Protein AF-A0A9E6ATN9-F1 (afdb_monomer)

Secondary structure (DSSP, 8-state):
---------------------------HHHHHT--GGGGS-S---SEEEEESHHHHHHHHHHHHHHT-EEEEEESSPPPTTTSHHHHHH-SEEEESSHHHHHHHHHHHTS--EE---PPPPP--S--B-HHHHTT--TT-EEEEEE--PPPPTTS-HHHHHHHHHHHHHHHHHTS-TTEEEEEEE-HHHHHHHHHTTHHHHHTT-GGGEEEEE--HHHHHSPBP-TT--EEEE--S-TT---HHHHHHHHTT--EEE---TTHIIIIIITTSEEE-SS--HHHHHHHHHHHHT--HHHHHHHHHHHHHHHHHS-HHHHHHHHHHHHHHHHHTS---SS-EEEEEE--SSS--HHHHHHHHHHHHTT-EEEEEESS--S--SS--TTEEEEE--

Nearest PDB structures (foldseek):
  6n1x-assembly1_A  TM=7.269E-01  e=7.774E-11  Staphylococcus aureus subsp. aureus CN1
  3mbo-assembly1_B  TM=7.140E-01  e=5.596E-09  Bacillus anthracis
  4xsu-assembly1_A  TM=6.687E-01  e=5.767E-08  Nostoc sp. PCC 7120 = FACHB-418
  7mi0-assembly1_A  TM=6.993E-01  e=1.327E-07  Rickettsia africae ESF-5
  4xsr-assembly1_B  TM=6.927E-01  e=7.421E-07  Nostoc sp. PCC 7120 = FACHB-418

Structure (mmCIF, N/CA/C/O backbone):
data_AF-A0A9E6ATN9-F1
#
_entry.id   AF-A0A9E6ATN9-F1
#
loop_
_atom_site.group_PDB
_atom_site.id
_atom_site.type_symbol
_atom_site.label_atom_id
_atom_site.label_alt_id
_atom_site.label_comp_id
_atom_site.label_asym_id
_atom_site.label_entity_id
_atom_site.label_seq_id
_atom_site.pdbx_PDB_ins_code
_atom_site.Cartn_x
_atom_site.Cartn_y
_atom_site.Cartn_z
_atom_site.occupancy
_atom_site.B_iso_or_equiv
_atom_site.auth_seq_id
_atom_site.auth_comp_id
_atom_site.auth_asym_id
_atom_site.auth_atom_id
_atom_site.pdbx_PDB_model_num
ATOM 1 N N . MET A 1 1 ? -41.699 -50.215 12.895 1.00 34.72 1 MET A N 1
ATOM 2 C CA . MET A 1 1 ? -40.937 -51.153 12.036 1.00 34.72 1 MET A CA 1
ATOM 3 C C . MET A 1 1 ? -40.778 -50.541 10.645 1.00 34.72 1 MET A C 1
ATOM 5 O O . MET A 1 1 ? -41.781 -50.091 10.117 1.00 34.72 1 MET A O 1
ATOM 9 N N . LYS A 1 2 ? -39.549 -50.578 10.089 1.00 31.45 2 LYS A N 1
ATOM 10 C CA . LYS A 1 2 ? -39.100 -50.182 8.722 1.00 31.45 2 LYS A CA 1
ATOM 11 C C . LYS A 1 2 ? -39.167 -48.668 8.421 1.00 31.45 2 LYS A C 1
ATOM 13 O O . LYS A 1 2 ? -40.243 -48.135 8.231 1.00 31.45 2 LYS A O 1
ATOM 18 N N . LYS A 1 3 ? -38.098 -47.875 8.577 1.00 27.52 3 LYS A N 1
ATOM 19 C CA . LYS A 1 3 ? -36.743 -47.785 7.961 1.00 27.52 3 LYS A CA 1
ATOM 20 C C . LYS A 1 3 ? -36.679 -46.574 7.012 1.00 27.52 3 LYS A C 1
ATOM 22 O O . LYS A 1 3 ? -37.284 -46.569 5.950 1.00 27.52 3 LYS A O 1
ATOM 27 N N . PHE A 1 4 ? -35.910 -45.579 7.454 1.00 29.09 4 PHE A N 1
ATOM 28 C CA . PHE A 1 4 ? -35.402 -44.435 6.699 1.00 29.09 4 PHE A CA 1
ATOM 29 C C . PHE A 1 4 ? -34.603 -44.873 5.462 1.00 29.09 4 PHE A C 1
ATOM 31 O O . PHE A 1 4 ? -33.823 -45.822 5.537 1.00 29.09 4 PHE A O 1
ATOM 38 N N . GLY A 1 5 ? -34.715 -44.100 4.380 1.00 26.12 5 GLY A N 1
ATOM 39 C CA . GLY A 1 5 ? -33.825 -44.145 3.220 1.00 26.12 5 GLY A CA 1
ATOM 40 C C . GLY A 1 5 ? -33.611 -42.738 2.666 1.00 26.12 5 GLY A C 1
ATOM 41 O O . GLY A 1 5 ? -34.310 -42.316 1.754 1.00 26.12 5 GLY A O 1
ATOM 42 N N . ARG A 1 6 ? -32.670 -41.990 3.257 1.00 30.77 6 ARG A N 1
ATOM 43 C CA . ARG A 1 6 ? -32.112 -40.763 2.670 1.00 30.77 6 ARG A CA 1
ATOM 44 C C . ARG A 1 6 ? -31.057 -41.175 1.645 1.00 30.77 6 ARG A C 1
ATOM 46 O O . ARG A 1 6 ? -30.048 -41.763 2.025 1.00 30.77 6 ARG A O 1
ATOM 53 N N . HIS A 1 7 ? -31.260 -40.832 0.378 1.00 27.08 7 HIS A N 1
ATOM 54 C CA . HIS A 1 7 ? -30.186 -40.842 -0.609 1.00 27.08 7 HIS A CA 1
ATOM 55 C C . HIS A 1 7 ? -29.321 -39.591 -0.427 1.00 27.08 7 HIS A C 1
ATOM 57 O O . HIS A 1 7 ? -29.637 -38.515 -0.921 1.00 27.08 7 HIS A O 1
ATOM 63 N N . PHE A 1 8 ? -28.226 -39.756 0.315 1.00 28.86 8 PHE A N 1
ATOM 64 C CA . PHE A 1 8 ? -27.027 -38.939 0.167 1.00 28.86 8 PHE A CA 1
ATOM 65 C C . PHE A 1 8 ? -26.206 -39.543 -0.973 1.00 28.86 8 PHE A C 1
ATOM 67 O O . PHE A 1 8 ? -25.735 -40.674 -0.852 1.00 28.86 8 PHE A O 1
ATOM 74 N N . LEU A 1 9 ? -26.028 -38.805 -2.071 1.00 25.77 9 LEU A N 1
ATOM 75 C CA . LEU A 1 9 ? -24.973 -39.108 -3.032 1.00 25.77 9 LEU A CA 1
ATOM 76 C C . LEU A 1 9 ? -23.717 -38.344 -2.602 1.00 25.77 9 LEU A C 1
ATOM 78 O O . LEU A 1 9 ? -23.609 -37.131 -2.765 1.00 25.77 9 LEU A O 1
ATOM 82 N N . ASN A 1 10 ? -22.790 -39.089 -2.005 1.00 26.03 10 ASN A N 1
ATOM 83 C CA . ASN A 1 10 ? -21.409 -38.693 -1.779 1.00 26.03 10 ASN A CA 1
ATOM 84 C C . ASN A 1 10 ? -20.695 -38.567 -3.127 1.00 26.03 10 ASN A C 1
ATOM 86 O O . ASN A 1 10 ? -20.364 -39.581 -3.735 1.00 26.03 10 ASN A O 1
ATOM 90 N N . ILE A 1 11 ? -20.399 -37.345 -3.563 1.00 29.88 11 ILE A N 1
ATOM 91 C CA . ILE A 1 11 ? -19.337 -37.090 -4.542 1.00 29.88 11 ILE A CA 1
ATOM 92 C C . ILE A 1 11 ? -18.596 -35.837 -4.091 1.00 29.88 11 ILE A C 1
ATOM 94 O O . ILE A 1 11 ? -18.907 -34.753 -4.544 1.00 29.88 11 ILE A O 1
ATOM 98 N N . PHE A 1 12 ? -17.649 -35.992 -3.170 1.00 28.84 12 PHE A N 1
ATOM 99 C CA . PHE A 1 12 ? -16.400 -35.227 -3.142 1.00 28.84 12 PHE A CA 1
ATOM 100 C C . PHE A 1 12 ? -15.408 -36.049 -2.324 1.00 28.84 12 PHE A C 1
ATOM 102 O O . PHE A 1 12 ? -15.419 -36.045 -1.093 1.00 28.84 12 PHE A O 1
ATOM 109 N N . GLY A 1 13 ? -14.578 -36.815 -3.031 1.00 24.94 13 GLY A N 1
ATOM 110 C CA . GLY A 1 13 ? -13.384 -37.402 -2.448 1.00 24.94 13 GLY A CA 1
ATOM 111 C C . GLY A 1 13 ? -12.464 -36.269 -2.012 1.00 24.94 13 GLY A C 1
ATOM 112 O O . GLY A 1 13 ? -11.822 -35.632 -2.844 1.00 24.94 13 GLY A O 1
ATOM 113 N N . PHE A 1 14 ? -12.417 -36.008 -0.708 1.00 27.42 14 PHE A N 1
ATOM 114 C CA . PHE A 1 14 ? -11.357 -35.220 -0.099 1.00 27.42 14 PHE A CA 1
ATOM 115 C C . PHE A 1 14 ? -10.065 -36.031 -0.189 1.00 27.42 14 PHE A C 1
ATOM 117 O O . PHE A 1 14 ? -9.708 -36.782 0.715 1.00 27.42 14 PHE A O 1
ATOM 124 N N . GLY A 1 15 ? -9.370 -35.886 -1.316 1.00 25.28 15 GLY A N 1
ATOM 125 C CA . GLY A 1 15 ? -7.945 -36.153 -1.372 1.00 25.28 15 GLY A CA 1
ATOM 126 C C . GLY A 1 15 ? -7.270 -35.203 -0.394 1.00 25.28 15 GLY A C 1
ATOM 127 O O . GLY A 1 15 ? -7.263 -33.988 -0.594 1.00 25.28 15 GLY A O 1
ATOM 128 N N . THR A 1 16 ? -6.745 -35.757 0.691 1.00 25.42 16 THR A N 1
ATOM 129 C CA . THR A 1 16 ? -5.831 -35.093 1.611 1.00 25.42 16 THR A CA 1
ATOM 130 C C . THR A 1 16 ? -4.600 -34.632 0.832 1.00 25.42 16 THR A C 1
ATOM 132 O O . THR A 1 16 ? -3.598 -35.331 0.722 1.00 25.42 16 THR A O 1
ATOM 135 N N . PHE A 1 17 ? -4.653 -33.421 0.276 1.00 27.75 17 PHE A N 1
ATOM 136 C CA . PHE A 1 17 ? -3.465 -32.718 -0.194 1.00 27.75 17 PHE A CA 1
ATOM 137 C C . PHE A 1 17 ? -2.683 -32.212 1.020 1.00 27.75 17 PHE A C 1
ATOM 139 O O . PHE A 1 17 ? -2.584 -31.019 1.280 1.00 27.75 17 PHE A O 1
ATOM 146 N N . THR A 1 18 ? -2.056 -33.128 1.755 1.00 29.55 18 THR A N 1
ATOM 147 C CA . THR A 1 18 ? -0.852 -32.800 2.518 1.00 29.55 18 THR A CA 1
ATOM 148 C C . THR A 1 18 ? 0.309 -32.708 1.533 1.00 29.55 18 THR A C 1
ATOM 150 O O . THR A 1 18 ? 1.199 -33.556 1.509 1.00 29.55 18 THR A O 1
ATOM 153 N N . LYS A 1 19 ? 0.307 -31.677 0.681 1.00 28.83 19 LYS A N 1
ATOM 154 C CA . LYS A 1 19 ? 1.557 -31.209 0.090 1.00 28.83 19 LYS A CA 1
ATOM 155 C C . LYS A 1 19 ? 2.150 -30.230 1.086 1.00 28.83 19 LYS A C 1
ATOM 157 O O . LYS A 1 19 ? 1.683 -29.106 1.226 1.00 28.83 19 LYS A O 1
ATOM 162 N N . LYS A 1 20 ? 3.189 -30.694 1.787 1.00 26.08 20 LYS A N 1
ATOM 163 C CA . LYS A 1 20 ? 4.252 -29.818 2.282 1.00 26.08 20 LYS A CA 1
ATOM 164 C C . LYS A 1 20 ? 4.519 -28.807 1.164 1.00 26.08 20 LYS A C 1
ATOM 166 O O . LYS A 1 20 ? 4.896 -29.230 0.075 1.00 26.08 20 LYS A O 1
ATOM 171 N N . ASN A 1 21 ? 4.279 -27.524 1.401 1.00 27.19 21 ASN A N 1
ATOM 172 C CA . ASN A 1 21 ? 4.921 -26.481 0.618 1.00 27.19 21 ASN A CA 1
ATOM 173 C C . ASN A 1 21 ? 6.335 -26.371 1.185 1.00 27.19 21 ASN A C 1
ATOM 175 O O . ASN A 1 21 ? 6.497 -25.749 2.233 1.00 27.19 21 ASN A O 1
ATOM 179 N N . PRO A 1 22 ? 7.380 -26.954 0.570 1.00 30.97 22 PRO A N 1
ATOM 180 C CA . PRO A 1 22 ? 8.651 -26.292 0.677 1.00 30.97 22 PRO A CA 1
ATOM 181 C C . PRO A 1 22 ? 8.493 -25.040 -0.186 1.00 30.97 22 PRO A C 1
ATOM 183 O O . PRO A 1 22 ? 8.416 -25.128 -1.412 1.00 30.97 22 PRO A O 1
ATOM 186 N N . THR A 1 23 ? 8.442 -23.867 0.432 1.00 32.91 23 THR A N 1
ATOM 187 C CA . THR A 1 23 ? 8.995 -22.674 -0.209 1.00 32.91 23 THR A CA 1
ATOM 188 C C . THR A 1 23 ? 10.469 -22.985 -0.461 1.00 32.91 23 THR A C 1
ATOM 190 O O . THR A 1 23 ? 11.339 -22.669 0.345 1.00 32.91 23 THR A O 1
ATOM 193 N N . LYS A 1 24 ? 10.759 -23.736 -1.530 1.00 35.56 24 LYS A N 1
ATOM 194 C CA . LYS A 1 24 ? 12.106 -23.813 -2.072 1.00 35.56 24 LYS A CA 1
ATOM 195 C C . LYS A 1 24 ? 12.369 -22.409 -2.579 1.00 35.56 24 LYS A C 1
ATOM 197 O O . LYS A 1 24 ? 11.765 -22.010 -3.570 1.00 35.56 24 LYS A O 1
ATOM 202 N N . ASN A 1 25 ? 13.223 -21.680 -1.866 1.00 40.97 25 ASN A N 1
ATOM 203 C CA . ASN A 1 25 ? 13.883 -20.499 -2.397 1.00 40.97 25 ASN A CA 1
ATOM 204 C C . ASN A 1 25 ? 14.348 -20.854 -3.811 1.00 40.97 25 ASN A C 1
ATOM 206 O O . ASN A 1 25 ? 15.142 -21.785 -3.987 1.00 40.97 25 ASN A O 1
ATOM 210 N N . VAL A 1 26 ? 13.791 -20.195 -4.826 1.00 46.69 26 VAL A N 1
ATOM 211 C CA . VAL A 1 26 ? 14.478 -20.193 -6.107 1.00 46.69 26 VAL A CA 1
ATOM 212 C C . VAL A 1 26 ? 15.697 -19.328 -5.871 1.00 46.69 26 VAL A C 1
ATOM 214 O O . VAL A 1 26 ? 15.576 -18.162 -5.504 1.00 46.69 26 VAL A O 1
ATOM 217 N N . ASP A 1 27 ? 16.855 -19.967 -5.965 1.00 53.34 27 ASP A N 1
ATOM 218 C CA . ASP A 1 27 ? 18.140 -19.294 -5.922 1.00 53.34 27 ASP A CA 1
ATOM 219 C C . ASP A 1 27 ? 18.113 -18.172 -6.957 1.00 53.34 27 ASP A C 1
ATOM 221 O O . ASP A 1 27 ? 17.893 -18.452 -8.137 1.00 53.34 27 ASP A O 1
ATOM 225 N N . ILE A 1 28 ? 18.303 -16.921 -6.537 1.00 50.66 28 ILE A N 1
ATOM 226 C CA . ILE A 1 28 ? 18.394 -15.769 -7.450 1.00 50.66 28 ILE A CA 1
ATOM 227 C C . ILE A 1 28 ? 19.457 -16.055 -8.529 1.00 50.66 28 ILE A C 1
ATOM 229 O O . ILE A 1 28 ? 19.269 -15.746 -9.705 1.00 50.66 28 ILE A O 1
ATOM 233 N N . GLU A 1 29 ? 20.505 -16.794 -8.149 1.00 54.34 29 GLU A N 1
ATOM 234 C CA . GLU A 1 29 ? 21.569 -17.286 -9.027 1.00 54.34 29 GLU A CA 1
ATOM 235 C C . GLU A 1 29 ? 21.083 -18.172 -10.189 1.00 54.34 29 GLU A C 1
ATOM 237 O O . GLU A 1 29 ? 21.745 -18.252 -11.226 1.00 54.34 29 GLU A O 1
ATOM 242 N N . LYS A 1 30 ? 19.926 -18.842 -10.064 1.00 62.22 30 LYS A N 1
ATOM 243 C CA . LYS A 1 30 ? 19.378 -19.683 -11.142 1.00 62.22 30 LYS A CA 1
ATOM 244 C C . LYS A 1 30 ? 18.890 -18.864 -12.327 1.00 62.22 30 LYS A C 1
ATOM 246 O O . LYS A 1 30 ? 18.962 -19.355 -13.450 1.00 62.22 30 LYS A O 1
ATOM 251 N N . PHE A 1 31 ? 18.404 -17.647 -12.092 1.00 61.31 31 PHE A N 1
ATOM 252 C CA . PHE A 1 31 ? 17.873 -16.800 -13.157 1.00 61.31 31 PHE A CA 1
ATOM 253 C C . PHE A 1 31 ? 18.919 -15.866 -13.762 1.00 61.31 31 PHE A C 1
ATOM 255 O O . PHE A 1 31 ? 18.801 -15.527 -14.935 1.00 61.31 31 PHE A O 1
ATOM 262 N N . GLU A 1 32 ? 19.978 -15.513 -13.027 1.00 62.06 32 GLU A N 1
ATOM 263 C CA . GLU A 1 32 ? 21.064 -14.651 -13.526 1.00 62.06 32 GLU A CA 1
ATOM 264 C C . GLU A 1 32 ? 21.752 -15.198 -14.787 1.00 62.06 32 GLU A C 1
ATOM 266 O O . GLU A 1 32 ? 22.257 -14.429 -15.603 1.00 62.06 32 GLU A O 1
ATOM 271 N N . LYS A 1 33 ? 21.750 -16.525 -14.965 1.00 66.38 33 LYS A N 1
ATOM 272 C CA . LYS A 1 33 ? 22.344 -17.217 -16.122 1.00 66.38 33 LYS A CA 1
ATOM 273 C C . LYS A 1 33 ? 21.337 -17.543 -17.227 1.00 66.38 33 LYS A C 1
ATOM 275 O O . LYS A 1 33 ? 21.716 -18.158 -18.223 1.00 66.38 33 LYS A O 1
ATOM 280 N N . PHE A 1 34 ? 20.063 -17.203 -17.045 1.00 71.62 34 PHE A N 1
ATOM 281 C CA . PHE A 1 34 ? 19.025 -17.554 -18.001 1.00 71.62 34 PHE A CA 1
ATOM 282 C C . PHE A 1 34 ? 19.006 -16.550 -19.157 1.00 71.62 34 PHE A C 1
ATOM 284 O O . PHE A 1 34 ? 18.768 -15.359 -18.967 1.00 71.62 34 PHE A O 1
ATOM 291 N N . ASP A 1 35 ? 19.242 -17.042 -20.370 1.00 78.81 35 ASP A N 1
ATOM 292 C CA . ASP A 1 35 ? 19.178 -16.232 -21.583 1.00 78.81 35 ASP A CA 1
ATOM 293 C C . ASP A 1 35 ? 17.717 -16.041 -22.015 1.00 78.81 35 ASP A C 1
ATOM 295 O O . ASP A 1 35 ? 17.145 -16.855 -22.746 1.00 78.81 35 ASP A O 1
ATOM 299 N N . LEU A 1 36 ? 17.107 -14.955 -21.532 1.00 83.31 36 LEU A N 1
ATOM 300 C CA . LEU A 1 36 ? 15.720 -14.595 -21.832 1.00 83.31 36 LEU A CA 1
ATOM 301 C C . LEU A 1 36 ? 15.491 -14.290 -23.320 1.00 83.31 36 LEU A C 1
ATOM 303 O O . LEU A 1 36 ? 14.354 -14.379 -23.782 1.00 83.31 36 LEU A O 1
ATOM 307 N N . SER A 1 37 ? 16.541 -13.976 -24.091 1.00 79.44 37 SER A N 1
ATOM 308 C CA . SER A 1 37 ? 16.397 -13.619 -25.508 1.00 79.44 37 SER A CA 1
ATOM 309 C C . SER A 1 37 ? 15.850 -14.773 -26.352 1.00 79.44 37 SER A C 1
ATOM 311 O O . SER A 1 37 ? 15.134 -14.535 -27.319 1.00 79.44 37 SER A O 1
ATOM 313 N N . LYS A 1 38 ? 16.101 -16.022 -25.937 1.00 83.12 38 LYS A N 1
ATOM 314 C CA . LYS A 1 38 ? 15.609 -17.239 -26.604 1.00 83.12 38 LYS A CA 1
ATOM 315 C C . LYS A 1 38 ? 14.102 -17.451 -26.476 1.00 83.12 38 LYS A C 1
ATOM 317 O O . LYS A 1 38 ? 13.540 -18.224 -27.245 1.00 83.12 38 LYS A O 1
ATOM 322 N N . LEU A 1 39 ? 13.466 -16.820 -25.488 1.00 80.88 39 LEU A N 1
ATOM 323 C CA . LEU A 1 39 ? 12.023 -16.924 -25.249 1.00 80.88 39 LEU A CA 1
ATOM 324 C C . LEU A 1 39 ? 11.215 -15.925 -26.076 1.00 80.88 39 LEU A C 1
ATOM 326 O O . LEU A 1 39 ? 9.994 -16.027 -26.144 1.00 80.88 39 LEU A O 1
ATOM 330 N N . LEU A 1 40 ? 11.889 -14.946 -26.669 1.00 81.38 40 LEU A N 1
ATOM 331 C CA . LEU A 1 40 ? 11.269 -13.875 -27.420 1.00 81.38 40 LEU A CA 1
ATOM 332 C C . LEU A 1 40 ? 11.500 -14.153 -28.900 1.00 81.38 40 LEU A C 1
ATOM 334 O O . LEU A 1 40 ? 12.633 -14.385 -29.325 1.00 81.38 40 LEU A O 1
ATOM 338 N N . ASN A 1 41 ? 10.427 -14.106 -29.693 1.00 67.44 41 ASN A N 1
ATOM 339 C CA . ASN A 1 41 ? 10.534 -14.120 -31.150 1.00 67.44 41 ASN A CA 1
ATOM 340 C C . ASN A 1 41 ? 11.522 -13.012 -31.587 1.00 67.44 41 ASN A C 1
ATOM 342 O O . ASN A 1 41 ? 11.762 -12.065 -30.834 1.00 67.44 41 ASN A O 1
ATOM 346 N N . ASN A 1 42 ? 12.108 -13.091 -32.790 1.00 68.94 42 ASN A N 1
ATOM 347 C CA . ASN A 1 42 ? 13.075 -12.101 -33.324 1.00 68.94 42 ASN A CA 1
ATOM 348 C C . ASN A 1 42 ? 12.519 -10.662 -33.466 1.00 68.94 42 ASN A C 1
ATOM 350 O O . ASN A 1 42 ? 13.076 -9.833 -34.178 1.00 68.94 42 ASN A O 1
ATOM 354 N N . GLU A 1 43 ? 11.409 -10.362 -32.809 1.00 72.06 43 GLU A N 1
ATOM 355 C CA . GLU A 1 43 ? 10.811 -9.056 -32.705 1.00 72.06 43 GLU A CA 1
ATOM 356 C C . GLU A 1 43 ? 11.728 -8.072 -31.957 1.00 72.06 43 GLU A C 1
ATOM 358 O O . GLU A 1 43 ? 12.435 -8.462 -31.009 1.00 72.06 43 GLU A O 1
ATOM 363 N N . PRO A 1 44 ? 11.714 -6.796 -32.384 1.00 84.12 44 PRO A N 1
ATOM 364 C CA . PRO A 1 44 ? 12.384 -5.724 -31.667 1.00 84.12 44 PRO A CA 1
ATOM 365 C C . PRO A 1 44 ? 11.710 -5.503 -30.311 1.00 84.12 44 PRO A C 1
ATOM 367 O O . PRO A 1 44 ? 10.492 -5.640 -30.179 1.00 84.12 44 PRO A O 1
ATOM 370 N N . ILE A 1 45 ? 12.512 -5.173 -29.305 1.00 89.56 45 ILE A N 1
ATOM 371 C CA . ILE A 1 45 ? 12.052 -4.770 -27.977 1.00 89.56 45 ILE A CA 1
ATOM 372 C C . ILE A 1 45 ? 12.674 -3.410 -27.724 1.00 89.56 45 ILE A C 1
ATOM 374 O O . ILE A 1 45 ? 13.892 -3.298 -27.736 1.00 89.56 45 ILE A O 1
ATOM 378 N N . ASP A 1 46 ? 11.849 -2.394 -27.502 1.00 89.62 46 ASP A N 1
ATOM 379 C CA . ASP A 1 46 ? 12.323 -1.028 -27.279 1.00 89.62 46 ASP A CA 1
ATOM 380 C C . ASP A 1 46 ? 12.665 -0.794 -25.804 1.00 89.62 46 ASP A C 1
ATOM 382 O O . ASP A 1 46 ? 13.500 0.047 -25.479 1.00 89.62 46 ASP A O 1
ATOM 386 N N . MET A 1 47 ? 12.034 -1.534 -24.886 1.00 92.75 47 MET A N 1
ATOM 387 C CA . MET A 1 47 ? 12.310 -1.418 -23.455 1.00 92.75 47 MET A CA 1
ATOM 388 C C . MET A 1 47 ? 12.134 -2.729 -22.690 1.00 92.75 47 MET A C 1
ATOM 390 O O . MET A 1 47 ? 11.241 -3.527 -22.977 1.00 92.75 47 MET A O 1
ATOM 394 N N . VAL A 1 48 ? 12.948 -2.911 -21.656 1.00 94.88 48 VAL A N 1
ATOM 395 C CA . VAL A 1 48 ? 12.881 -4.013 -20.700 1.00 94.88 48 VAL A CA 1
ATOM 396 C C . VAL A 1 48 ? 12.668 -3.444 -19.300 1.00 94.88 48 VAL A C 1
ATOM 398 O O . VAL A 1 48 ? 13.414 -2.571 -18.857 1.00 94.88 48 VAL A O 1
ATOM 401 N N . ILE A 1 49 ? 11.642 -3.929 -18.601 1.00 95.44 49 ILE A N 1
ATOM 402 C CA . ILE A 1 49 ? 11.251 -3.465 -17.267 1.00 95.44 49 ILE A CA 1
ATOM 403 C C . ILE A 1 49 ? 11.461 -4.591 -16.257 1.00 95.44 49 ILE A C 1
ATOM 405 O O . ILE A 1 49 ? 10.750 -5.593 -16.302 1.00 95.44 49 ILE A O 1
ATOM 409 N N . ALA A 1 50 ? 12.389 -4.415 -15.320 1.00 93.50 50 ALA A N 1
ATOM 410 C CA . ALA A 1 50 ? 12.572 -5.333 -14.202 1.00 93.50 50 ALA A CA 1
ATOM 411 C C . ALA A 1 50 ? 11.609 -4.980 -13.064 1.00 93.50 50 ALA A C 1
ATOM 413 O O . ALA A 1 50 ? 11.666 -3.877 -12.515 1.00 93.50 50 ALA A O 1
ATOM 414 N N . ILE A 1 51 ? 10.759 -5.932 -12.685 1.00 86.19 51 ILE A N 1
ATOM 415 C CA . ILE A 1 51 ? 9.933 -5.862 -11.481 1.00 86.19 51 ILE A CA 1
ATOM 416 C C . ILE A 1 51 ? 10.585 -6.810 -10.490 1.00 86.19 51 ILE A C 1
ATOM 418 O O . ILE A 1 51 ? 10.561 -8.001 -10.764 1.00 86.19 51 ILE A O 1
ATOM 422 N N . ASN A 1 52 ? 11.124 -6.301 -9.374 1.00 78.69 52 ASN A N 1
ATOM 423 C CA . ASN A 1 52 ? 11.877 -7.011 -8.319 1.00 78.69 52 ASN A CA 1
ATOM 424 C C . ASN A 1 52 ? 13.380 -7.276 -8.561 1.00 78.69 52 ASN A C 1
ATOM 426 O O . ASN A 1 52 ? 13.889 -7.247 -9.678 1.00 78.69 52 ASN A O 1
ATOM 430 N N . GLU A 1 53 ? 14.091 -7.540 -7.458 1.00 83.12 53 GLU A N 1
ATOM 431 C CA . GLU A 1 53 ? 15.538 -7.784 -7.421 1.00 83.12 53 GLU A CA 1
ATOM 432 C C . GLU A 1 53 ? 15.989 -8.981 -8.290 1.00 83.12 53 GLU A C 1
ATOM 434 O O . GLU A 1 53 ? 16.891 -8.794 -9.112 1.00 83.12 53 GLU A O 1
ATOM 439 N N . PRO A 1 54 ? 15.356 -10.175 -8.218 1.00 84.44 54 PRO A N 1
ATOM 440 C CA . PRO A 1 54 ? 15.669 -11.290 -9.117 1.00 84.44 54 PRO A CA 1
ATOM 441 C C . PRO A 1 54 ? 15.614 -10.961 -10.616 1.00 84.44 54 PRO A C 1
ATOM 443 O O . PRO A 1 54 ? 16.305 -11.603 -11.407 1.00 84.44 54 PRO A O 1
ATOM 446 N N . ALA A 1 55 ? 14.802 -9.983 -11.024 1.00 88.50 55 ALA A N 1
ATOM 447 C CA . ALA A 1 55 ? 14.650 -9.592 -12.420 1.00 88.50 55 ALA A CA 1
ATOM 448 C C . ALA A 1 55 ? 15.730 -8.617 -12.923 1.00 88.50 55 ALA A C 1
ATOM 450 O O . ALA A 1 55 ? 15.854 -8.462 -14.139 1.00 88.50 55 ALA A O 1
ATOM 451 N N . ILE A 1 56 ? 16.519 -7.976 -12.049 1.00 90.00 56 ILE A N 1
ATOM 452 C CA . ILE A 1 56 ? 17.440 -6.887 -12.435 1.00 90.00 56 ILE A CA 1
ATOM 453 C C . ILE A 1 56 ? 18.494 -7.366 -13.442 1.00 90.00 56 ILE A C 1
ATOM 455 O O . ILE A 1 56 ? 18.542 -6.873 -14.569 1.00 90.00 56 ILE A O 1
ATOM 459 N N . THR A 1 57 ? 19.327 -8.339 -13.060 1.00 88.56 57 THR A N 1
ATOM 460 C CA . THR A 1 57 ? 20.426 -8.827 -13.913 1.00 88.56 57 THR A CA 1
ATOM 461 C C . THR A 1 57 ? 19.922 -9.427 -15.233 1.00 88.56 57 THR A C 1
ATOM 463 O O . THR A 1 57 ? 20.428 -9.031 -16.286 1.00 88.56 57 THR A O 1
ATOM 466 N N . PRO A 1 58 ? 18.903 -10.316 -15.244 1.00 89.06 58 PRO A N 1
ATOM 467 C CA . PRO A 1 58 ? 18.361 -10.847 -16.496 1.00 89.06 58 PRO A CA 1
ATOM 468 C C . PRO A 1 58 ? 17.791 -9.764 -17.420 1.00 89.06 58 PRO A C 1
ATOM 470 O O . PRO A 1 58 ? 17.949 -9.860 -18.635 1.00 89.06 58 PRO A O 1
ATOM 473 N N . SER A 1 59 ? 17.168 -8.722 -16.859 1.00 92.44 59 SER A N 1
ATOM 474 C CA . SER A 1 59 ? 16.602 -7.620 -17.646 1.00 92.44 59 SER A CA 1
ATOM 475 C C . SER A 1 59 ? 17.676 -6.783 -18.328 1.00 92.44 59 SER A C 1
ATOM 477 O O . SER A 1 59 ? 17.530 -6.467 -19.503 1.00 92.44 59 SER A O 1
ATOM 479 N N . ILE A 1 60 ? 18.768 -6.472 -17.624 1.00 92.25 60 ILE A N 1
ATOM 480 C CA . ILE A 1 60 ? 19.909 -5.738 -18.1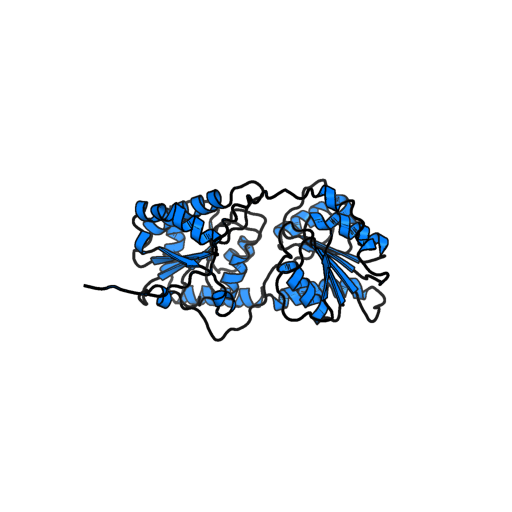95 1.00 92.25 60 ILE A CA 1
ATOM 481 C C . ILE A 1 60 ? 20.549 -6.542 -19.326 1.00 92.25 60 ILE A C 1
ATOM 483 O O . ILE A 1 60 ? 20.796 -6.012 -20.406 1.00 92.25 60 ILE A O 1
ATOM 487 N N . ASN A 1 61 ? 20.771 -7.842 -19.113 1.00 89.81 61 ASN A N 1
ATOM 488 C CA . ASN A 1 61 ? 21.333 -8.710 -20.146 1.00 89.81 61 ASN A CA 1
ATOM 489 C C . ASN A 1 61 ? 20.435 -8.760 -21.389 1.00 89.81 61 ASN A C 1
ATOM 491 O O . ASN A 1 61 ? 20.926 -8.630 -22.509 1.00 89.81 61 ASN A O 1
ATOM 495 N N . LEU A 1 62 ? 19.121 -8.911 -21.197 1.00 91.00 62 LEU A N 1
ATOM 496 C CA . LEU A 1 62 ? 18.158 -8.898 -22.294 1.00 91.00 62 LEU A CA 1
ATOM 497 C C . LEU A 1 62 ? 18.159 -7.553 -23.032 1.00 91.00 62 LEU A C 1
ATOM 499 O O . LEU A 1 62 ? 18.157 -7.542 -24.262 1.00 91.00 62 LEU A O 1
ATOM 503 N N . ALA A 1 63 ? 18.188 -6.443 -22.296 1.00 92.31 63 ALA A N 1
ATOM 504 C CA . ALA A 1 63 ? 18.216 -5.107 -22.872 1.00 92.31 63 ALA A CA 1
ATOM 505 C C . ALA A 1 63 ? 19.473 -4.879 -23.719 1.00 92.31 63 ALA A C 1
ATOM 507 O O . ALA A 1 63 ? 19.360 -4.420 -24.848 1.00 92.31 63 ALA A O 1
ATOM 508 N N . ASN A 1 64 ? 20.644 -5.311 -23.242 1.00 90.75 64 ASN A N 1
ATOM 509 C CA . ASN A 1 64 ? 21.897 -5.234 -23.998 1.00 90.75 64 ASN A CA 1
ATOM 510 C C . ASN A 1 64 ? 21.862 -6.071 -25.288 1.00 90.75 64 ASN A C 1
ATOM 512 O O . ASN A 1 64 ? 22.369 -5.639 -26.317 1.00 90.75 64 ASN A O 1
ATOM 516 N N . ILE A 1 65 ? 21.257 -7.266 -25.256 1.00 89.94 65 ILE A N 1
ATOM 517 C CA . ILE A 1 65 ? 21.117 -8.129 -26.445 1.00 89.94 65 ILE A CA 1
ATOM 518 C C . ILE A 1 65 ? 20.170 -7.506 -27.478 1.00 89.94 65 ILE A C 1
ATOM 520 O O . ILE A 1 65 ? 20.364 -7.679 -28.681 1.00 89.94 65 ILE A O 1
ATOM 524 N N . LYS A 1 66 ? 19.117 -6.829 -27.011 1.00 89.12 66 LYS A N 1
ATOM 525 C CA . LYS A 1 66 ? 18.058 -6.259 -27.851 1.00 89.12 66 LYS A CA 1
ATOM 526 C C . LYS A 1 66 ? 18.277 -4.787 -28.211 1.00 89.12 66 LYS A C 1
ATOM 528 O O . LYS A 1 66 ? 17.456 -4.261 -28.952 1.00 89.12 66 LYS A O 1
ATOM 533 N N . ASP A 1 67 ? 19.352 -4.169 -27.719 1.00 89.25 67 ASP A N 1
ATOM 534 C CA . ASP A 1 67 ? 19.604 -2.723 -27.805 1.00 89.25 67 ASP A CA 1
ATOM 535 C C . ASP A 1 67 ? 18.402 -1.896 -27.302 1.00 89.25 67 ASP A C 1
ATOM 537 O O . ASP A 1 67 ? 17.894 -0.995 -27.964 1.00 89.25 67 ASP A O 1
ATOM 541 N N . ALA A 1 68 ? 17.887 -2.280 -26.130 1.00 90.38 68 ALA A N 1
ATOM 542 C CA . ALA A 1 68 ? 16.657 -1.753 -25.547 1.00 90.38 68 ALA A CA 1
ATOM 543 C C . ALA A 1 68 ? 16.926 -0.871 -24.319 1.00 90.38 68 ALA A C 1
ATOM 545 O O . ALA A 1 68 ? 17.903 -1.056 -23.590 1.00 90.38 68 ALA A O 1
ATOM 546 N N . PHE A 1 69 ? 15.992 0.028 -24.003 1.00 92.88 69 PHE A N 1
ATOM 547 C CA . PHE A 1 69 ? 16.026 0.781 -22.750 1.00 92.88 69 PHE A CA 1
ATOM 548 C C . PHE A 1 69 ? 15.792 -0.130 -21.544 1.00 92.88 69 PHE A C 1
ATOM 550 O O . PHE A 1 69 ? 14.858 -0.925 -21.528 1.00 92.88 69 PHE A O 1
ATOM 557 N N . THR A 1 70 ? 16.577 0.037 -20.485 1.00 94.56 70 THR A N 1
ATOM 558 C CA . THR A 1 70 ? 16.381 -0.670 -19.217 1.00 94.56 70 THR A CA 1
ATOM 559 C C . THR A 1 70 ? 15.696 0.218 -18.186 1.00 94.56 70 THR A C 1
ATOM 561 O O . THR A 1 70 ? 16.180 1.304 -17.852 1.00 94.56 70 THR A O 1
ATOM 564 N N . ILE A 1 71 ? 14.597 -0.285 -17.628 1.00 95.50 71 ILE A N 1
ATOM 565 C CA . ILE A 1 71 ? 13.838 0.333 -16.541 1.00 95.50 71 ILE A CA 1
ATOM 566 C C . ILE A 1 71 ? 13.815 -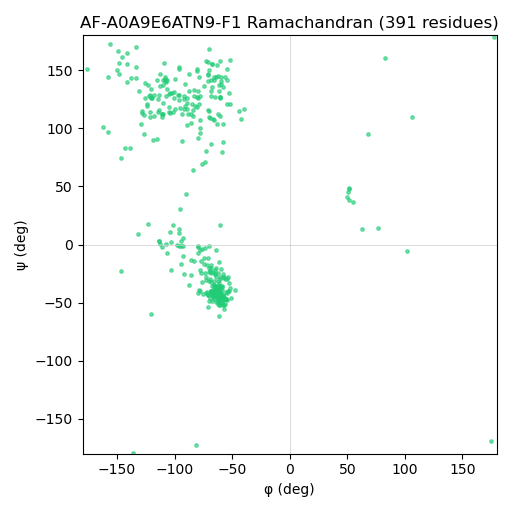0.631 -15.356 1.00 95.50 71 ILE A C 1
ATOM 568 O O . ILE A 1 71 ? 13.524 -1.812 -15.525 1.00 95.50 71 ILE A O 1
ATOM 572 N N . ILE A 1 72 ? 14.077 -0.135 -14.150 1.00 94.38 72 ILE A N 1
ATOM 573 C CA . ILE A 1 72 ? 13.980 -0.927 -12.917 1.00 94.38 72 ILE A CA 1
ATOM 574 C C . ILE A 1 72 ? 12.913 -0.313 -12.008 1.00 94.38 72 ILE A C 1
ATOM 576 O O . ILE A 1 72 ? 12.969 0.883 -11.735 1.00 94.38 72 ILE A O 1
ATOM 580 N N . ASP A 1 73 ? 11.960 -1.113 -11.527 1.00 91.75 73 ASP A N 1
ATOM 581 C CA . ASP A 1 73 ? 10.928 -0.702 -10.564 1.00 91.75 73 ASP A CA 1
ATOM 582 C C . ASP A 1 73 ? 11.175 -1.390 -9.213 1.00 91.75 73 ASP A C 1
ATOM 584 O O . ASP A 1 73 ? 11.040 -2.612 -9.087 1.00 91.75 73 ASP A O 1
ATOM 588 N N . LEU A 1 74 ? 11.591 -0.605 -8.213 1.00 87.56 74 LEU A N 1
ATOM 589 C CA . LEU A 1 74 ? 11.974 -1.086 -6.883 1.00 87.56 74 LEU A CA 1
ATOM 590 C C . LEU A 1 74 ? 10.925 -0.723 -5.830 1.00 87.56 74 LEU A C 1
ATOM 592 O O . LEU A 1 74 ? 10.583 0.446 -5.638 1.00 87.56 74 LEU A O 1
ATOM 596 N N . ASP A 1 75 ? 10.485 -1.724 -5.074 1.00 81.12 75 ASP A N 1
ATOM 597 C CA . ASP A 1 75 ? 9.557 -1.572 -3.950 1.00 81.12 75 ASP A CA 1
ATOM 598 C C . ASP A 1 75 ? 10.187 -1.835 -2.573 1.00 81.12 75 ASP A C 1
ATOM 600 O O . ASP A 1 75 ? 9.527 -1.647 -1.549 1.00 81.12 75 ASP A O 1
ATOM 604 N N . HIS A 1 76 ? 11.470 -2.201 -2.537 1.00 80.12 76 HIS A N 1
ATOM 605 C CA . HIS A 1 76 ? 12.250 -2.436 -1.323 1.00 80.12 76 HIS A CA 1
ATOM 606 C C . HIS A 1 76 ? 13.721 -2.019 -1.501 1.00 80.12 76 HIS A C 1
ATOM 608 O O . HIS A 1 76 ? 14.196 -1.880 -2.633 1.00 80.12 76 HIS A O 1
ATOM 614 N N . PRO A 1 77 ? 14.460 -1.807 -0.393 1.00 79.19 77 PRO A N 1
ATOM 615 C CA . PRO A 1 77 ? 15.911 -1.670 -0.434 1.00 79.19 77 PRO A CA 1
ATOM 616 C C . PRO A 1 77 ? 16.567 -2.926 -1.010 1.00 79.19 77 PRO A C 1
ATOM 618 O O . PRO A 1 77 ? 16.191 -4.039 -0.661 1.00 79.19 77 PRO A O 1
ATOM 621 N N . ILE A 1 78 ? 17.570 -2.721 -1.852 1.00 78.12 78 ILE A N 1
ATOM 622 C CA . ILE A 1 78 ? 18.387 -3.770 -2.473 1.00 78.12 78 ILE A CA 1
ATOM 623 C C . ILE A 1 78 ? 19.673 -3.995 -1.672 1.00 78.12 78 ILE A C 1
ATOM 625 O O . ILE A 1 78 ? 20.197 -3.050 -1.079 1.00 78.12 78 ILE A O 1
ATOM 629 N N . ASP A 1 79 ? 20.215 -5.215 -1.703 1.00 72.19 79 ASP A N 1
ATOM 630 C CA . ASP A 1 79 ? 21.509 -5.514 -1.076 1.00 72.19 79 ASP A CA 1
ATOM 631 C C . ASP A 1 79 ? 22.641 -4.680 -1.704 1.00 72.19 79 ASP A C 1
ATOM 633 O O . ASP A 1 79 ? 22.786 -4.558 -2.929 1.00 72.19 79 ASP A O 1
ATOM 637 N N . ASP A 1 80 ? 23.448 -4.069 -0.838 1.00 62.12 80 ASP A N 1
ATOM 638 C CA . ASP A 1 80 ? 24.208 -2.877 -1.152 1.00 62.12 80 ASP A CA 1
ATOM 639 C C . ASP A 1 80 ? 25.359 -3.106 -2.141 1.00 62.12 80 ASP A C 1
ATOM 641 O O . ASP A 1 80 ? 25.749 -2.179 -2.857 1.00 62.12 80 ASP A O 1
ATOM 645 N N . ASN A 1 81 ? 25.863 -4.331 -2.254 1.00 69.25 81 ASN A N 1
ATOM 646 C CA . ASN A 1 81 ? 27.038 -4.623 -3.076 1.00 69.25 81 ASN A CA 1
ATOM 647 C C . ASN A 1 81 ? 26.707 -5.295 -4.409 1.00 69.25 81 ASN A C 1
ATOM 649 O O . ASN A 1 81 ? 27.500 -5.209 -5.346 1.00 69.25 81 ASN A O 1
ATOM 653 N N . LYS A 1 82 ? 25.541 -5.935 -4.525 1.00 77.88 82 LYS A N 1
ATOM 654 C CA . LYS A 1 82 ? 25.273 -6.854 -5.635 1.00 77.88 82 LYS A CA 1
ATOM 655 C C . LYS A 1 82 ? 24.887 -6.147 -6.939 1.00 77.88 82 LYS A C 1
ATOM 657 O O . LYS A 1 82 ? 25.388 -6.512 -7.997 1.00 77.88 82 LYS A O 1
ATOM 662 N N . PHE A 1 83 ? 24.056 -5.104 -6.872 1.00 83.88 83 PHE A N 1
ATOM 663 C CA . PHE A 1 83 ? 23.467 -4.474 -8.071 1.00 83.88 83 PHE A CA 1
ATOM 664 C C . PHE A 1 83 ? 23.928 -3.038 -8.332 1.00 83.88 83 PHE A C 1
ATOM 666 O O . PHE A 1 83 ? 23.463 -2.404 -9.274 1.00 83.88 83 PHE A O 1
ATOM 673 N N . THR A 1 84 ? 24.842 -2.494 -7.527 1.00 84.25 84 THR A N 1
ATOM 674 C CA . THR A 1 84 ? 25.209 -1.070 -7.607 1.00 84.25 84 THR A CA 1
ATOM 675 C C . THR A 1 84 ? 25.741 -0.665 -8.981 1.00 84.25 84 THR A C 1
ATOM 677 O O . THR A 1 84 ? 25.346 0.379 -9.493 1.00 84.25 84 THR A O 1
ATOM 680 N N . ASN A 1 85 ? 26.602 -1.478 -9.598 1.00 84.38 85 ASN A N 1
ATOM 681 C CA . ASN A 1 85 ? 27.127 -1.180 -10.935 1.00 84.38 85 ASN A CA 1
ATOM 682 C C . ASN A 1 85 ? 26.036 -1.313 -12.001 1.00 84.38 85 ASN A C 1
ATOM 684 O O . ASN A 1 85 ? 25.838 -0.388 -12.779 1.00 84.38 85 ASN A O 1
ATOM 688 N N . ALA A 1 86 ? 25.263 -2.399 -11.947 1.00 85.75 86 ALA A N 1
ATOM 689 C CA . ALA A 1 86 ? 24.111 -2.629 -12.815 1.00 85.75 86 ALA A CA 1
ATOM 690 C C . ALA A 1 86 ? 23.140 -1.431 -12.820 1.00 85.75 86 ALA A C 1
ATOM 692 O O . ALA A 1 86 ? 22.758 -0.932 -13.872 1.00 85.75 86 ALA A O 1
ATOM 693 N N . LEU A 1 87 ? 22.806 -0.890 -11.647 1.00 89.44 87 LEU A N 1
ATOM 694 C CA . LEU A 1 87 ? 21.876 0.236 -11.507 1.00 89.44 87 LEU A CA 1
ATOM 695 C C . LEU A 1 87 ? 22.454 1.596 -11.919 1.00 89.44 87 LEU A C 1
ATOM 697 O O . LEU A 1 87 ? 21.701 2.546 -12.142 1.00 89.44 87 LEU A O 1
ATOM 701 N N . LYS A 1 88 ? 23.776 1.733 -12.032 1.00 87.44 88 LYS A N 1
ATOM 702 C CA . LYS A 1 88 ? 24.367 2.955 -12.596 1.00 87.44 88 LYS A CA 1
ATOM 703 C C . LYS A 1 88 ? 24.151 3.042 -14.105 1.00 87.44 88 LYS A C 1
ATOM 705 O O . LYS A 1 88 ? 24.046 4.152 -14.613 1.00 87.44 88 LYS A O 1
ATOM 710 N N . GLU A 1 89 ? 24.024 1.907 -14.785 1.00 86.56 89 GLU A N 1
ATOM 711 C CA . GLU A 1 89 ? 23.959 1.845 -16.250 1.00 86.56 89 GLU A CA 1
ATOM 712 C C . GLU A 1 89 ? 22.531 1.839 -16.811 1.00 86.56 89 GLU A C 1
ATOM 714 O O . GLU A 1 89 ? 22.332 2.160 -17.979 1.00 86.56 89 GLU A O 1
ATOM 719 N N . VAL A 1 90 ? 21.513 1.546 -15.993 1.00 93.25 90 VAL A N 1
ATOM 720 C CA . VAL A 1 90 ? 20.116 1.537 -16.466 1.00 93.25 90 VAL A CA 1
ATOM 721 C C . VAL A 1 90 ? 19.609 2.933 -16.835 1.00 93.25 90 VAL A C 1
ATOM 723 O O . VAL A 1 90 ? 20.053 3.947 -16.291 1.00 93.25 90 VAL A O 1
ATOM 726 N N . ASN A 1 91 ? 18.616 3.012 -17.715 1.00 93.62 91 ASN A N 1
ATOM 727 C CA . ASN A 1 91 ? 18.110 4.291 -18.209 1.00 93.62 91 ASN A CA 1
ATOM 728 C C . ASN A 1 91 ? 17.191 4.976 -17.194 1.00 93.62 91 ASN A C 1
ATOM 730 O O . ASN A 1 91 ? 17.306 6.183 -16.975 1.00 93.62 91 ASN A O 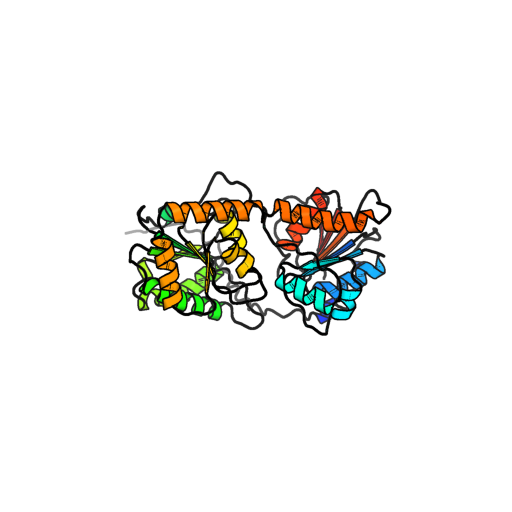1
ATOM 734 N N . LEU A 1 92 ? 16.332 4.210 -16.518 1.00 94.25 92 LEU A N 1
ATOM 735 C CA . LEU A 1 92 ? 15.360 4.741 -15.566 1.00 94.25 92 LEU A CA 1
ATOM 736 C C . LEU A 1 92 ? 15.211 3.831 -14.346 1.00 94.25 92 LEU A C 1
ATOM 738 O O . LEU A 1 92 ? 15.178 2.608 -14.464 1.00 94.25 92 LEU A O 1
ATOM 742 N N . ILE A 1 93 ? 15.093 4.442 -13.168 1.00 94.56 93 ILE A N 1
ATOM 743 C CA . ILE A 1 93 ? 14.808 3.736 -11.918 1.00 94.56 93 ILE A CA 1
ATOM 744 C C . ILE A 1 93 ? 13.589 4.380 -11.275 1.00 94.56 93 ILE A C 1
ATOM 746 O O . ILE A 1 93 ? 13.574 5.594 -11.040 1.00 94.56 93 ILE A O 1
ATOM 750 N N . PHE A 1 94 ? 12.599 3.547 -10.975 1.00 94.31 94 PHE A N 1
ATOM 751 C CA . PHE A 1 94 ? 11.468 3.879 -10.135 1.00 94.31 94 PHE A CA 1
ATOM 752 C C . PHE A 1 94 ? 11.675 3.344 -8.718 1.00 94.31 94 PHE A C 1
ATOM 754 O O . PHE A 1 94 ? 12.197 2.250 -8.511 1.00 94.31 94 PHE A O 1
ATOM 761 N N . SER A 1 95 ? 11.239 4.132 -7.743 1.00 92.12 95 SER A N 1
ATOM 762 C CA . SER A 1 95 ? 11.168 3.765 -6.334 1.00 92.12 95 SER A CA 1
ATOM 763 C C . SER A 1 95 ? 9.736 3.921 -5.833 1.00 92.12 95 SER A C 1
ATOM 765 O O . SER A 1 95 ? 9.092 4.941 -6.094 1.00 92.12 95 SER A O 1
ATOM 767 N N . ALA A 1 96 ? 9.255 2.956 -5.049 1.00 88.38 96 ALA A N 1
ATOM 768 C CA . ALA A 1 96 ? 7.908 2.987 -4.482 1.00 88.38 96 ALA A CA 1
ATOM 769 C C . ALA A 1 96 ? 7.676 4.129 -3.475 1.00 88.38 96 ALA A C 1
ATOM 771 O O . ALA A 1 96 ? 6.528 4.508 -3.229 1.00 88.38 96 ALA A O 1
ATOM 772 N N . ASN A 1 97 ? 8.740 4.672 -2.874 1.00 91.00 97 ASN A N 1
ATOM 773 C CA . ASN A 1 97 ? 8.658 5.727 -1.862 1.00 91.00 97 ASN A CA 1
ATOM 774 C C . ASN A 1 97 ? 9.881 6.665 -1.881 1.00 91.00 97 ASN A C 1
ATOM 776 O O . ASN A 1 97 ? 10.895 6.393 -2.535 1.00 91.00 97 ASN A O 1
ATOM 780 N N . ARG A 1 98 ? 9.769 7.807 -1.193 1.00 91.56 98 ARG A N 1
ATOM 781 C CA . ARG A 1 98 ? 10.805 8.848 -1.153 1.00 91.56 98 ARG A CA 1
ATOM 782 C C . ARG A 1 98 ? 12.009 8.418 -0.330 1.00 91.56 98 ARG A C 1
ATOM 784 O O . ARG A 1 98 ? 13.127 8.672 -0.763 1.00 91.56 98 ARG A O 1
ATOM 791 N N . GLN A 1 99 ? 11.807 7.766 0.812 1.00 90.25 99 GLN A N 1
ATOM 792 C CA . GLN A 1 99 ? 12.910 7.269 1.636 1.00 90.25 99 GLN A CA 1
ATOM 793 C C . GLN A 1 99 ? 13.867 6.359 0.846 1.00 90.25 99 GLN A C 1
ATOM 795 O O . GLN A 1 99 ? 15.082 6.567 0.884 1.00 90.25 99 GLN A O 1
ATOM 800 N N . LEU A 1 100 ? 13.329 5.397 0.089 1.00 89.69 100 LEU A N 1
ATOM 801 C CA . LEU A 1 100 ? 14.097 4.516 -0.790 1.00 89.69 100 LEU A CA 1
ATOM 802 C C . LEU A 1 100 ? 14.750 5.299 -1.937 1.00 89.69 100 LEU A C 1
ATOM 804 O O . LEU A 1 100 ? 15.941 5.116 -2.191 1.00 89.69 100 LEU A O 1
ATOM 808 N N . ALA A 1 101 ? 14.017 6.222 -2.570 1.00 92.44 101 ALA A N 1
ATOM 809 C CA . ALA A 1 101 ? 14.555 7.056 -3.644 1.00 92.44 101 ALA A CA 1
ATOM 810 C C . ALA A 1 101 ? 15.771 7.858 -3.166 1.00 92.44 101 ALA A C 1
ATOM 812 O O . ALA A 1 101 ? 16.840 7.735 -3.747 1.00 92.44 101 ALA A O 1
ATOM 813 N N . THR A 1 102 ? 15.664 8.585 -2.052 1.00 91.38 102 THR A N 1
ATOM 814 C CA . THR A 1 102 ? 16.769 9.384 -1.499 1.00 91.38 102 THR A CA 1
ATOM 815 C C . THR A 1 102 ? 17.980 8.528 -1.118 1.00 91.38 102 THR A C 1
ATOM 817 O O . THR A 1 102 ? 19.121 8.969 -1.280 1.00 91.38 102 THR A O 1
ATOM 820 N N . GLY A 1 103 ? 17.763 7.310 -0.612 1.00 89.88 103 GLY A N 1
ATOM 821 C CA . GLY A 1 103 ? 18.848 6.361 -0.352 1.00 89.88 103 GLY A CA 1
ATOM 822 C C . GLY A 1 103 ? 19.586 5.968 -1.635 1.00 89.88 103 GLY A C 1
ATOM 823 O O . GLY A 1 103 ? 20.813 6.062 -1.704 1.00 89.88 103 GLY A O 1
ATOM 824 N N . LEU A 1 104 ? 18.832 5.600 -2.673 1.00 90.81 104 LEU A N 1
ATOM 825 C CA . LEU A 1 104 ? 19.367 5.230 -3.984 1.00 90.81 104 LEU A CA 1
ATOM 826 C C . LEU A 1 104 ? 20.041 6.411 -4.696 1.00 90.81 104 LEU A C 1
ATOM 828 O O . LEU A 1 104 ? 21.110 6.231 -5.269 1.00 90.81 104 LEU A O 1
ATOM 832 N N . GLU A 1 105 ? 19.480 7.618 -4.617 1.00 93.69 105 GLU A N 1
ATOM 833 C CA . GLU A 1 105 ? 20.035 8.827 -5.237 1.00 93.69 105 GLU A CA 1
ATOM 834 C C . GLU A 1 105 ? 21.429 9.144 -4.703 1.00 93.69 105 GLU A C 1
ATOM 836 O O . GLU A 1 105 ? 22.364 9.349 -5.478 1.00 93.69 105 GLU A O 1
ATOM 841 N N . LYS A 1 106 ? 21.595 9.115 -3.374 1.00 91.25 106 LYS A N 1
ATOM 842 C CA . LYS A 1 106 ? 22.897 9.327 -2.724 1.00 91.25 106 LYS A CA 1
ATOM 843 C C . LYS A 1 106 ? 23.919 8.279 -3.151 1.00 91.25 106 LYS A C 1
ATOM 845 O O . LYS A 1 106 ? 25.082 8.601 -3.365 1.00 91.25 106 LYS A O 1
ATOM 850 N N . LYS A 1 107 ? 23.484 7.025 -3.263 1.00 89.50 107 LYS A N 1
ATOM 851 C CA . LYS A 1 107 ? 24.356 5.887 -3.556 1.00 89.50 107 LYS A CA 1
ATOM 852 C C . LYS A 1 107 ? 24.783 5.823 -5.022 1.00 89.50 107 LYS A C 1
ATOM 854 O O . LYS A 1 107 ? 25.933 5.515 -5.330 1.00 89.50 107 LYS A O 1
ATOM 859 N N . LEU A 1 108 ? 23.847 6.078 -5.928 1.00 90.62 108 LEU A N 1
ATOM 860 C CA . LEU A 1 108 ? 24.048 5.966 -7.369 1.00 90.62 108 LEU A CA 1
ATOM 861 C C . LEU A 1 108 ? 24.480 7.296 -8.002 1.00 90.62 108 LEU A C 1
ATOM 863 O O . LEU A 1 108 ? 24.879 7.298 -9.163 1.00 90.62 108 LEU A O 1
ATOM 867 N N . ASN A 1 109 ? 24.429 8.400 -7.246 1.00 91.94 109 ASN A N 1
ATOM 868 C CA . ASN A 1 109 ? 24.683 9.765 -7.710 1.00 91.94 109 ASN A CA 1
ATOM 869 C C . ASN A 1 109 ? 23.875 10.114 -8.974 1.00 91.94 109 ASN A C 1
ATOM 871 O O . ASN A 1 109 ? 24.398 10.643 -9.954 1.00 91.94 109 ASN A O 1
ATOM 875 N N . ARG A 1 110 ? 22.589 9.760 -8.963 1.00 92.69 110 ARG A N 1
ATOM 876 C CA . ARG A 1 110 ? 21.636 10.004 -10.054 1.00 92.69 110 ARG A CA 1
ATOM 877 C C . ARG A 1 110 ? 20.243 10.209 -9.485 1.00 92.69 110 ARG A C 1
ATOM 879 O O . ARG A 1 110 ? 19.950 9.705 -8.410 1.00 92.69 110 ARG A O 1
ATOM 886 N N . HIS A 1 111 ? 19.386 10.892 -10.232 1.00 93.00 111 HIS A N 1
ATOM 887 C CA . HIS A 1 111 ? 17.981 11.065 -9.871 1.00 93.00 111 HIS A CA 1
ATOM 888 C C . HIS A 1 111 ? 17.206 9.739 -9.947 1.00 93.00 111 HIS A C 1
ATOM 890 O O . HIS A 1 111 ? 17.414 8.956 -10.881 1.00 93.00 111 HIS A O 1
ATOM 896 N N . ILE A 1 112 ? 16.282 9.524 -9.004 1.00 94.75 112 ILE A N 1
ATOM 897 C CA . ILE A 1 112 ? 15.402 8.349 -8.944 1.00 94.75 112 ILE A CA 1
ATOM 898 C C . ILE A 1 112 ? 13.947 8.819 -8.964 1.00 94.75 112 ILE A C 1
ATOM 900 O O . ILE A 1 112 ? 13.538 9.658 -8.165 1.00 94.75 112 ILE A O 1
ATOM 904 N N . VAL A 1 113 ? 13.136 8.278 -9.876 1.00 94.81 113 VAL A N 1
ATOM 905 C CA . VAL A 1 113 ? 11.728 8.678 -9.988 1.00 94.81 113 VAL A CA 1
ATOM 906 C C . VAL A 1 113 ? 10.905 7.966 -8.920 1.00 94.81 113 VAL A C 1
ATOM 908 O O . VAL A 1 113 ? 11.002 6.756 -8.750 1.00 94.81 113 VAL A O 1
ATOM 911 N N . ILE A 1 114 ? 10.058 8.695 -8.198 1.00 92.69 114 ILE A N 1
ATOM 912 C CA . ILE A 1 114 ? 9.155 8.093 -7.211 1.00 92.69 114 ILE A CA 1
ATOM 913 C C . ILE A 1 114 ? 7.843 7.721 -7.909 1.00 92.69 114 ILE A C 1
ATOM 915 O O . ILE A 1 114 ? 7.123 8.610 -8.352 1.00 92.69 114 ILE A O 1
ATOM 919 N N . SER A 1 115 ? 7.501 6.432 -7.964 1.00 89.44 115 SER A N 1
ATOM 920 C CA . SER A 1 115 ? 6.204 5.945 -8.452 1.00 89.44 115 SER A CA 1
ATOM 921 C C . SER A 1 115 ? 5.563 5.039 -7.413 1.00 89.44 115 SER A C 1
ATOM 923 O O . SER A 1 115 ? 6.027 3.932 -7.157 1.00 89.44 115 SER A O 1
ATOM 925 N N . ARG A 1 116 ? 4.469 5.500 -6.807 1.00 88.00 116 ARG A N 1
ATOM 926 C CA . ARG A 1 116 ? 3.821 4.772 -5.712 1.00 88.00 116 ARG A CA 1
ATOM 927 C C . ARG A 1 116 ? 2.929 3.655 -6.239 1.00 88.00 116 ARG A C 1
ATOM 929 O O . ARG A 1 116 ? 2.278 3.772 -7.278 1.00 88.00 116 ARG A O 1
ATOM 936 N N . HIS A 1 117 ? 2.807 2.583 -5.461 1.00 81.56 117 HIS A N 1
ATOM 937 C CA . HIS A 1 117 ? 1.954 1.438 -5.793 1.00 81.56 117 HIS A CA 1
ATOM 938 C C . HIS A 1 117 ? 0.496 1.688 -5.374 1.00 81.56 117 HIS A C 1
ATOM 940 O O . HIS A 1 117 ? -0.058 1.005 -4.511 1.00 81.56 117 HIS A O 1
ATOM 946 N N . VAL A 1 118 ? -0.142 2.686 -5.990 1.00 84.31 118 VAL A N 1
ATOM 947 C CA . VAL A 1 118 ? -1.532 3.060 -5.693 1.00 84.31 118 VAL A CA 1
ATOM 948 C C . VAL A 1 118 ? -2.477 2.383 -6.679 1.00 84.31 118 VAL A C 1
ATOM 950 O O . VAL A 1 118 ? -2.442 2.645 -7.879 1.00 84.31 118 VAL A O 1
ATOM 953 N N . LYS A 1 119 ? -3.364 1.516 -6.182 1.00 76.69 119 LYS A N 1
ATOM 954 C CA . LYS A 1 119 ? -4.372 0.862 -7.028 1.00 76.69 119 LYS A CA 1
ATOM 955 C C . LYS A 1 119 ? -5.444 1.860 -7.476 1.00 76.69 119 LYS A C 1
ATOM 957 O O . LYS A 1 119 ? -5.903 2.700 -6.701 1.00 76.69 119 LYS A O 1
ATOM 962 N N . LYS A 1 120 ? -5.888 1.737 -8.730 1.00 72.44 120 LYS A N 1
ATOM 963 C CA . LYS A 1 120 ? -7.054 2.467 -9.241 1.00 72.44 120 LYS A CA 1
ATOM 964 C C . LYS A 1 120 ? -8.319 1.885 -8.613 1.00 72.44 120 LYS A C 1
ATOM 966 O O . LYS A 1 120 ? -8.666 0.731 -8.857 1.00 72.44 120 LYS A O 1
ATOM 971 N N . ASN A 1 121 ? -9.026 2.689 -7.828 1.00 67.62 121 ASN A N 1
ATOM 972 C CA . ASN A 1 121 ? -10.312 2.279 -7.278 1.00 67.62 121 ASN A CA 1
ATOM 973 C C . ASN A 1 121 ? -11.416 2.454 -8.316 1.00 67.62 121 ASN A C 1
ATOM 975 O O . ASN A 1 121 ? -11.604 3.543 -8.857 1.00 67.62 121 ASN A O 1
ATOM 979 N N . LYS A 1 122 ? -12.175 1.384 -8.561 1.00 66.44 122 LYS A N 1
ATOM 980 C CA . LYS A 1 122 ? -13.429 1.462 -9.313 1.00 66.44 122 LYS A CA 1
ATOM 981 C C . LYS A 1 122 ? -14.543 1.893 -8.360 1.00 66.44 122 LYS A C 1
ATOM 983 O O . LYS A 1 122 ? -14.643 1.367 -7.250 1.00 66.44 122 LYS A O 1
ATOM 988 N N . SER A 1 123 ? -15.361 2.858 -8.774 1.00 64.31 123 SER A N 1
ATOM 989 C CA . SER A 1 123 ? -16.573 3.222 -8.043 1.00 64.31 123 SER A CA 1
ATOM 990 C C . SER A 1 123 ? -17.576 2.075 -8.162 1.00 64.31 123 SER A C 1
ATOM 992 O O . SER A 1 123 ? -18.131 1.820 -9.228 1.00 64.31 123 SER A O 1
ATOM 994 N N . ASN A 1 124 ? -17.799 1.361 -7.062 1.00 67.00 124 ASN A N 1
ATOM 995 C CA . ASN A 1 124 ? -18.853 0.358 -6.978 1.00 67.00 124 ASN A CA 1
ATOM 996 C C . ASN A 1 124 ? -20.029 0.957 -6.210 1.00 67.00 124 ASN A C 1
ATOM 998 O O . ASN A 1 124 ? -19.853 1.489 -5.120 1.00 67.00 124 ASN A O 1
ATOM 1002 N N . THR A 1 125 ? -21.233 0.843 -6.769 1.00 71.31 125 THR A N 1
ATOM 1003 C CA . THR A 1 125 ? -22.477 1.303 -6.127 1.00 71.31 125 THR A CA 1
ATOM 1004 C C . THR A 1 125 ? -22.974 0.353 -5.038 1.00 71.31 125 THR A C 1
ATOM 1006 O O . THR A 1 125 ? -23.841 0.714 -4.250 1.00 71.31 125 THR A O 1
ATOM 1009 N N . LYS A 1 126 ? -22.438 -0.872 -4.993 1.00 81.69 126 LYS A N 1
ATOM 1010 C CA . LYS A 1 126 ? -22.764 -1.898 -3.999 1.00 81.69 126 LYS A CA 1
ATOM 1011 C C . LYS A 1 126 ? -21.583 -2.112 -3.066 1.00 81.69 126 LYS A C 1
ATOM 1013 O O . LYS A 1 126 ? -20.451 -2.234 -3.534 1.00 81.69 126 LYS A O 1
ATOM 1018 N N . TYR A 1 127 ? -21.875 -2.224 -1.779 1.00 86.31 127 TYR A N 1
ATOM 1019 C CA . TYR A 1 127 ? -20.887 -2.350 -0.717 1.00 86.31 127 TYR A CA 1
ATOM 1020 C C . TYR A 1 127 ? -21.341 -3.333 0.364 1.00 86.31 127 TYR A C 1
ATOM 1022 O O . TYR A 1 127 ? -22.512 -3.713 0.430 1.00 86.31 127 TYR A O 1
ATOM 1030 N N . ILE A 1 128 ? -20.393 -3.756 1.198 1.00 86.12 128 ILE A N 1
ATOM 1031 C CA . ILE A 1 128 ? -20.631 -4.610 2.362 1.00 86.12 128 ILE A CA 1
ATOM 1032 C C . ILE A 1 128 ? -20.564 -3.747 3.616 1.00 86.12 128 ILE A C 1
ATOM 1034 O O . ILE A 1 128 ? -19.501 -3.252 3.977 1.00 86.12 128 ILE A O 1
ATOM 1038 N N . ASP A 1 129 ? -21.704 -3.601 4.278 1.00 89.31 129 ASP A N 1
ATOM 1039 C CA . ASP A 1 129 ? -21.850 -2.850 5.521 1.00 89.31 129 ASP A CA 1
ATOM 1040 C C . ASP A 1 129 ? -21.481 -3.727 6.727 1.00 89.31 129 ASP A C 1
ATOM 1042 O O . ASP A 1 129 ? -22.183 -4.686 7.063 1.00 89.31 129 ASP A O 1
ATOM 1046 N N . LEU A 1 130 ? -20.360 -3.405 7.372 1.00 87.75 130 LEU A N 1
ATOM 1047 C CA . LEU A 1 130 ? -19.822 -4.188 8.480 1.00 87.75 130 LEU A CA 1
ATOM 1048 C C . LEU A 1 130 ? -20.686 -4.122 9.749 1.00 87.75 130 LEU A C 1
ATOM 1050 O O . LEU A 1 130 ? -20.766 -5.128 10.459 1.00 87.75 130 LEU A O 1
ATOM 1054 N N . LYS A 1 131 ? -21.376 -3.000 10.021 1.00 90.69 131 LYS A N 1
ATOM 1055 C CA . LYS A 1 131 ? -22.304 -2.901 11.165 1.00 90.69 131 LYS A CA 1
ATOM 1056 C C . LYS A 1 131 ? -23.455 -3.881 10.993 1.00 90.69 131 LYS A C 1
ATOM 1058 O O . LYS A 1 131 ? -23.787 -4.609 11.926 1.00 90.69 131 LYS A O 1
ATOM 1063 N N . LYS A 1 132 ? -23.995 -3.983 9.774 1.00 91.31 132 LYS A N 1
ATOM 1064 C CA . LYS A 1 132 ? -25.073 -4.933 9.452 1.00 91.31 132 LYS A CA 1
ATOM 1065 C C . LYS A 1 132 ? -24.626 -6.388 9.522 1.00 91.31 132 LYS A C 1
ATOM 1067 O O . LYS A 1 132 ? -25.376 -7.208 10.039 1.00 91.31 132 LYS A O 1
ATOM 1072 N N . VAL A 1 133 ? -23.425 -6.708 9.030 1.00 90.88 133 VAL A N 1
ATOM 1073 C CA . VAL A 1 133 ? -22.883 -8.081 9.070 1.00 90.88 133 VAL A CA 1
ATOM 1074 C C . VAL A 1 133 ? -22.774 -8.602 10.504 1.00 90.88 133 VAL A C 1
ATOM 1076 O O . VAL A 1 133 ? -23.069 -9.770 10.744 1.00 90.88 133 VAL A O 1
ATOM 1079 N N . TYR A 1 134 ? -22.372 -7.747 11.445 1.00 93.06 134 TYR A N 1
ATOM 1080 C CA . TYR A 1 134 ? -22.157 -8.129 12.844 1.00 93.06 134 TYR A CA 1
ATOM 1081 C C . TYR A 1 134 ? -23.265 -7.672 13.798 1.00 93.06 134 TYR A C 1
ATOM 1083 O O . TYR A 1 134 ? -23.099 -7.785 15.009 1.00 93.06 134 TYR A O 1
ATOM 1091 N N . HIS A 1 135 ? -24.391 -7.182 13.267 1.00 94.38 135 HIS A N 1
ATOM 1092 C CA . HIS A 1 135 ? -25.530 -6.685 14.046 1.00 94.38 135 HIS A CA 1
ATOM 1093 C C . HIS A 1 135 ? -25.129 -5.676 15.140 1.00 94.38 135 HIS A C 1
ATOM 1095 O O . HIS A 1 135 ? -25.620 -5.731 16.267 1.00 94.38 135 HIS A O 1
ATOM 1101 N N . LEU A 1 136 ? -24.204 -4.773 14.808 1.00 93.94 136 LEU A N 1
ATOM 1102 C CA . LEU A 1 136 ? -23.739 -3.721 15.711 1.00 93.94 136 LEU A CA 1
ATOM 1103 C C . LEU A 1 136 ? -24.751 -2.576 15.742 1.00 93.94 136 LEU A C 1
ATOM 1105 O O . LEU A 1 136 ? -25.355 -2.253 14.720 1.00 93.94 136 LEU A O 1
ATOM 1109 N N . ILE A 1 137 ? -24.920 -1.966 16.914 1.00 93.38 137 ILE A N 1
ATOM 1110 C CA . ILE A 1 137 ? -25.787 -0.796 17.086 1.00 93.38 137 ILE A CA 1
ATOM 1111 C C . ILE A 1 137 ? -25.144 0.449 16.462 1.00 93.38 137 ILE A C 1
ATOM 1113 O O . ILE A 1 137 ? -23.923 0.517 16.302 1.00 93.38 137 ILE A O 1
ATOM 1117 N N . ASP A 1 138 ? -25.954 1.452 16.131 1.00 86.94 138 ASP A N 1
ATOM 1118 C CA . ASP A 1 138 ? -25.486 2.633 15.396 1.00 86.94 138 ASP A CA 1
ATOM 1119 C C . ASP A 1 138 ? -24.400 3.416 16.150 1.00 86.94 138 ASP A C 1
ATOM 1121 O O . ASP A 1 138 ? -23.419 3.836 15.534 1.00 86.94 138 ASP A O 1
ATOM 1125 N N . ASP A 1 139 ? -24.496 3.498 17.480 1.00 91.12 139 ASP A N 1
ATOM 1126 C CA . ASP A 1 139 ? -23.524 4.189 18.341 1.00 91.12 139 ASP A CA 1
ATOM 1127 C C . ASP A 1 139 ? -22.218 3.402 18.564 1.00 91.12 139 ASP A C 1
ATOM 1129 O O . ASP A 1 139 ? -21.291 3.890 19.215 1.00 91.12 139 ASP A O 1
ATOM 1133 N N . THR A 1 140 ? -22.112 2.172 18.044 1.00 95.62 140 THR A N 1
ATOM 1134 C CA . THR A 1 140 ? -20.861 1.410 18.095 1.00 95.62 140 THR A CA 1
ATOM 1135 C C . THR A 1 140 ? -19.794 2.109 17.263 1.00 95.62 140 THR A C 1
ATOM 1137 O O . THR A 1 140 ? -19.980 2.348 16.065 1.00 95.62 140 THR A O 1
ATOM 1140 N N . GLN A 1 141 ? -18.646 2.357 17.894 1.00 96.25 141 GLN A N 1
ATOM 1141 C CA . GLN A 1 141 ? -17.460 2.842 17.204 1.00 96.25 141 GLN A CA 1
ATOM 1142 C C . GLN A 1 141 ? -16.643 1.671 16.674 1.00 96.25 141 GLN A C 1
ATOM 1144 O O . GLN A 1 141 ? -16.378 0.708 17.400 1.00 96.25 141 GLN A O 1
ATOM 1149 N N . ILE A 1 142 ? -16.239 1.752 15.412 1.00 97.06 142 ILE A N 1
ATOM 1150 C CA . ILE A 1 142 ? -15.531 0.681 14.716 1.00 97.06 142 ILE A CA 1
ATOM 1151 C C . ILE A 1 142 ? -14.084 1.079 14.476 1.00 97.06 142 ILE A C 1
ATOM 1153 O O . ILE A 1 142 ? -13.782 2.036 13.764 1.00 97.06 142 ILE A O 1
ATOM 1157 N N . ILE A 1 143 ? -13.186 0.253 15.002 1.00 97.81 143 ILE A N 1
ATOM 1158 C CA . ILE A 1 143 ? -11.779 0.230 14.634 1.00 97.81 143 ILE A CA 1
ATOM 1159 C C . ILE A 1 143 ? -11.557 -0.925 13.659 1.00 97.81 143 ILE A C 1
ATOM 1161 O O . ILE A 1 143 ? -11.971 -2.053 13.927 1.00 97.81 143 ILE A O 1
ATOM 1165 N N . VAL A 1 144 ? -10.877 -0.674 12.542 1.00 96.12 144 VAL A N 1
ATOM 1166 C CA . VAL A 1 144 ? -10.487 -1.721 11.589 1.00 96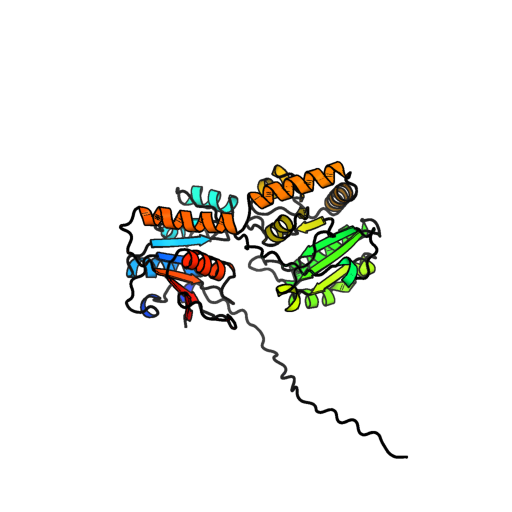.12 144 VAL A CA 1
ATOM 1167 C C . VAL A 1 144 ? -8.993 -2.023 11.671 1.00 96.12 144 VAL A C 1
ATOM 1169 O O . VAL A 1 144 ? -8.162 -1.126 11.808 1.00 96.12 144 VAL A O 1
ATOM 1172 N N . PHE A 1 145 ? -8.642 -3.299 11.547 1.00 94.69 145 PHE A N 1
ATOM 1173 C CA . PHE A 1 145 ? -7.273 -3.762 11.350 1.00 94.69 145 PHE A CA 1
ATOM 1174 C C . PHE A 1 145 ? -7.243 -4.753 10.182 1.00 94.69 145 PHE A C 1
ATOM 1176 O O . PHE A 1 145 ? -8.070 -5.660 10.101 1.00 94.69 145 PHE A O 1
ATOM 1183 N N . ASP A 1 146 ? -6.307 -4.586 9.255 1.00 90.81 146 ASP A N 1
ATOM 1184 C CA . ASP A 1 146 ? -6.138 -5.489 8.114 1.00 90.81 146 ASP A CA 1
ATOM 1185 C C . ASP A 1 146 ? -4.960 -6.426 8.401 1.00 90.81 146 ASP A C 1
ATOM 1187 O O . ASP A 1 146 ? -3.815 -5.998 8.551 1.00 90.81 146 ASP A O 1
ATOM 1191 N N . ALA A 1 147 ? -5.282 -7.710 8.539 1.00 86.62 147 ALA A N 1
ATOM 1192 C CA . ALA A 1 147 ? -4.374 -8.785 8.904 1.00 86.62 147 ALA A CA 1
ATOM 1193 C C . ALA A 1 147 ? -3.519 -9.282 7.734 1.00 86.62 147 ALA A C 1
ATOM 1195 O O . ALA A 1 147 ? -2.685 -10.162 7.945 1.00 86.62 147 ALA A O 1
ATOM 1196 N N . ASN A 1 148 ? -3.697 -8.751 6.519 1.00 76.50 148 ASN A N 1
ATOM 1197 C CA . ASN A 1 148 ? -2.860 -9.089 5.374 1.00 76.50 148 ASN A CA 1
ATOM 1198 C C . ASN A 1 148 ? -1.469 -8.454 5.542 1.00 76.50 148 ASN A C 1
ATOM 1200 O O . ASN A 1 148 ? -1.172 -7.364 5.048 1.00 76.50 148 ASN A O 1
ATOM 1204 N N . ILE A 1 149 ? -0.634 -9.108 6.342 1.00 64.88 149 ILE A N 1
ATOM 1205 C CA . ILE A 1 149 ? 0.683 -8.622 6.735 1.00 64.88 149 ILE A CA 1
ATOM 1206 C C . ILE A 1 149 ? 1.677 -8.969 5.630 1.00 64.88 149 ILE A C 1
ATOM 1208 O O . ILE A 1 149 ? 1.803 -10.124 5.239 1.00 64.88 149 ILE A O 1
ATOM 1212 N N . GLN A 1 150 ? 2.430 -7.977 5.162 1.00 59.31 150 GLN A N 1
ATOM 1213 C CA . GLN A 1 150 ? 3.638 -8.248 4.392 1.00 59.31 150 GLN A CA 1
ATOM 1214 C C . GLN A 1 150 ? 4.764 -8.616 5.358 1.00 59.31 150 GLN A C 1
ATOM 1216 O O . GLN A 1 150 ? 5.007 -7.914 6.340 1.00 59.31 150 GLN A O 1
ATOM 1221 N N . HIS A 1 151 ? 5.392 -9.765 5.128 1.00 54.25 151 HIS A N 1
ATOM 1222 C CA . HIS A 1 151 ? 6.354 -10.346 6.060 1.00 54.25 151 HIS A CA 1
ATOM 1223 C C . HIS A 1 151 ? 7.771 -9.884 5.750 1.00 54.25 151 HIS A C 1
ATOM 1225 O O . HIS A 1 151 ? 8.182 -9.828 4.592 1.00 54.25 151 HIS A O 1
ATOM 1231 N N . SER A 1 152 ? 8.521 -9.572 6.806 1.00 51.12 152 SER A N 1
ATOM 1232 C CA . SER A 1 152 ? 9.979 -9.452 6.776 1.00 51.12 152 SER A CA 1
ATOM 1233 C C . SER A 1 152 ? 10.577 -10.744 6.223 1.00 51.12 152 SER A C 1
ATOM 1235 O O . SER A 1 152 ? 10.115 -11.837 6.564 1.00 51.12 152 SER A O 1
ATOM 1237 N N . TYR A 1 153 ? 11.628 -10.642 5.408 1.00 46.88 153 TYR A N 1
ATOM 1238 C CA . TYR A 1 153 ? 12.456 -11.806 5.098 1.00 46.88 153 TYR A CA 1
ATOM 1239 C C . TYR A 1 153 ? 12.943 -12.433 6.418 1.00 46.88 153 TYR A C 1
ATOM 1241 O O . TYR A 1 153 ? 13.598 -11.765 7.212 1.00 46.88 153 TYR A O 1
ATOM 1249 N N . GLY A 1 154 ? 12.606 -13.705 6.658 1.00 50.22 154 GLY A N 1
ATOM 1250 C CA . GLY A 1 154 ? 13.115 -14.486 7.795 1.00 50.22 154 GLY A CA 1
ATOM 1251 C C . GLY A 1 154 ? 12.182 -14.661 9.000 1.00 50.22 154 GLY A C 1
ATOM 1252 O O . GLY A 1 154 ? 12.516 -15.448 9.882 1.00 50.22 154 GLY A O 1
ATOM 1253 N N . GLU A 1 155 ? 11.009 -14.021 9.042 1.00 61.91 155 GLU A N 1
ATOM 1254 C CA . GLU A 1 155 ? 10.048 -14.180 10.147 1.00 61.91 155 GLU A CA 1
ATOM 1255 C C . GLU A 1 155 ? 8.806 -14.985 9.738 1.00 61.91 155 GLU A C 1
ATOM 1257 O O . GLU A 1 155 ? 8.269 -14.834 8.639 1.00 61.91 155 GLU A O 1
ATOM 1262 N N . SER A 1 156 ? 8.322 -15.845 10.642 1.00 75.81 156 SER A N 1
ATOM 1263 C CA . SER A 1 156 ? 7.105 -16.628 10.414 1.00 75.81 156 SER A CA 1
ATOM 1264 C C . SER A 1 156 ? 5.870 -15.715 10.397 1.00 75.81 156 SER A C 1
ATOM 1266 O O . SER A 1 156 ? 5.629 -14.995 11.373 1.00 75.81 156 SER A O 1
ATOM 1268 N N . PRO A 1 157 ? 5.022 -15.791 9.353 1.00 72.56 157 PRO A N 1
ATOM 1269 C CA . PRO A 1 157 ? 3.752 -15.070 9.279 1.00 72.56 157 PRO A CA 1
ATOM 1270 C C . PRO A 1 157 ? 2.881 -15.179 10.531 1.00 72.56 157 PRO A C 1
ATOM 1272 O O . PRO A 1 157 ? 2.272 -14.200 10.969 1.00 72.56 157 PRO A O 1
ATOM 1275 N N . ASN A 1 158 ? 2.857 -16.373 11.123 1.00 82.88 158 ASN A N 1
ATOM 1276 C CA . ASN A 1 158 ? 2.030 -16.680 12.282 1.00 82.88 158 ASN A CA 1
ATOM 1277 C C . ASN A 1 158 ? 2.503 -15.931 13.529 1.00 82.88 158 ASN A C 1
ATOM 1279 O O . ASN A 1 158 ? 1.670 -15.436 14.286 1.00 82.88 158 ASN A O 1
ATOM 1283 N N . ASP A 1 159 ? 3.817 -15.824 13.732 1.00 84.31 159 ASP A N 1
ATOM 1284 C CA . ASP A 1 159 ? 4.382 -15.200 14.929 1.00 84.31 159 ASP A CA 1
ATOM 1285 C C . ASP A 1 159 ? 4.162 -13.688 14.909 1.00 84.31 159 ASP A C 1
ATOM 1287 O O . ASP A 1 159 ? 3.696 -13.123 15.901 1.00 84.31 159 ASP A O 1
ATOM 1291 N N . ILE A 1 160 ? 4.383 -13.047 13.755 1.00 85.12 160 ILE A N 1
ATOM 1292 C CA . ILE A 1 160 ? 4.103 -11.616 13.580 1.00 85.12 160 ILE A CA 1
ATOM 1293 C C . ILE A 1 160 ? 2.619 -11.338 13.819 1.00 85.12 160 ILE A C 1
ATOM 1295 O O . ILE A 1 160 ? 2.260 -10.398 14.533 1.00 85.12 160 ILE A O 1
ATOM 1299 N N . PHE A 1 161 ? 1.732 -12.143 13.223 1.00 88.00 161 PHE A N 1
ATOM 1300 C CA . PHE A 1 161 ? 0.305 -11.903 13.378 1.00 88.00 161 PHE A CA 1
ATOM 1301 C C . PHE A 1 161 ? -0.139 -12.113 14.829 1.00 88.00 161 PHE A C 1
ATOM 1303 O O . PHE A 1 161 ? -0.829 -11.259 15.382 1.00 88.00 161 PHE A O 1
ATOM 1310 N N . LYS A 1 162 ? 0.333 -13.174 15.493 1.00 91.12 162 LYS A N 1
ATOM 1311 C CA . LYS A 1 162 ? 0.079 -13.417 16.918 1.00 91.12 162 LYS A CA 1
ATOM 1312 C C . LYS A 1 162 ? 0.512 -12.233 17.786 1.00 91.12 162 LYS A C 1
ATOM 1314 O O . LYS A 1 162 ? -0.267 -11.805 18.633 1.00 91.12 162 LYS A O 1
ATOM 1319 N N . GLN A 1 163 ? 1.713 -11.686 17.580 1.00 90.62 163 GLN A N 1
ATOM 1320 C CA . GLN A 1 163 ? 2.194 -10.518 18.332 1.00 90.62 163 GLN A CA 1
ATOM 1321 C C . GLN A 1 163 ? 1.270 -9.307 18.149 1.00 90.62 163 GLN A C 1
ATOM 1323 O O . GLN A 1 163 ? 0.887 -8.672 19.131 1.00 90.62 163 GLN A O 1
ATOM 1328 N N . LYS A 1 164 ? 0.832 -9.037 16.911 1.00 91.69 164 LYS A N 1
ATOM 1329 C CA . LYS A 1 164 ? -0.134 -7.963 16.628 1.00 91.69 164 LYS A CA 1
ATOM 1330 C C . LYS A 1 164 ? -1.480 -8.210 17.308 1.00 91.69 164 LYS A C 1
ATOM 1332 O O . LYS A 1 164 ? -2.051 -7.271 17.847 1.00 91.69 164 LYS A O 1
ATOM 1337 N N . LEU A 1 165 ? -1.972 -9.452 17.336 1.00 94.06 165 LEU A N 1
ATOM 1338 C CA . LEU A 1 165 ? -3.213 -9.795 18.042 1.00 94.06 165 LEU A CA 1
ATOM 1339 C C . LEU A 1 165 ? -3.102 -9.552 19.553 1.00 94.06 165 LEU A C 1
ATOM 1341 O O . LEU A 1 165 ? -4.016 -8.964 20.124 1.00 94.06 165 LEU A O 1
ATOM 1345 N N . VAL A 1 166 ? -1.987 -9.942 20.188 1.00 95.19 166 VAL A N 1
ATOM 1346 C CA . VAL A 1 166 ? -1.732 -9.648 21.614 1.00 95.19 166 VAL A CA 1
ATOM 1347 C C . VAL A 1 166 ? -1.751 -8.143 21.859 1.00 95.19 166 VAL A C 1
ATOM 1349 O O . VAL A 1 166 ? -2.479 -7.669 22.728 1.00 95.19 166 VAL A O 1
ATOM 1352 N N . PHE A 1 167 ? -1.001 -7.389 21.057 1.00 95.31 167 PHE A N 1
ATOM 1353 C CA . PHE A 1 167 ? -0.907 -5.941 21.198 1.00 95.31 167 PHE A CA 1
ATOM 1354 C C . PHE A 1 167 ? -2.270 -5.249 21.032 1.00 95.31 167 PHE A C 1
ATOM 1356 O O . PHE A 1 167 ? -2.667 -4.419 21.849 1.00 95.31 167 PHE A O 1
ATOM 1363 N N . ILE A 1 168 ? -3.045 -5.639 20.016 1.00 96.44 168 ILE A N 1
ATOM 1364 C CA . ILE A 1 168 ? -4.386 -5.092 19.793 1.00 96.44 168 ILE A CA 1
ATOM 1365 C C . ILE A 1 168 ? -5.345 -5.474 20.933 1.00 96.44 168 ILE A C 1
ATOM 1367 O O . ILE A 1 168 ? -6.171 -4.652 21.329 1.00 96.44 168 ILE A O 1
ATOM 1371 N N . ALA A 1 169 ? -5.249 -6.687 21.487 1.00 97.50 169 ALA A N 1
ATOM 1372 C CA . ALA A 1 169 ? -6.081 -7.100 22.616 1.00 97.50 169 ALA A CA 1
ATOM 1373 C C . ALA A 1 169 ? -5.818 -6.244 23.866 1.00 97.50 169 ALA A C 1
ATOM 1375 O O . ALA A 1 169 ? -6.774 -5.797 24.501 1.00 97.50 169 ALA A O 1
ATOM 1376 N N . GLN A 1 170 ? -4.546 -5.941 24.153 1.00 97.44 170 GLN A N 1
ATOM 1377 C CA . GLN A 1 170 ? -4.138 -5.035 25.233 1.00 97.44 170 GLN A CA 1
ATOM 1378 C C . GLN A 1 170 ? -4.666 -3.609 25.023 1.00 97.44 170 GLN A C 1
ATOM 1380 O O . GLN A 1 170 ? -5.141 -2.974 25.965 1.00 97.44 170 GLN A O 1
ATOM 1385 N N . ILE A 1 171 ? -4.638 -3.104 23.784 1.00 97.75 171 ILE A N 1
ATOM 1386 C CA . ILE A 1 171 ? -5.259 -1.816 23.447 1.00 97.75 171 ILE A CA 1
ATOM 1387 C C . ILE A 1 171 ? -6.763 -1.870 23.737 1.00 97.75 171 ILE A C 1
ATOM 1389 O O . ILE A 1 171 ? -7.292 -1.014 24.445 1.00 97.75 171 ILE A O 1
ATOM 1393 N N . LEU A 1 172 ? -7.459 -2.878 23.207 1.00 98.00 172 LEU A N 1
ATOM 1394 C CA . LEU A 1 172 ? -8.915 -2.969 23.273 1.00 98.00 172 LEU A CA 1
ATOM 1395 C C . LEU A 1 172 ? -9.431 -3.128 24.709 1.00 98.00 172 LEU A C 1
ATOM 1397 O O . LEU A 1 172 ? -10.470 -2.555 25.045 1.00 98.00 172 LEU A O 1
ATOM 1401 N N . GLU A 1 173 ? -8.711 -3.853 25.567 1.00 97.81 173 GLU A N 1
ATOM 1402 C CA . GLU A 1 173 ? -8.988 -3.967 27.008 1.00 97.81 173 GLU A CA 1
ATOM 1403 C C . GLU A 1 173 ? -9.134 -2.593 27.682 1.00 97.81 173 GLU A C 1
ATOM 1405 O O . GLU A 1 173 ? -10.018 -2.397 28.514 1.00 97.81 173 GLU A O 1
ATOM 1410 N N . ASN A 1 174 ? -8.334 -1.615 27.252 1.00 97.81 174 ASN A N 1
ATOM 1411 C CA . ASN A 1 174 ? -8.278 -0.270 27.822 1.00 97.81 174 ASN A CA 1
ATOM 1412 C C . ASN A 1 174 ? -9.204 0.749 27.123 1.00 97.81 174 ASN A C 1
ATOM 1414 O O . ASN A 1 174 ? -9.258 1.926 27.517 1.00 97.81 174 ASN A O 1
ATOM 1418 N N . LEU A 1 175 ? -9.933 0.327 26.084 1.00 98.19 175 LEU A N 1
ATOM 1419 C CA . LEU A 1 175 ? -10.903 1.145 25.353 1.00 98.19 175 LEU A CA 1
ATOM 1420 C C . LEU A 1 175 ? -12.337 0.932 25.865 1.00 98.19 175 LEU A C 1
ATOM 1422 O O . LEU A 1 175 ? -12.666 -0.154 26.350 1.00 98.19 175 LEU A O 1
ATOM 1426 N N . PRO A 1 176 ? -13.224 1.938 25.723 1.00 96.56 176 PRO A N 1
ATOM 1427 C CA . PRO A 1 176 ? -14.623 1.814 26.119 1.00 96.56 176 PRO A CA 1
ATOM 1428 C C . PRO A 1 176 ? -15.334 0.612 25.481 1.00 96.56 176 PRO A C 1
ATOM 1430 O O . PRO A 1 176 ? -15.025 0.201 24.363 1.00 96.56 176 PRO A O 1
ATOM 1433 N N . ARG A 1 177 ? -16.339 0.062 26.176 1.00 95.88 177 ARG A N 1
ATOM 1434 C CA . ARG A 1 177 ? -17.049 -1.154 25.733 1.00 95.88 177 ARG A CA 1
ATOM 1435 C C . ARG A 1 177 ? -17.794 -1.004 24.404 1.00 95.88 177 ARG A C 1
ATOM 1437 O O . ARG A 1 177 ? -17.993 -2.007 23.735 1.00 95.88 177 ARG A O 1
ATOM 1444 N N . TYR A 1 178 ? -18.178 0.215 24.028 1.00 95.75 178 TYR A N 1
ATOM 1445 C CA . TYR A 1 178 ? -18.841 0.505 22.752 1.00 95.75 178 TYR A CA 1
ATOM 1446 C C . TYR A 1 178 ? -17.874 0.541 21.556 1.00 95.75 178 TYR A C 1
ATOM 1448 O O . TYR A 1 178 ? -18.320 0.699 20.422 1.00 95.75 178 TYR A O 1
ATOM 1456 N N . VAL A 1 179 ? -16.562 0.405 21.789 1.00 98.12 179 VAL A N 1
ATOM 1457 C CA . VAL A 1 179 ? -15.553 0.309 20.731 1.00 98.12 179 VAL A CA 1
ATOM 1458 C C . VAL A 1 179 ? -15.362 -1.153 20.348 1.00 98.12 179 VAL A C 1
ATOM 1460 O O . VAL A 1 179 ? -15.003 -1.981 21.190 1.00 98.12 179 VAL A O 1
ATOM 1463 N N . HIS A 1 180 ? -15.581 -1.454 19.073 1.00 98.12 180 HIS A N 1
ATOM 1464 C CA . HIS A 1 180 ? -15.416 -2.776 18.487 1.00 98.12 180 HIS A CA 1
ATOM 1465 C C . HIS A 1 180 ? -14.259 -2.790 17.491 1.00 98.12 180 HIS A C 1
ATOM 1467 O O . HIS A 1 180 ? -14.010 -1.816 16.783 1.00 98.12 180 HIS A O 1
ATOM 1473 N N . LEU A 1 181 ? -13.572 -3.926 17.420 1.00 97.75 181 LEU A N 1
ATOM 1474 C CA . LEU A 1 181 ? -12.518 -4.195 16.456 1.00 97.75 181 LEU A CA 1
ATOM 1475 C C . LEU A 1 181 ? -13.042 -5.124 15.362 1.00 97.75 181 LEU A C 1
ATOM 1477 O O . LEU A 1 181 ? -13.562 -6.203 15.648 1.00 97.75 181 LEU A O 1
ATOM 1481 N N . ILE A 1 182 ? -12.815 -4.746 14.109 1.00 96.31 182 ILE A N 1
ATOM 1482 C CA . ILE A 1 182 ? -13.016 -5.619 12.957 1.00 96.31 182 ILE A CA 1
ATOM 1483 C C . ILE A 1 182 ? -11.665 -5.916 12.321 1.00 96.31 182 ILE A C 1
ATOM 1485 O O . ILE A 1 182 ? -10.991 -5.033 11.793 1.00 96.31 182 ILE A O 1
ATOM 1489 N N . ILE A 1 183 ? -11.283 -7.186 12.354 1.00 94.88 183 ILE A N 1
ATOM 1490 C CA . ILE A 1 183 ? -10.098 -7.704 11.686 1.00 94.88 183 ILE A CA 1
ATOM 1491 C C . ILE A 1 183 ? -10.512 -8.178 10.295 1.00 94.88 183 ILE A C 1
ATOM 1493 O O . ILE A 1 183 ? -11.427 -8.986 10.163 1.00 94.88 183 ILE A O 1
ATOM 1497 N N . THR A 1 184 ? -9.853 -7.683 9.254 1.00 92.06 184 THR A N 1
ATOM 1498 C CA . THR A 1 184 ? -10.076 -8.099 7.860 1.00 92.06 184 THR A CA 1
ATOM 1499 C C . THR A 1 184 ? -8.889 -8.922 7.371 1.00 92.06 184 THR A C 1
ATOM 1501 O O . THR A 1 184 ? -7.760 -8.643 7.753 1.00 92.06 184 THR A O 1
ATOM 1504 N N . GLY A 1 185 ? -9.114 -9.960 6.568 1.00 89.88 185 GLY A N 1
ATOM 1505 C CA . GLY A 1 185 ? -8.027 -10.780 6.023 1.00 89.88 185 GLY A CA 1
ATOM 1506 C C . GLY A 1 185 ? -8.531 -11.949 5.184 1.00 89.88 185 GLY A C 1
ATOM 1507 O O . GLY A 1 185 ? -9.738 -12.153 5.051 1.00 89.88 185 GLY A O 1
ATOM 1508 N N . GLY A 1 186 ? -7.620 -12.731 4.614 1.00 86.12 186 GLY A N 1
ATOM 1509 C CA . GLY A 1 186 ? -7.950 -13.900 3.807 1.00 86.12 186 GLY A CA 1
ATOM 1510 C C . GLY A 1 186 ? -8.257 -15.149 4.637 1.00 86.12 186 GLY A C 1
ATOM 1511 O O . GLY A 1 186 ? -8.370 -15.135 5.866 1.00 86.12 186 GLY A O 1
ATOM 1512 N N . VAL A 1 187 ? -8.404 -16.278 3.938 1.00 84.81 187 VAL A N 1
ATOM 1513 C CA . VAL A 1 187 ? -8.643 -17.593 4.563 1.00 84.81 187 VAL A CA 1
ATOM 1514 C C . VAL A 1 187 ? -7.462 -18.013 5.441 1.00 84.81 187 VAL A C 1
ATOM 1516 O O . VAL A 1 187 ? -7.671 -18.578 6.514 1.00 84.81 187 VAL A O 1
ATOM 1519 N N . THR A 1 188 ? -6.235 -17.713 5.011 1.00 84.00 188 THR A N 1
ATOM 1520 C CA . THR A 1 188 ? -5.014 -17.994 5.775 1.00 84.00 188 THR A CA 1
ATOM 1521 C C . THR A 1 188 ? -5.030 -17.251 7.106 1.00 84.00 188 THR A C 1
ATOM 1523 O O . THR A 1 188 ? -4.932 -17.881 8.158 1.00 84.00 188 THR A O 1
ATOM 1526 N N . GLU A 1 189 ? -5.263 -15.938 7.080 1.00 88.69 189 GLU A N 1
ATOM 1527 C CA . GLU A 1 189 ? -5.313 -15.097 8.278 1.00 88.69 189 GLU A CA 1
ATOM 1528 C C . GLU A 1 189 ? -6.468 -15.517 9.190 1.00 88.69 189 GLU A C 1
ATOM 1530 O O . GLU A 1 189 ? -6.296 -15.587 10.403 1.00 88.69 189 GLU A O 1
ATOM 1535 N N . LYS A 1 190 ? -7.624 -15.896 8.630 1.00 89.38 190 LYS A N 1
ATOM 1536 C CA . LYS A 1 190 ? -8.746 -16.426 9.420 1.00 89.38 190 LYS A CA 1
ATOM 1537 C C . LYS A 1 190 ? -8.344 -17.664 10.219 1.00 89.38 190 LYS A C 1
ATOM 1539 O O . LYS A 1 190 ? -8.737 -17.809 11.375 1.00 89.38 190 LYS A O 1
ATOM 1544 N N . ASN A 1 191 ? -7.599 -18.578 9.601 1.00 88.50 191 ASN A N 1
ATOM 1545 C CA . ASN A 1 191 ? -7.160 -19.801 10.265 1.00 88.50 191 ASN A CA 1
ATOM 1546 C C . ASN A 1 191 ? -6.184 -19.490 11.403 1.00 88.50 191 ASN A C 1
ATOM 1548 O O . ASN A 1 191 ? -6.307 -20.082 12.472 1.00 88.50 191 ASN A O 1
ATOM 1552 N N . ILE A 1 192 ? -5.274 -18.533 11.201 1.00 88.38 192 ILE A N 1
ATOM 1553 C CA . ILE A 1 192 ? -4.352 -18.070 12.246 1.00 88.38 192 ILE A CA 1
ATOM 1554 C C . ILE A 1 192 ? -5.127 -17.383 13.377 1.00 88.38 192 ILE A C 1
ATOM 1556 O O . ILE A 1 192 ? -4.908 -17.688 14.544 1.00 88.38 192 ILE A O 1
ATOM 1560 N N . PHE A 1 193 ? -6.083 -16.509 13.052 1.00 90.69 193 PHE A N 1
ATOM 1561 C CA . PHE A 1 193 ? -6.928 -15.846 14.045 1.00 90.69 193 PHE A CA 1
ATOM 1562 C C . PHE A 1 193 ? -7.663 -16.859 14.928 1.00 90.69 193 PHE A C 1
ATOM 1564 O O . PHE A 1 193 ? -7.597 -16.751 16.146 1.00 90.69 193 PHE A O 1
ATOM 1571 N N . LYS A 1 194 ? -8.278 -17.895 14.340 1.00 91.00 194 LYS A N 1
ATOM 1572 C CA . LYS A 1 194 ? -8.938 -18.973 15.099 1.00 91.00 194 LYS A CA 1
ATOM 1573 C C . LYS A 1 194 ? -7.994 -19.716 16.046 1.00 91.00 194 LYS A C 1
ATOM 1575 O O . LYS A 1 194 ? -8.407 -20.118 17.124 1.00 91.00 194 LYS A O 1
ATOM 1580 N N . GLN A 1 195 ? -6.728 -19.905 15.669 1.00 91.56 195 GLN A N 1
ATOM 1581 C CA . GLN A 1 195 ? -5.737 -20.544 16.548 1.00 91.56 195 GLN A CA 1
ATOM 1582 C C . GLN A 1 195 ? -5.414 -19.698 17.788 1.00 91.56 195 GLN A C 1
ATOM 1584 O O . GLN A 1 195 ? -4.966 -20.242 18.797 1.00 91.56 195 GLN A O 1
ATOM 1589 N N . TYR A 1 196 ? -5.633 -18.384 17.714 1.00 92.31 196 TYR A N 1
ATOM 1590 C CA . TYR A 1 196 ? -5.262 -17.415 18.742 1.00 92.31 196 TYR A CA 1
ATOM 1591 C C . TYR A 1 196 ? -6.450 -16.589 19.260 1.00 92.31 196 TYR A C 1
ATOM 1593 O O . TYR A 1 196 ? -6.255 -15.551 19.890 1.00 92.31 196 TYR A O 1
ATOM 1601 N N . GLU A 1 197 ? -7.686 -17.037 19.030 1.00 89.81 197 GLU A N 1
ATOM 1602 C CA . GLU A 1 197 ? -8.898 -16.305 19.426 1.00 89.81 197 GLU A CA 1
ATOM 1603 C C . GLU A 1 197 ? -8.995 -16.119 20.949 1.00 89.81 197 GLU A C 1
ATOM 1605 O O . GLU A 1 197 ? -9.434 -15.074 21.434 1.00 89.81 197 GLU A O 1
ATOM 1610 N N . ASN A 1 198 ? -8.453 -17.079 21.706 1.00 93.81 198 ASN A N 1
ATOM 1611 C CA . ASN A 1 198 ? -8.373 -17.048 23.164 1.00 93.81 198 ASN A CA 1
ATOM 1612 C C . ASN A 1 198 ? -7.544 -15.877 23.726 1.00 93.81 198 ASN A C 1
ATOM 1614 O O . ASN A 1 198 ? -7.632 -15.590 24.920 1.00 93.81 198 ASN A O 1
ATOM 1618 N N . ILE A 1 199 ? -6.742 -15.184 22.906 1.00 96.62 199 ILE A N 1
ATOM 1619 C CA . ILE A 1 199 ? -6.056 -13.951 23.317 1.00 96.62 199 ILE A CA 1
ATOM 1620 C C . ILE A 1 199 ? -7.093 -12.922 23.778 1.00 96.62 199 ILE A C 1
ATOM 1622 O O . ILE A 1 199 ? -6.955 -12.353 24.856 1.00 96.62 199 ILE A O 1
ATOM 1626 N N . PHE A 1 200 ? -8.167 -12.722 23.014 1.00 96.75 200 PHE A N 1
ATOM 1627 C CA . PHE A 1 200 ? -9.175 -11.711 23.337 1.00 96.75 200 PHE A CA 1
ATOM 1628 C C . PHE A 1 200 ? -10.062 -12.116 24.520 1.00 96.75 200 PHE A C 1
ATOM 1630 O O . PHE A 1 200 ? -10.581 -11.254 25.226 1.00 96.75 200 PHE A O 1
ATOM 1637 N N . GLU A 1 201 ? -10.204 -13.413 24.793 1.00 95.25 201 GLU A N 1
ATOM 1638 C CA . GLU A 1 201 ? -10.862 -13.894 26.014 1.00 95.25 201 GLU A CA 1
ATOM 1639 C C . GLU A 1 201 ? -10.053 -13.529 27.263 1.00 95.25 201 GLU A C 1
ATOM 1641 O O . GLU A 1 201 ? -10.615 -13.004 28.221 1.00 95.25 201 GLU A O 1
ATOM 1646 N N . LYS A 1 202 ? -8.724 -13.710 27.230 1.00 96.69 202 LYS A N 1
ATOM 1647 C CA . LYS A 1 202 ? -7.829 -13.340 28.345 1.00 96.69 202 LYS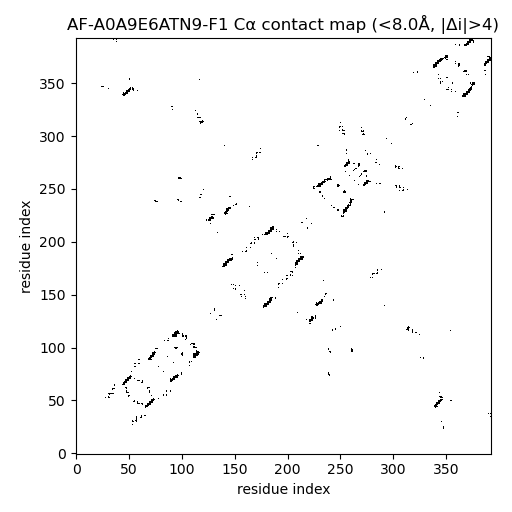 A CA 1
ATOM 1648 C C . LYS A 1 202 ? -7.872 -11.848 28.680 1.00 96.69 202 LYS A C 1
ATOM 1650 O O . LYS A 1 202 ? -7.687 -11.487 29.835 1.00 96.69 202 LYS A O 1
ATOM 1655 N N . HIS A 1 203 ? -8.140 -11.013 27.679 1.00 96.62 203 HIS A N 1
ATOM 1656 C CA . HIS A 1 203 ? -8.270 -9.559 27.800 1.00 96.62 203 HIS A CA 1
ATOM 1657 C C . HIS A 1 203 ? -9.734 -9.088 27.940 1.00 96.62 203 HIS A C 1
ATOM 1659 O O . HIS A 1 203 ? -10.024 -7.900 27.793 1.00 96.62 203 HIS A O 1
ATOM 1665 N N . ASN A 1 204 ? -10.680 -10.003 28.204 1.00 95.06 204 ASN A N 1
ATOM 1666 C CA . ASN A 1 204 ? -12.110 -9.713 28.390 1.00 95.06 204 ASN A CA 1
ATOM 1667 C C . ASN A 1 204 ? -12.735 -8.877 27.253 1.00 95.06 204 ASN A C 1
ATOM 1669 O O . ASN A 1 204 ? -13.557 -7.984 27.478 1.00 95.06 204 ASN A O 1
ATOM 1673 N N . CYS A 1 205 ? -12.332 -9.140 26.010 1.00 96.50 205 CYS A N 1
ATOM 1674 C CA . CYS A 1 205 ? -12.753 -8.371 24.841 1.00 96.50 205 CYS A CA 1
ATOM 1675 C C . CYS A 1 205 ? -13.222 -9.229 23.656 1.00 96.50 205 CYS A C 1
ATOM 1677 O O . CYS A 1 205 ? -13.514 -8.674 22.600 1.00 96.50 205 CYS A O 1
ATOM 1679 N N . SER A 1 206 ? -13.388 -10.544 23.834 1.00 95.56 206 SER A N 1
ATOM 1680 C CA . SER A 1 206 ? -13.840 -11.480 22.788 1.00 95.56 206 SER A CA 1
ATOM 1681 C C . SER A 1 206 ? -15.142 -11.058 22.094 1.00 95.56 206 SER A C 1
ATOM 1683 O O . SER A 1 206 ? -15.233 -11.119 20.874 1.00 95.56 206 SER A O 1
ATOM 1685 N N . THR A 1 207 ? -16.125 -10.537 22.834 1.00 95.88 207 THR A N 1
ATOM 1686 C CA . THR A 1 207 ? -17.413 -10.072 22.275 1.00 95.88 207 THR A CA 1
ATOM 1687 C C . THR A 1 207 ? -17.312 -8.784 21.454 1.00 95.88 207 THR A C 1
ATOM 1689 O O . THR A 1 207 ? -18.266 -8.403 20.773 1.00 95.88 207 THR A O 1
ATOM 1692 N N . ARG A 1 208 ? -16.168 -8.095 21.513 1.00 97.12 208 ARG A N 1
ATOM 1693 C CA . ARG A 1 208 ? -15.907 -6.836 20.805 1.00 97.12 208 ARG A CA 1
ATOM 1694 C C . ARG A 1 208 ? -15.033 -7.021 19.569 1.00 97.12 208 ARG A C 1
ATOM 1696 O O . ARG A 1 208 ? -14.715 -6.031 18.917 1.00 97.12 208 ARG A O 1
ATOM 1703 N N . VAL A 1 209 ? -14.642 -8.253 19.246 1.00 97.25 209 VAL A N 1
ATOM 1704 C CA . VAL A 1 209 ? -13.698 -8.557 18.168 1.00 97.25 209 VAL A CA 1
ATOM 1705 C C . VAL A 1 209 ? -14.361 -9.440 17.130 1.00 97.25 209 VAL A C 1
ATOM 1707 O O . VAL A 1 209 ? -14.866 -10.515 17.435 1.00 97.25 209 VAL A O 1
ATOM 1710 N N . HIS A 1 210 ? -14.305 -8.994 15.881 1.00 95.44 210 HIS A N 1
ATOM 1711 C CA . HIS A 1 210 ? -14.936 -9.667 14.755 1.00 95.44 210 HIS A CA 1
ATOM 1712 C C . HIS A 1 210 ? -13.912 -9.929 13.658 1.00 95.44 210 HIS A C 1
ATOM 1714 O O . HIS A 1 210 ? -13.106 -9.054 13.352 1.00 95.44 210 HIS A O 1
ATOM 1720 N N . PHE A 1 211 ? -13.955 -11.105 13.027 1.00 93.81 211 PHE A N 1
ATOM 1721 C CA . PHE A 1 211 ? -13.081 -11.421 11.895 1.00 93.81 211 PHE A CA 1
ATOM 1722 C C . PHE A 1 211 ? -13.873 -11.515 10.591 1.00 93.81 211 PHE A C 1
ATOM 1724 O O . PHE A 1 211 ? -14.627 -12.467 10.368 1.00 93.81 211 PHE A O 1
ATOM 1731 N N . TYR A 1 212 ? -13.633 -10.569 9.687 1.00 91.94 212 TYR A N 1
ATOM 1732 C CA . TYR A 1 212 ? -14.170 -10.570 8.335 1.00 91.94 212 TYR A CA 1
ATOM 1733 C C . TYR A 1 212 ? -13.198 -11.246 7.365 1.00 91.94 212 TYR A C 1
ATOM 1735 O O . TYR A 1 212 ? -12.088 -10.772 7.128 1.00 91.94 212 TYR A O 1
ATOM 1743 N N . THR A 1 213 ? -13.633 -12.360 6.775 1.00 88.19 213 THR A N 1
ATOM 1744 C CA . THR A 1 213 ? -12.857 -13.064 5.748 1.00 88.19 213 THR A CA 1
ATOM 1745 C C . THR A 1 213 ? -13.174 -12.506 4.368 1.00 88.19 213 THR A C 1
ATOM 1747 O O . THR A 1 213 ? -14.277 -12.714 3.861 1.00 88.19 213 THR A O 1
ATOM 1750 N N . GLU A 1 214 ? -12.197 -11.853 3.747 1.00 79.31 214 GLU A N 1
ATOM 1751 C CA . GLU A 1 214 ? -12.259 -11.445 2.347 1.00 79.31 214 GLU A CA 1
ATOM 1752 C C . GLU A 1 214 ? -12.416 -12.703 1.467 1.00 79.31 214 GLU A C 1
ATOM 1754 O O . GLU A 1 214 ? -11.692 -13.692 1.607 1.00 79.31 214 GLU A O 1
ATOM 1759 N N . ASN A 1 215 ? -13.427 -12.709 0.601 1.00 70.25 215 ASN A N 1
ATOM 1760 C CA . ASN A 1 215 ? -13.802 -13.843 -0.244 1.00 70.25 215 ASN A CA 1
ATOM 1761 C C . ASN A 1 215 ? -14.101 -13.364 -1.676 1.00 70.25 215 ASN A C 1
ATOM 1763 O O . ASN A 1 215 ? -14.037 -12.177 -1.973 1.00 70.25 215 ASN A O 1
ATOM 1767 N N . LEU A 1 216 ? -14.474 -14.262 -2.593 1.00 59.88 216 LEU A N 1
ATOM 1768 C CA . LEU A 1 216 ? -14.800 -13.873 -3.978 1.00 59.88 216 LEU A CA 1
ATOM 1769 C C . LEU A 1 216 ? -15.883 -12.778 -4.074 1.00 59.88 216 LEU A C 1
ATOM 1771 O O . LEU A 1 216 ? -15.852 -11.959 -4.990 1.00 59.88 216 LEU A O 1
ATOM 1775 N N . ALA A 1 217 ? -16.811 -12.711 -3.115 1.00 57.97 217 ALA A N 1
ATOM 1776 C CA . ALA A 1 217 ? -17.807 -11.648 -3.065 1.00 57.97 217 ALA A CA 1
ATOM 1777 C C . ALA A 1 217 ? -17.215 -10.297 -2.626 1.00 57.97 217 ALA A C 1
ATOM 1779 O O . ALA A 1 217 ? -17.684 -9.277 -3.123 1.00 57.97 217 ALA A O 1
ATOM 1780 N N . SER A 1 218 ? -16.168 -10.258 -1.791 1.00 56.75 218 SER A N 1
ATOM 1781 C CA . SER A 1 218 ? -15.485 -9.002 -1.432 1.00 56.75 218 SER A CA 1
ATOM 1782 C C . SER A 1 218 ? -14.696 -8.396 -2.599 1.00 56.75 218 SER A C 1
ATOM 1784 O O . SER A 1 218 ? -14.504 -7.183 -2.643 1.00 56.75 218 SER A O 1
ATOM 1786 N N . PHE A 1 219 ? -14.314 -9.199 -3.601 1.00 61.56 219 PHE A N 1
ATOM 1787 C CA . PHE A 1 219 ? -13.802 -8.676 -4.877 1.00 61.56 219 PHE A CA 1
ATOM 1788 C C . PHE A 1 219 ? -14.890 -7.979 -5.705 1.00 61.56 219 PHE A C 1
ATOM 1790 O O . PHE A 1 219 ? -14.597 -7.059 -6.467 1.00 61.56 219 PHE A O 1
ATOM 1797 N N . LYS A 1 220 ? -16.153 -8.404 -5.563 1.00 63.25 220 LYS A N 1
ATOM 1798 C CA . LYS A 1 220 ? -17.300 -7.819 -6.272 1.00 63.25 220 LYS A CA 1
ATOM 1799 C C . LYS A 1 220 ? -17.908 -6.632 -5.519 1.00 63.25 220 LYS A C 1
ATOM 1801 O O . LYS A 1 220 ? -18.367 -5.681 -6.150 1.00 63.25 220 LYS A O 1
ATOM 1806 N N . TYR A 1 221 ? -17.904 -6.681 -4.190 1.00 74.94 221 TYR A N 1
ATOM 1807 C CA . TYR A 1 221 ? -18.506 -5.685 -3.310 1.00 74.94 221 TYR A CA 1
ATOM 1808 C C . TYR A 1 221 ? -17.483 -5.248 -2.256 1.00 74.94 221 TYR A C 1
ATOM 1810 O O . TYR A 1 221 ? -17.221 -6.005 -1.321 1.00 74.94 221 TYR A O 1
ATOM 1818 N N . PRO A 1 222 ? -16.878 -4.054 -2.390 1.00 80.31 222 PRO A N 1
ATOM 1819 C CA . PRO A 1 222 ? -15.933 -3.568 -1.398 1.00 80.31 222 PRO A CA 1
ATOM 1820 C C . PRO A 1 222 ? -16.623 -3.361 -0.049 1.00 80.31 222 PRO A C 1
ATOM 1822 O O . PRO A 1 222 ? -17.821 -3.081 0.015 1.00 80.31 222 PRO A O 1
ATOM 1825 N N . LEU A 1 223 ? -15.841 -3.443 1.026 1.00 83.88 223 LEU A N 1
ATOM 1826 C CA . LEU A 1 223 ? -16.297 -3.015 2.343 1.00 83.88 223 LEU A CA 1
ATOM 1827 C C . LEU A 1 223 ? -16.681 -1.530 2.312 1.00 83.88 223 LEU A C 1
ATOM 1829 O O . LEU A 1 223 ? -16.021 -0.705 1.656 1.00 83.88 223 LEU A O 1
ATOM 1833 N N . ASP A 1 224 ? -17.764 -1.234 3.014 1.00 84.69 224 ASP A N 1
ATOM 1834 C CA . ASP A 1 224 ? -18.162 0.112 3.374 1.00 84.69 224 ASP A CA 1
ATOM 1835 C C . ASP A 1 224 ? -17.331 0.573 4.561 1.00 84.69 224 ASP A C 1
ATOM 1837 O O . ASP A 1 224 ? -17.309 -0.062 5.617 1.00 84.69 224 ASP A O 1
ATOM 1841 N N . PHE A 1 225 ? -16.612 1.660 4.340 1.00 86.56 225 PHE A N 1
ATOM 1842 C CA . PHE A 1 225 ? -15.750 2.268 5.335 1.00 86.56 225 PHE A CA 1
ATOM 1843 C C . PHE A 1 225 ? -16.343 3.574 5.869 1.00 86.56 225 PHE A C 1
ATOM 1845 O O . PHE A 1 225 ? -15.746 4.161 6.763 1.00 86.56 225 PHE A O 1
ATOM 1852 N N . ASP A 1 226 ? -17.526 3.991 5.401 1.00 85.25 226 ASP A N 1
ATOM 1853 C CA . ASP A 1 226 ? -18.195 5.203 5.888 1.00 85.25 226 ASP A CA 1
ATOM 1854 C C . ASP A 1 226 ? -18.587 5.066 7.372 1.00 85.25 226 ASP A C 1
ATOM 1856 O O . ASP A 1 226 ? -18.668 6.055 8.095 1.00 85.25 226 ASP A O 1
ATOM 1860 N N . ASN A 1 227 ? -18.768 3.825 7.842 1.00 85.94 227 ASN A N 1
ATOM 1861 C CA . ASN A 1 227 ? -19.061 3.472 9.235 1.00 85.94 227 ASN A CA 1
ATOM 1862 C C . ASN A 1 227 ? -17.820 3.065 10.052 1.00 85.94 227 ASN A C 1
ATOM 1864 O O . ASN A 1 227 ? -17.971 2.517 11.145 1.00 85.94 227 ASN A O 1
ATOM 1868 N N . VAL A 1 228 ? -16.610 3.251 9.515 1.00 93.19 228 VAL A N 1
ATOM 1869 C CA . VAL A 1 228 ? -15.354 2.945 10.212 1.00 93.19 228 VAL A CA 1
ATOM 1870 C C . VAL A 1 228 ? -14.774 4.234 10.778 1.00 93.19 228 VAL A C 1
ATOM 1872 O O . VAL A 1 228 ? -14.382 5.126 10.031 1.00 93.19 228 VAL A O 1
ATOM 1875 N N . ASP A 1 229 ? -14.675 4.311 12.102 1.00 95.38 229 ASP A N 1
ATOM 1876 C CA . ASP A 1 229 ? -14.174 5.499 12.792 1.00 95.38 229 ASP A CA 1
ATOM 1877 C C . ASP A 1 229 ? -12.655 5.630 12.708 1.00 95.38 229 ASP A C 1
ATOM 1879 O O . ASP A 1 229 ? -12.136 6.741 12.727 1.00 95.38 229 ASP A O 1
ATOM 1883 N N . LEU A 1 230 ? -11.929 4.508 12.671 1.00 97.00 230 LEU A N 1
ATOM 1884 C CA . LEU A 1 230 ? -10.472 4.519 12.724 1.00 97.00 230 LEU A CA 1
ATOM 1885 C C . LEU A 1 230 ? -9.859 3.239 12.149 1.00 97.00 230 LEU A C 1
ATOM 1887 O O . LEU A 1 230 ? -10.360 2.140 12.371 1.00 97.00 230 LEU A O 1
ATOM 1891 N N . ALA A 1 231 ? -8.715 3.362 11.482 1.00 96.31 231 ALA A N 1
ATOM 1892 C CA . ALA A 1 231 ? -7.888 2.232 11.081 1.00 96.31 231 ALA A CA 1
ATOM 1893 C C . ALA A 1 231 ? -6.600 2.125 11.910 1.00 96.31 231 ALA A C 1
ATOM 1895 O O . ALA A 1 231 ? -5.932 3.125 12.180 1.00 96.31 231 ALA A O 1
ATOM 1896 N N . LEU A 1 232 ? -6.216 0.897 12.265 1.00 95.31 232 LEU A N 1
ATOM 1897 C CA . LEU A 1 232 ? -4.899 0.589 12.822 1.00 95.31 232 LEU A CA 1
ATOM 1898 C C . LEU A 1 232 ? -3.985 0.079 11.712 1.00 95.31 232 LEU A C 1
ATOM 1900 O O . LEU A 1 232 ? -4.321 -0.873 11.000 1.00 95.31 232 LEU A O 1
ATOM 1904 N N . LEU A 1 233 ? -2.805 0.682 11.598 1.00 91.81 233 LEU A N 1
ATOM 1905 C CA . LEU A 1 233 ? -1.778 0.269 10.652 1.00 91.81 233 LEU A CA 1
ATOM 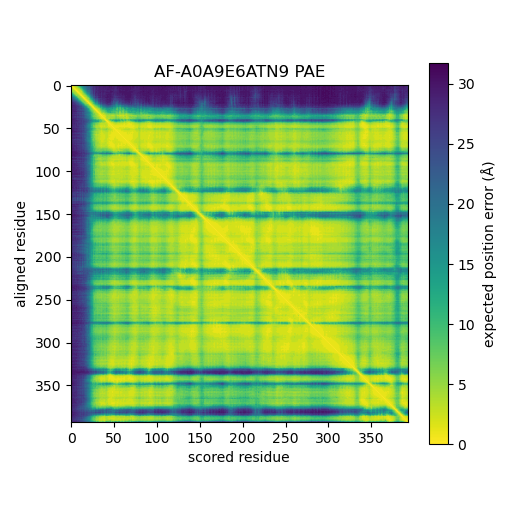1906 C C . LEU A 1 233 ? -0.512 -0.151 11.405 1.00 91.81 233 LEU A C 1
ATOM 1908 O O . LEU A 1 233 ? 0.368 0.644 11.711 1.00 91.81 233 LEU A O 1
ATOM 1912 N N . LEU A 1 234 ? -0.439 -1.437 11.742 1.00 88.62 234 LEU A N 1
ATOM 1913 C CA . LEU A 1 234 ? 0.698 -2.009 12.462 1.00 88.62 234 LEU A CA 1
ATOM 1914 C C . LEU A 1 234 ? 1.693 -2.583 11.459 1.00 88.62 234 LEU A C 1
ATOM 1916 O O . LEU A 1 234 ? 1.601 -3.754 11.075 1.00 88.62 234 LEU A O 1
ATOM 1920 N N . ASN A 1 235 ? 2.620 -1.751 11.007 1.00 77.00 235 ASN A N 1
ATOM 1921 C CA . ASN A 1 235 ? 3.702 -2.156 10.127 1.00 77.00 235 ASN A CA 1
ATOM 1922 C C . ASN A 1 235 ? 4.916 -2.662 10.921 1.00 77.00 235 ASN A C 1
ATOM 1924 O O . ASN A 1 235 ? 5.194 -2.183 12.020 1.00 77.00 235 ASN A O 1
ATOM 1928 N N . THR A 1 236 ? 5.625 -3.633 10.350 1.00 70.06 236 THR A N 1
ATOM 1929 C CA . THR A 1 236 ? 6.892 -4.166 10.877 1.00 70.06 236 THR A CA 1
ATOM 1930 C C . THR A 1 236 ? 8.101 -3.715 10.057 1.00 70.06 236 THR A C 1
ATOM 1932 O O . THR A 1 236 ? 9.230 -3.964 10.463 1.00 70.06 236 THR A O 1
ATOM 1935 N N . GLN A 1 237 ? 7.892 -3.051 8.912 1.00 73.12 237 GLN A N 1
ATOM 1936 C CA . GLN A 1 237 ? 8.961 -2.690 7.979 1.00 73.12 237 GLN A CA 1
ATOM 1937 C C . GLN A 1 237 ? 9.056 -1.180 7.742 1.00 73.12 237 GLN A C 1
ATOM 1939 O O . GLN A 1 237 ? 8.245 -0.599 7.023 1.00 73.12 237 GLN A O 1
ATOM 1944 N N . ASN A 1 238 ? 10.111 -0.550 8.254 1.00 72.94 238 ASN A N 1
ATOM 1945 C CA . ASN A 1 238 ? 10.275 0.905 8.163 1.00 72.94 238 ASN A CA 1
ATOM 1946 C C . ASN A 1 238 ? 10.534 1.425 6.734 1.00 72.94 238 ASN A C 1
ATOM 1948 O O . ASN A 1 238 ? 10.343 2.607 6.482 1.00 72.94 238 ASN A O 1
ATOM 1952 N N . TYR A 1 239 ? 10.939 0.565 5.792 1.00 74.69 239 TYR A N 1
ATOM 1953 C CA . TYR A 1 239 ? 11.296 0.956 4.417 1.00 74.69 239 TYR A CA 1
ATOM 1954 C C . TYR A 1 239 ? 10.181 0.752 3.384 1.00 74.69 239 TYR A C 1
ATOM 1956 O O . TYR A 1 239 ? 10.364 1.072 2.209 1.00 74.69 239 TYR A O 1
ATOM 1964 N N . TYR A 1 240 ? 9.027 0.241 3.812 1.00 79.81 240 TYR A N 1
ATOM 1965 C CA . TYR A 1 240 ? 7.896 -0.044 2.939 1.00 79.81 240 TYR A CA 1
ATOM 1966 C C . TYR A 1 240 ? 6.701 0.842 3.287 1.00 79.81 240 TYR A C 1
ATOM 1968 O O . TYR A 1 240 ? 6.432 1.071 4.465 1.00 79.81 240 TYR A O 1
ATOM 1976 N N . THR A 1 241 ? 5.963 1.319 2.280 1.00 86.56 241 THR A N 1
ATOM 1977 C CA . THR A 1 241 ? 4.665 1.979 2.484 1.00 86.56 241 THR A CA 1
ATOM 1978 C C . THR A 1 241 ? 3.554 0.932 2.349 1.00 86.56 241 THR A C 1
ATOM 1980 O O . THR A 1 241 ? 3.327 0.445 1.240 1.00 86.56 241 THR A O 1
ATOM 1983 N N . PRO A 1 242 ? 2.829 0.585 3.431 1.00 84.94 242 PRO A N 1
ATOM 1984 C CA . PRO A 1 242 ? 1.815 -0.463 3.399 1.00 84.94 242 PRO A CA 1
ATOM 1985 C C . PRO A 1 242 ? 0.719 -0.199 2.368 1.00 84.94 242 PRO A C 1
ATOM 1987 O O . PRO A 1 242 ? 0.149 0.891 2.332 1.00 84.94 242 PRO A O 1
ATOM 1990 N N . VAL A 1 243 ? 0.316 -1.210 1.594 1.00 82.50 243 VAL A N 1
ATOM 1991 C CA . VAL A 1 243 ? -0.828 -1.079 0.665 1.00 82.50 243 VAL A CA 1
ATOM 1992 C C . VAL A 1 243 ? -2.123 -0.678 1.382 1.00 82.50 243 VAL A C 1
ATOM 1994 O O . VAL A 1 243 ? -2.984 -0.008 0.808 1.00 82.50 243 VAL A O 1
ATOM 1997 N N . GLN A 1 244 ? -2.241 -1.046 2.659 1.00 87.81 244 GLN A N 1
ATOM 1998 C CA . GLN A 1 244 ? -3.336 -0.672 3.546 1.00 87.81 244 GLN A CA 1
ATOM 1999 C C . GLN A 1 244 ? -3.437 0.846 3.746 1.00 87.81 244 GLN A C 1
ATOM 2001 O O . GLN A 1 244 ? -4.550 1.355 3.839 1.00 87.81 244 GLN A O 1
ATOM 2006 N N . TYR A 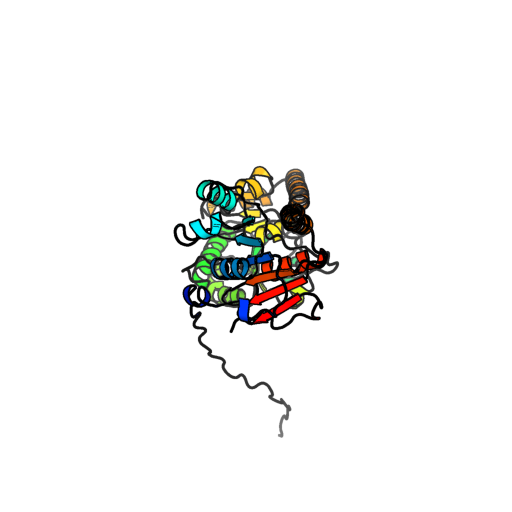1 245 ? -2.319 1.585 3.736 1.00 91.81 245 TYR A N 1
ATOM 2007 C CA . TYR A 1 245 ? -2.345 3.051 3.787 1.00 91.81 245 TYR A CA 1
ATOM 2008 C C . TYR A 1 245 ? -3.182 3.611 2.630 1.00 91.81 245 TYR A C 1
ATOM 2010 O O . TYR A 1 245 ? -4.128 4.367 2.850 1.00 91.81 245 TYR A O 1
ATOM 2018 N N . TYR A 1 246 ? -2.900 3.179 1.395 1.00 90.50 246 TYR A N 1
ATOM 2019 C CA . TYR A 1 246 ? -3.640 3.641 0.218 1.00 90.50 246 TYR A CA 1
ATOM 2020 C C . TYR A 1 246 ? -5.104 3.181 0.240 1.00 90.50 246 TYR A C 1
ATOM 2022 O O . TYR A 1 246 ? -5.985 3.936 -0.175 1.00 90.50 246 TYR A O 1
ATOM 2030 N N . LYS A 1 247 ? -5.384 1.976 0.766 1.00 88.62 247 LYS A N 1
ATOM 2031 C CA . LYS A 1 247 ? -6.753 1.477 0.992 1.00 88.62 247 LYS A CA 1
ATOM 2032 C C . LYS A 1 247 ? -7.524 2.445 1.892 1.00 88.62 247 LYS A C 1
ATOM 2034 O O . LYS A 1 247 ? -8.553 2.959 1.458 1.00 88.62 247 LYS A O 1
ATOM 2039 N N . TYR A 1 248 ? -7.007 2.760 3.076 1.00 92.25 248 TYR A N 1
ATOM 2040 C CA . TYR A 1 248 ? -7.675 3.643 4.036 1.00 92.25 248 TYR A CA 1
ATOM 2041 C C . TYR A 1 248 ? -7.762 5.094 3.561 1.00 92.25 248 TYR A C 1
ATOM 2043 O O . TYR A 1 248 ? -8.834 5.686 3.646 1.00 92.25 248 TYR A O 1
ATOM 2051 N N . LEU A 1 249 ? -6.703 5.632 2.946 1.00 94.06 249 LEU A N 1
ATOM 2052 C CA . LEU A 1 249 ? -6.727 6.968 2.344 1.00 94.06 249 LEU A CA 1
ATOM 2053 C C . LEU A 1 249 ? -7.840 7.090 1.297 1.00 94.06 249 LEU A C 1
ATOM 2055 O O . LEU A 1 249 ? -8.617 8.042 1.292 1.00 94.06 249 LEU A O 1
ATOM 2059 N N . SER A 1 250 ? -7.948 6.100 0.412 1.00 90.06 250 SER A N 1
ATOM 2060 C CA . SER A 1 250 ? -8.950 6.115 -0.652 1.00 90.06 250 SER A CA 1
ATOM 2061 C C . SER A 1 250 ? -10.392 6.043 -0.137 1.00 90.06 250 SER A C 1
ATOM 2063 O O . SER A 1 250 ? -11.321 6.509 -0.809 1.00 90.06 250 SER A O 1
ATOM 2065 N N . LYS A 1 251 ? -10.547 5.467 1.057 1.00 90.31 251 LYS A N 1
ATOM 2066 C CA . LYS A 1 251 ? -11.789 5.313 1.805 1.00 90.31 251 LYS A CA 1
ATOM 2067 C C . LYS A 1 251 ? -12.023 6.434 2.814 1.00 90.31 251 LYS A C 1
ATOM 2069 O O . LYS A 1 251 ? -13.025 6.390 3.504 1.00 90.31 251 LYS A O 1
ATOM 2074 N N . GLU A 1 252 ? -11.133 7.426 2.862 1.00 93.81 252 GLU A N 1
ATOM 2075 C CA . GLU A 1 252 ? -11.230 8.567 3.774 1.00 93.81 252 GLU A CA 1
ATOM 2076 C C . GLU A 1 252 ? -11.341 8.126 5.243 1.00 93.81 252 GLU A C 1
ATOM 2078 O O . GLU A 1 252 ? -12.015 8.765 6.044 1.00 93.81 252 GLU A O 1
ATOM 2083 N N . VAL A 1 253 ? -10.633 7.046 5.596 1.00 95.31 253 VAL A N 1
ATOM 2084 C CA . VAL A 1 253 ? -10.566 6.530 6.967 1.00 95.31 253 VAL A CA 1
ATOM 2085 C C . VAL A 1 253 ? -9.310 7.078 7.642 1.00 95.31 253 VAL A C 1
ATOM 2087 O O . VAL A 1 253 ? -8.205 6.879 7.118 1.00 95.31 253 VAL A O 1
ATOM 2090 N N . PRO A 1 254 ? -9.438 7.751 8.794 1.00 96.12 254 PRO A N 1
ATOM 2091 C CA . PRO A 1 254 ? -8.287 8.192 9.565 1.00 96.12 254 PRO A CA 1
ATOM 2092 C C . PRO A 1 254 ? -7.531 6.996 10.138 1.00 96.12 254 PRO A C 1
ATOM 2094 O O . PRO A 1 254 ? -8.087 5.915 10.334 1.00 96.12 254 PRO A O 1
ATOM 2097 N N . MET A 1 255 ? -6.246 7.181 10.418 1.00 95.50 255 MET A N 1
ATOM 2098 C CA . MET A 1 255 ? -5.382 6.066 10.803 1.00 95.50 255 MET A CA 1
ATOM 2099 C C . MET A 1 255 ? -4.446 6.400 11.958 1.00 95.50 255 MET A C 1
ATOM 2101 O O . MET A 1 255 ? -3.912 7.503 12.046 1.00 95.50 255 MET A O 1
ATOM 2105 N N . ILE A 1 256 ? -4.214 5.418 12.824 1.00 95.81 256 ILE A N 1
ATOM 2106 C CA . ILE A 1 256 ? -3.090 5.419 13.762 1.00 95.81 256 ILE A CA 1
ATOM 2107 C C . ILE A 1 256 ? -2.163 4.286 13.350 1.00 95.81 256 ILE A C 1
ATOM 2109 O O . ILE A 1 256 ? -2.601 3.151 13.141 1.00 95.81 256 ILE A O 1
ATOM 2113 N N . SER A 1 257 ? -0.887 4.609 13.188 1.00 93.56 257 SER A N 1
ATOM 2114 C CA . SER A 1 257 ? 0.082 3.705 12.581 1.00 93.56 257 SER A CA 1
ATOM 2115 C C . SER A 1 257 ? 1.370 3.623 13.383 1.00 93.56 257 SER A C 1
ATOM 2117 O O . SER A 1 257 ? 1.771 4.594 14.021 1.00 93.56 257 SER A O 1
ATOM 2119 N N . THR A 1 258 ? 2.064 2.490 13.280 1.00 91.81 258 THR A N 1
ATOM 2120 C CA . THR A 1 258 ? 3.512 2.474 13.517 1.00 91.81 258 THR A CA 1
ATOM 2121 C C . THR A 1 258 ? 4.244 3.201 12.386 1.00 91.81 258 THR A C 1
ATOM 2123 O O . THR A 1 258 ? 3.647 3.534 11.357 1.00 91.81 258 THR A O 1
ATOM 2126 N N . GLU A 1 259 ? 5.532 3.484 12.564 1.00 90.00 259 GLU A N 1
ATOM 2127 C CA . GLU A 1 259 ? 6.345 4.101 11.516 1.00 90.00 259 GLU A CA 1
ATOM 2128 C C . GLU A 1 259 ? 6.449 3.203 10.265 1.00 90.00 259 GLU A C 1
ATOM 2130 O O . GLU A 1 259 ? 6.438 1.973 10.332 1.00 90.00 259 GLU A O 1
ATOM 2135 N N . PHE A 1 260 ? 6.493 3.837 9.095 1.00 89.06 260 PHE A N 1
ATOM 2136 C CA . PHE A 1 260 ? 6.650 3.205 7.790 1.00 89.06 260 PHE A CA 1
ATOM 2137 C C . PHE A 1 260 ? 7.242 4.223 6.809 1.00 89.06 260 PHE A C 1
ATOM 2139 O O . PHE A 1 260 ? 7.336 5.408 7.139 1.00 89.06 260 PHE A O 1
ATOM 2146 N N . ALA A 1 261 ? 7.606 3.796 5.598 1.00 87.75 261 ALA A N 1
ATOM 2147 C CA . ALA A 1 261 ? 8.251 4.702 4.652 1.00 87.75 261 ALA A CA 1
ATOM 2148 C C . ALA A 1 261 ? 7.360 5.902 4.307 1.00 87.75 261 ALA A C 1
ATOM 2150 O O . ALA A 1 261 ? 6.208 5.752 3.891 1.00 87.75 261 ALA A O 1
ATOM 2151 N N . ASP A 1 262 ? 7.927 7.096 4.474 1.00 89.19 262 ASP A N 1
ATOM 2152 C CA . ASP A 1 262 ? 7.276 8.395 4.291 1.00 89.19 262 ASP A CA 1
ATOM 2153 C C . ASP A 1 262 ? 6.093 8.676 5.243 1.00 89.19 262 ASP A C 1
ATOM 2155 O O . ASP A 1 262 ? 5.358 9.642 5.027 1.00 89.19 262 ASP A O 1
ATOM 2159 N N . SER A 1 263 ? 5.899 7.893 6.314 1.00 91.19 263 SER A N 1
ATOM 2160 C CA . SER A 1 263 ? 4.745 8.012 7.225 1.00 91.19 263 SER A CA 1
ATOM 2161 C C . SER A 1 263 ? 4.558 9.425 7.791 1.00 91.19 263 SER A C 1
ATOM 2163 O O . SER A 1 263 ? 3.437 9.934 7.829 1.00 91.19 263 SER A O 1
ATOM 2165 N N . ASN A 1 264 ? 5.648 10.110 8.150 1.00 89.50 264 ASN A N 1
ATOM 2166 C CA . ASN A 1 264 ? 5.606 11.484 8.647 1.00 89.50 264 ASN A CA 1
ATOM 2167 C C . ASN A 1 264 ? 4.982 12.443 7.629 1.00 89.50 264 ASN A C 1
ATOM 2169 O O . ASN A 1 264 ? 4.101 13.219 7.984 1.00 89.50 264 ASN A O 1
ATOM 2173 N N . GLN A 1 265 ? 5.381 12.363 6.358 1.00 90.94 265 GLN A N 1
ATOM 2174 C CA . GLN A 1 265 ? 4.806 13.196 5.302 1.00 90.94 265 GLN A CA 1
ATOM 2175 C C . GLN A 1 265 ? 3.368 12.764 4.979 1.00 90.94 265 GLN A C 1
ATOM 2177 O O . GLN A 1 265 ? 2.486 13.602 4.795 1.00 90.94 265 GLN A O 1
ATOM 2182 N N . LEU A 1 266 ? 3.144 11.453 4.885 1.00 92.69 266 LEU A N 1
ATOM 2183 C CA . LEU A 1 266 ? 1.908 10.855 4.388 1.00 92.69 266 LEU A CA 1
ATOM 2184 C C . LEU A 1 266 ? 0.756 10.872 5.397 1.00 92.69 266 LEU A C 1
ATOM 2186 O O . LEU A 1 266 ? -0.400 10.823 4.977 1.00 92.69 266 LEU A O 1
ATOM 2190 N N . VAL A 1 267 ? 1.056 10.926 6.696 1.00 93.06 267 VAL A N 1
ATOM 2191 C CA . VAL A 1 267 ? 0.071 10.866 7.785 1.00 93.06 267 VAL A CA 1
ATOM 2192 C C . VAL A 1 267 ? 0.130 12.127 8.642 1.00 93.06 267 VAL A C 1
ATOM 2194 O O . VAL A 1 267 ? -0.862 12.854 8.724 1.00 93.06 267 VAL A O 1
ATOM 2197 N N . THR A 1 268 ? 1.289 12.412 9.245 1.00 89.50 268 THR A N 1
ATOM 2198 C CA . THR A 1 268 ? 1.440 13.490 10.237 1.00 89.50 268 THR A CA 1
ATOM 2199 C C . THR A 1 268 ? 1.355 14.874 9.594 1.00 89.50 268 THR A C 1
ATOM 2201 O O . THR A 1 268 ? 0.516 15.680 9.985 1.00 89.50 268 THR A O 1
ATOM 2204 N N . SER A 1 269 ? 2.166 15.161 8.570 1.00 91.56 269 SER A N 1
ATOM 2205 C CA . SER A 1 269 ? 2.154 16.454 7.866 1.00 91.56 269 SER A CA 1
ATOM 2206 C C . SER A 1 269 ? 0.848 16.696 7.109 1.00 91.56 269 SER A C 1
ATOM 2208 O O . SER A 1 269 ? 0.402 17.835 7.008 1.00 91.56 269 SER A O 1
ATOM 2210 N N . ALA A 1 270 ? 0.216 15.629 6.614 1.00 92.88 270 ALA A N 1
ATOM 2211 C CA . ALA A 1 270 ? -1.108 15.693 6.002 1.00 92.88 270 ALA A CA 1
ATOM 2212 C C . ALA A 1 270 ? -2.238 15.863 7.038 1.00 92.88 270 ALA A C 1
ATOM 2214 O O . ALA A 1 270 ? -3.366 16.161 6.657 1.00 92.88 270 ALA A O 1
ATOM 2215 N N . ASN A 1 271 ? -1.960 15.691 8.337 1.00 94.50 271 ASN A N 1
ATOM 2216 C CA . ASN A 1 271 ? -2.931 15.768 9.429 1.00 94.50 271 ASN A CA 1
ATOM 2217 C C . ASN A 1 271 ? -4.174 14.884 9.187 1.00 94.50 271 ASN A C 1
ATOM 2219 O O . ASN A 1 271 ? -5.320 15.334 9.307 1.00 94.50 271 ASN A O 1
ATOM 2223 N N . ILE A 1 272 ? -3.925 13.625 8.810 1.00 94.69 272 ILE A N 1
ATOM 2224 C CA . ILE A 1 272 ? -4.955 12.598 8.561 1.00 94.69 272 ILE A CA 1
ATOM 2225 C C . ILE A 1 272 ? -4.929 11.450 9.582 1.00 94.69 272 ILE A C 1
ATOM 2227 O O . ILE A 1 272 ? -5.696 10.493 9.479 1.00 94.69 272 ILE A O 1
ATOM 2231 N N . GLY A 1 273 ? -4.021 11.520 10.552 1.00 94.62 273 GLY A N 1
ATOM 2232 C CA . GLY A 1 273 ? -3.758 10.444 11.491 1.00 94.62 273 GLY A CA 1
ATOM 2233 C C . GLY A 1 273 ? -2.579 10.754 12.404 1.00 94.62 273 GLY A C 1
ATOM 2234 O O . GLY A 1 273 ? -2.090 11.883 12.435 1.00 94.62 273 GLY A O 1
ATOM 2235 N N . GLU A 1 274 ? -2.119 9.744 13.135 1.00 94.81 274 GLU A N 1
ATOM 2236 C CA . GLU A 1 274 ? -0.999 9.856 14.076 1.00 94.81 274 GLU A CA 1
ATOM 2237 C C . GLU A 1 274 ? -0.027 8.677 13.882 1.00 94.81 274 GLU A C 1
ATOM 2239 O O . GLU A 1 274 ? -0.451 7.547 13.622 1.00 94.81 274 GLU A O 1
ATOM 2244 N N . ILE A 1 275 ? 1.275 8.940 14.026 1.00 93.62 275 ILE A N 1
ATOM 2245 C CA . ILE A 1 275 ? 2.335 7.923 14.000 1.00 93.62 275 ILE A CA 1
ATOM 2246 C C . ILE A 1 275 ? 2.857 7.701 15.420 1.00 93.62 275 ILE A C 1
ATOM 2248 O O . ILE A 1 275 ? 3.110 8.663 16.149 1.00 93.62 275 ILE A O 1
ATOM 2252 N N . ILE A 1 276 ? 3.008 6.437 15.814 1.00 92.12 276 ILE A N 1
ATOM 2253 C CA . ILE A 1 276 ? 3.529 6.027 17.119 1.00 92.12 276 ILE A CA 1
ATOM 2254 C C . ILE A 1 276 ? 4.738 5.112 16.901 1.00 92.12 276 ILE A C 1
ATOM 2256 O O . ILE A 1 276 ? 4.626 4.049 16.296 1.00 92.12 276 ILE A O 1
ATOM 2260 N N . ASN A 1 277 ? 5.903 5.525 17.398 1.00 80.19 277 ASN A N 1
ATOM 2261 C CA . ASN A 1 277 ? 7.185 4.882 17.078 1.00 80.19 277 ASN A CA 1
ATOM 2262 C C . ASN A 1 277 ? 7.457 3.594 17.876 1.00 80.19 277 ASN A C 1
ATOM 2264 O O . ASN A 1 277 ? 8.437 2.903 17.612 1.00 80.19 277 ASN A O 1
ATOM 2268 N N . ASN A 1 278 ? 6.617 3.261 18.856 1.00 78.50 278 ASN A N 1
ATOM 2269 C CA . ASN A 1 278 ? 6.758 2.077 19.697 1.00 78.50 278 ASN A CA 1
ATOM 2270 C C . ASN A 1 278 ? 5.418 1.325 19.836 1.00 78.50 278 ASN A C 1
ATOM 2272 O O . ASN A 1 278 ? 4.347 1.799 19.443 1.00 78.50 278 ASN A O 1
ATOM 2276 N N . GLN A 1 279 ? 5.485 0.124 20.404 1.00 82.81 279 GLN A N 1
ATOM 2277 C CA . GLN A 1 279 ? 4.310 -0.654 20.805 1.00 82.81 279 GLN A CA 1
ATOM 2278 C C . GLN A 1 279 ? 3.916 -0.331 22.257 1.00 82.81 279 GLN A C 1
ATOM 2280 O O . GLN A 1 279 ? 3.637 -1.228 23.048 1.00 82.81 279 GLN A O 1
ATOM 2285 N N . ASP A 1 280 ? 3.930 0.952 22.633 1.00 91.44 280 ASP A N 1
ATOM 2286 C CA . ASP A 1 280 ? 3.445 1.391 23.943 1.00 91.44 280 ASP A CA 1
ATOM 2287 C C . ASP A 1 280 ? 1.912 1.435 23.947 1.00 91.44 280 ASP A C 1
ATOM 2289 O O . ASP A 1 280 ? 1.280 2.313 23.351 1.00 91.44 280 ASP A O 1
ATOM 2293 N N . VAL A 1 281 ? 1.304 0.468 24.633 1.00 95.25 281 VAL A N 1
ATOM 2294 C CA . VAL A 1 281 ? -0.152 0.323 24.725 1.00 95.25 281 VAL A CA 1
ATOM 2295 C C . VAL A 1 281 ? -0.816 1.601 25.246 1.00 95.25 281 VAL A C 1
ATOM 2297 O O . VAL A 1 281 ? -1.855 1.997 24.716 1.00 95.25 281 VAL A O 1
ATOM 2300 N N . GLU A 1 282 ? -0.236 2.277 26.240 1.00 95.94 282 GLU A N 1
ATOM 2301 C CA . GLU A 1 282 ? -0.840 3.469 26.846 1.00 95.94 282 GLU A CA 1
ATOM 2302 C C . GLU A 1 282 ? -0.886 4.630 25.849 1.00 95.94 282 GLU A C 1
ATOM 2304 O O . GLU A 1 282 ? -1.911 5.314 25.708 1.00 95.94 282 GLU A O 1
ATOM 2309 N N . GLN A 1 283 ? 0.198 4.810 25.091 1.00 95.75 283 GLN A N 1
ATOM 2310 C CA . GLN A 1 283 ? 0.270 5.828 24.051 1.00 95.75 283 GLN A CA 1
ATOM 2311 C C . GLN A 1 283 ? -0.776 5.572 22.956 1.00 95.75 283 GLN A C 1
ATOM 2313 O O . GLN A 1 283 ? -1.495 6.497 22.563 1.00 95.75 283 GLN A O 1
ATOM 2318 N N . TRP A 1 284 ? -0.921 4.323 22.505 1.00 96.94 284 TRP A N 1
ATOM 2319 C CA . TRP A 1 284 ? -1.938 3.940 21.520 1.00 96.94 284 TRP A CA 1
ATOM 2320 C C . TRP A 1 284 ? -3.356 4.179 22.034 1.00 96.94 284 TRP A C 1
ATOM 2322 O O . TRP A 1 284 ? -4.154 4.829 21.359 1.00 96.94 284 TRP A O 1
ATOM 2332 N N . VAL A 1 285 ? -3.665 3.728 23.250 1.00 97.81 285 VAL A N 1
ATOM 2333 C CA . VAL A 1 285 ? -4.976 3.931 23.885 1.00 97.81 285 VAL A CA 1
ATOM 2334 C C . VAL A 1 285 ? -5.308 5.417 23.991 1.00 97.81 285 VAL A C 1
ATOM 2336 O O . VAL A 1 285 ? -6.423 5.822 23.658 1.00 97.81 285 VAL A O 1
ATOM 2339 N N . THR A 1 286 ? -4.348 6.242 24.410 1.00 97.25 286 THR A N 1
ATOM 2340 C CA . THR A 1 286 ? -4.520 7.695 24.536 1.00 97.25 286 THR A CA 1
ATOM 2341 C C . THR A 1 286 ? -4.847 8.334 23.189 1.00 97.25 286 THR A C 1
ATOM 2343 O O . THR A 1 286 ? -5.797 9.113 23.078 1.00 97.25 286 THR A O 1
ATOM 2346 N N . LYS A 1 287 ? -4.100 7.980 22.140 1.00 96.50 287 LYS A N 1
ATOM 2347 C CA . LYS A 1 287 ? -4.299 8.521 20.789 1.00 96.50 287 LYS A CA 1
ATOM 2348 C C . LYS A 1 287 ? -5.616 8.055 20.169 1.00 96.50 287 LYS A C 1
ATOM 2350 O O . LYS A 1 287 ? -6.324 8.872 19.583 1.00 96.50 287 LYS A O 1
ATOM 2355 N N . ILE A 1 288 ? -5.990 6.792 20.371 1.00 97.69 288 ILE A N 1
ATOM 2356 C CA . ILE A 1 288 ? -7.283 6.253 19.935 1.00 97.69 288 ILE A CA 1
ATOM 2357 C C . ILE A 1 288 ? -8.424 6.993 20.639 1.00 97.69 288 ILE A C 1
ATOM 2359 O O . ILE A 1 288 ? -9.304 7.521 19.967 1.00 97.69 288 ILE A O 1
ATOM 2363 N N . LYS A 1 289 ? -8.396 7.110 21.974 1.00 97.56 289 LYS A N 1
ATOM 2364 C CA . LYS A 1 289 ? -9.433 7.835 22.734 1.00 97.56 289 LYS A CA 1
ATOM 2365 C C . LYS A 1 289 ? -9.557 9.288 22.285 1.00 97.56 289 LYS A C 1
ATOM 2367 O O . LYS A 1 289 ? -10.672 9.759 22.086 1.00 97.56 289 LYS A O 1
ATOM 2372 N N . LYS A 1 290 ? -8.431 9.982 22.083 1.00 96.00 290 LYS A N 1
ATOM 2373 C CA . LYS A 1 290 ? -8.411 11.355 21.555 1.00 96.00 290 LYS A CA 1
ATOM 2374 C C . LYS A 1 290 ? -9.138 11.442 20.211 1.00 96.00 290 LYS A C 1
ATOM 2376 O O . LYS A 1 290 ? -9.947 12.340 20.028 1.00 96.00 290 LYS A O 1
ATOM 2381 N N . HIS A 1 291 ? -8.870 10.515 19.292 1.00 95.75 291 HIS A N 1
ATOM 2382 C CA . HIS A 1 291 ? -9.506 10.508 17.975 1.00 95.75 291 HIS A CA 1
ATOM 2383 C C . HIS A 1 291 ? -11.007 10.195 18.051 1.00 95.75 291 HIS A C 1
ATOM 2385 O O . HIS A 1 291 ? -11.837 10.911 17.494 1.00 95.75 291 HIS A O 1
ATOM 2391 N N . LEU A 1 292 ? -11.367 9.143 18.784 1.00 95.25 292 LEU A N 1
ATOM 2392 C CA . LEU A 1 292 ? -12.749 8.693 18.930 1.00 95.25 292 LEU A CA 1
ATOM 2393 C C . LEU A 1 292 ? -13.648 9.750 19.592 1.00 95.25 292 LEU A C 1
ATOM 2395 O O . LEU A 1 292 ? -14.807 9.905 19.192 1.00 95.25 292 LEU A O 1
ATOM 2399 N N . ASN A 1 293 ? -13.089 10.507 20.541 1.00 95.56 293 ASN A N 1
ATOM 2400 C CA . ASN A 1 293 ? -13.754 11.591 21.268 1.00 95.56 293 ASN A CA 1
ATOM 2401 C C . ASN A 1 293 ? -13.555 12.977 20.630 1.00 95.56 293 ASN A C 1
ATOM 2403 O O . ASN A 1 293 ? -13.968 13.973 21.223 1.00 95.56 293 ASN A O 1
ATOM 2407 N N . ALA A 1 294 ? -12.915 13.063 19.459 1.00 95.50 294 ALA A N 1
ATOM 2408 C CA . ALA A 1 294 ? -12.727 14.331 18.765 1.00 95.50 294 ALA A CA 1
ATOM 2409 C C . ALA A 1 294 ? -14.083 14.977 18.444 1.00 95.50 294 ALA A C 1
ATOM 2411 O O . ALA A 1 294 ? -15.062 14.293 18.120 1.00 95.50 294 ALA A O 1
ATOM 2412 N N . SER A 1 295 ? -14.132 16.304 18.515 1.00 96.44 295 SER A N 1
ATOM 2413 C CA . SER A 1 295 ? -15.318 17.074 18.146 1.00 96.44 295 SER A CA 1
ATOM 2414 C C . SER A 1 295 ? -15.686 16.854 16.674 1.00 96.44 295 SER A C 1
ATOM 2416 O O . SER A 1 295 ? -14.838 16.514 15.846 1.00 96.44 295 SER A O 1
ATOM 2418 N N . LEU A 1 296 ? -16.951 17.097 16.315 1.00 94.38 296 LEU A N 1
ATOM 2419 C CA . LEU A 1 296 ? -17.398 17.018 14.917 1.00 94.38 296 LEU A CA 1
ATOM 2420 C C . LEU A 1 296 ? -16.538 17.898 13.999 1.00 94.38 296 LEU A C 1
ATOM 2422 O O . LEU A 1 296 ? -16.125 17.454 12.935 1.00 94.38 296 LEU A O 1
ATOM 2426 N N . THR A 1 297 ? -16.186 19.106 14.445 1.00 96.88 297 THR A N 1
ATOM 2427 C CA . THR A 1 297 ? -15.313 20.024 13.703 1.00 96.88 297 THR A CA 1
ATOM 2428 C C . THR A 1 297 ? -13.931 19.424 13.428 1.00 96.88 297 THR A C 1
ATOM 2430 O O . THR A 1 297 ? -13.402 19.562 12.326 1.00 96.88 297 THR A O 1
ATOM 2433 N N . GLU A 1 298 ? -13.332 18.739 14.404 1.00 96.12 298 GLU A N 1
ATOM 2434 C CA . GLU A 1 298 ? -12.037 18.071 14.223 1.00 96.12 298 GLU A CA 1
ATOM 2435 C C . GLU A 1 298 ? -12.140 16.877 13.270 1.00 96.12 298 GLU A C 1
ATOM 2437 O O . GLU A 1 298 ? -11.277 16.715 12.404 1.00 96.12 298 GLU A O 1
ATOM 2442 N N . LYS A 1 299 ? -13.210 16.080 13.381 1.00 93.88 299 LYS A N 1
ATOM 2443 C CA . LYS A 1 299 ? -13.473 14.952 12.476 1.00 93.88 299 LYS A CA 1
ATOM 2444 C C . LYS A 1 299 ? -13.664 15.425 11.032 1.00 93.88 299 LYS A C 1
ATOM 2446 O O . LYS A 1 299 ? -13.025 14.889 10.129 1.00 93.88 299 LYS A O 1
ATOM 2451 N N . GLU A 1 300 ? -14.437 16.488 10.814 1.00 94.88 300 GLU A N 1
ATOM 2452 C CA . GLU A 1 300 ? -14.626 17.089 9.486 1.00 94.88 300 GLU A CA 1
ATOM 2453 C C . GLU A 1 300 ? -13.330 17.687 8.920 1.00 94.88 300 GLU A C 1
ATOM 2455 O O . GLU A 1 300 ? -13.043 17.563 7.724 1.00 94.88 300 GLU A O 1
ATOM 2460 N N . LYS A 1 301 ? -12.481 18.272 9.775 1.00 96.94 301 LYS A N 1
ATOM 2461 C CA . LYS A 1 301 ? -11.150 18.738 9.363 1.00 96.94 301 LYS A CA 1
ATOM 2462 C C . LYS A 1 301 ? -10.275 17.575 8.889 1.00 96.94 301 LYS A C 1
ATOM 2464 O O . LYS A 1 301 ? -9.648 17.676 7.837 1.00 96.94 301 LYS A O 1
ATOM 2469 N N . ILE A 1 302 ? -10.238 16.471 9.636 1.00 96.19 302 ILE A N 1
ATOM 2470 C CA . ILE A 1 302 ? -9.482 15.267 9.258 1.00 96.19 302 ILE A CA 1
ATOM 2471 C C . ILE A 1 302 ? -10.011 14.691 7.938 1.00 96.19 302 ILE A C 1
ATOM 2473 O O . ILE A 1 302 ? -9.221 14.397 7.040 1.00 96.19 302 ILE A O 1
ATOM 2477 N N . LYS A 1 303 ? -11.334 14.617 7.770 1.00 95.31 303 LYS A N 1
ATOM 2478 C CA . LYS A 1 303 ? -11.979 14.171 6.528 1.00 95.31 303 LYS A CA 1
ATOM 2479 C C . LYS A 1 303 ? -11.617 15.053 5.330 1.00 95.31 303 LYS A C 1
ATOM 2481 O O . LYS A 1 303 ? -11.256 14.542 4.271 1.00 95.31 303 LYS A O 1
ATOM 2486 N N . THR A 1 304 ? -11.620 16.372 5.506 1.00 97.12 304 THR A N 1
ATOM 2487 C CA . THR A 1 304 ? -11.198 17.331 4.468 1.00 97.12 304 THR A CA 1
ATOM 2488 C C . THR A 1 304 ? -9.733 17.124 4.064 1.00 97.12 304 THR A C 1
ATOM 2490 O O . THR A 1 304 ? -9.391 17.152 2.875 1.00 97.12 304 THR A O 1
ATOM 2493 N N . ASN A 1 305 ? -8.857 16.861 5.036 1.00 97.75 305 ASN A N 1
ATOM 2494 C CA . ASN A 1 305 ? -7.450 16.567 4.766 1.00 97.75 305 ASN A CA 1
ATOM 2495 C C . ASN A 1 305 ? -7.284 15.236 4.021 1.00 97.75 305 ASN A C 1
ATOM 2497 O O . ASN A 1 305 ? -6.544 15.176 3.041 1.00 97.75 305 ASN A O 1
ATOM 2501 N N . LEU A 1 306 ? -8.022 14.195 4.418 1.00 96.31 306 LEU A N 1
ATOM 2502 C CA . LEU A 1 306 ? -8.053 12.902 3.728 1.00 96.31 306 LEU A CA 1
ATOM 2503 C C . LEU A 1 306 ? -8.494 13.057 2.269 1.00 96.31 306 LEU A C 1
ATOM 2505 O O . LEU A 1 306 ? -7.838 12.532 1.373 1.00 96.31 306 LEU A O 1
ATOM 2509 N N . GLN A 1 307 ? -9.543 13.839 2.008 1.00 95.50 307 GLN A N 1
ATOM 2510 C CA . GLN A 1 307 ? -10.009 14.136 0.650 1.00 95.50 307 GLN A CA 1
ATOM 2511 C C . GLN A 1 307 ? -8.961 14.878 -0.181 1.00 95.50 307 GLN A C 1
ATOM 2513 O O . GLN A 1 307 ? -8.773 14.578 -1.363 1.00 95.50 307 GLN A O 1
ATOM 2518 N N . THR A 1 308 ? -8.263 15.837 0.425 1.00 96.31 308 THR A N 1
ATOM 2519 C CA . THR A 1 308 ? -7.184 16.585 -0.232 1.00 96.31 308 THR A CA 1
ATOM 2520 C C . THR A 1 308 ? -6.024 15.657 -0.588 1.00 96.31 308 THR A C 1
ATOM 2522 O O . THR A 1 308 ? -5.603 15.607 -1.744 1.00 96.31 308 THR A O 1
ATOM 2525 N N . GLN A 1 309 ? -5.574 14.849 0.371 1.00 95.25 309 GLN A N 1
ATOM 2526 C CA . GLN A 1 309 ? -4.492 13.888 0.185 1.00 95.25 309 GLN A CA 1
ATOM 2527 C C . GLN A 1 309 ? -4.859 12.812 -0.851 1.00 95.25 309 GLN A C 1
ATOM 2529 O O . GLN A 1 309 ? -4.054 12.489 -1.719 1.00 95.25 309 GLN A O 1
ATOM 2534 N N . LYS A 1 310 ? -6.098 12.307 -0.843 1.00 93.31 310 LYS A N 1
ATOM 2535 C CA . LYS A 1 310 ? -6.628 11.350 -1.832 1.00 93.31 310 LYS A CA 1
ATOM 2536 C C . LYS A 1 310 ? -6.639 11.920 -3.250 1.00 93.31 310 LYS A C 1
ATOM 2538 O O . LYS A 1 310 ? -6.372 11.198 -4.207 1.00 93.31 310 LYS A O 1
ATOM 2543 N N . LYS A 1 311 ? -6.935 13.214 -3.418 1.00 92.56 311 LYS A N 1
ATOM 2544 C CA . LYS A 1 311 ? -6.846 13.875 -4.732 1.00 92.56 311 LYS A CA 1
ATOM 2545 C C . LYS A 1 311 ? -5.404 13.940 -5.233 1.00 92.56 311 LYS A C 1
ATOM 2547 O O . LYS A 1 311 ? -5.194 13.797 -6.432 1.00 92.56 311 LYS A O 1
ATOM 2552 N N . GLN A 1 312 ? -4.432 14.109 -4.338 1.00 91.62 312 GLN A N 1
ATOM 2553 C CA . GLN A 1 312 ? -3.006 14.158 -4.679 1.00 91.62 312 GLN A CA 1
ATOM 2554 C C . GLN A 1 312 ? -2.406 12.766 -4.926 1.00 91.62 312 GLN A C 1
ATOM 2556 O O . GLN A 1 312 ? -1.612 12.597 -5.845 1.00 91.62 312 GLN A O 1
ATOM 2561 N N . ILE A 1 313 ? -2.808 11.768 -4.137 1.00 90.88 313 ILE A N 1
ATOM 2562 C CA . ILE A 1 313 ? -2.290 10.399 -4.177 1.00 90.88 313 ILE A CA 1
ATOM 2563 C C . ILE A 1 313 ? -3.417 9.462 -4.611 1.00 90.88 313 ILE A C 1
ATOM 2565 O O . ILE A 1 313 ? -4.183 8.947 -3.796 1.00 90.88 313 ILE A O 1
ATOM 2569 N N . ASN A 1 314 ? -3.520 9.235 -5.920 1.00 88.81 314 ASN A N 1
ATOM 2570 C CA . ASN A 1 314 ? -4.459 8.273 -6.490 1.00 88.81 314 ASN A CA 1
ATOM 2571 C C . ASN A 1 314 ? -3.839 7.512 -7.664 1.00 88.81 314 ASN A C 1
ATOM 2573 O O . ASN A 1 314 ? -2.942 8.010 -8.343 1.00 88.81 314 ASN A O 1
ATOM 2577 N N . GLY A 1 315 ? -4.368 6.313 -7.922 1.00 84.69 315 GLY A N 1
ATOM 2578 C CA . GLY A 1 315 ? -3.824 5.412 -8.937 1.00 84.69 315 GLY A CA 1
ATOM 2579 C C . GLY A 1 315 ? -3.823 5.984 -10.355 1.00 84.69 315 GLY A C 1
ATOM 2580 O O . GLY A 1 315 ? -2.945 5.635 -11.128 1.00 84.69 315 GLY A O 1
ATOM 2581 N N . SER A 1 316 ? -4.744 6.890 -10.703 1.00 84.50 316 SER A N 1
ATOM 2582 C CA . SER A 1 316 ? -4.762 7.506 -12.038 1.00 84.50 316 SER A CA 1
ATOM 2583 C C . SER A 1 316 ? -3.620 8.509 -12.226 1.00 84.50 316 SER A C 1
ATOM 2585 O O . SER A 1 316 ? -2.999 8.535 -13.285 1.00 84.50 316 SER A O 1
ATOM 2587 N N . LEU A 1 317 ? -3.329 9.331 -11.210 1.00 88.50 317 LEU A N 1
ATOM 2588 C CA . LEU A 1 317 ? -2.205 10.271 -11.260 1.00 88.50 317 LEU A CA 1
ATOM 2589 C C . LEU A 1 317 ? -0.861 9.547 -11.213 1.00 88.50 317 LEU A C 1
ATOM 2591 O O . LEU A 1 317 ? 0.026 9.894 -11.983 1.00 88.50 317 LEU A O 1
ATOM 2595 N N . GLU A 1 318 ? -0.726 8.530 -10.360 1.00 88.19 318 GLU A N 1
ATOM 2596 C CA . GLU A 1 318 ? 0.498 7.723 -10.275 1.00 88.19 318 GLU A CA 1
ATOM 2597 C C . GLU A 1 318 ? 0.743 6.940 -11.574 1.00 88.19 318 GLU A C 1
ATOM 2599 O O . GLU A 1 318 ? 1.874 6.893 -12.050 1.00 88.19 318 GLU A O 1
ATOM 2604 N N . ALA A 1 319 ? -0.314 6.411 -12.204 1.00 84.56 319 ALA A N 1
ATOM 2605 C CA . ALA A 1 319 ? -0.225 5.776 -13.518 1.00 84.56 319 ALA A CA 1
ATOM 2606 C C . ALA A 1 319 ? 0.254 6.747 -14.599 1.00 84.56 319 ALA A C 1
ATOM 2608 O O . ALA A 1 319 ? 1.209 6.466 -15.319 1.00 84.56 319 ALA A O 1
ATOM 2609 N N . LYS A 1 320 ? -0.372 7.928 -14.671 1.00 85.81 320 LYS A N 1
ATOM 2610 C CA . LYS A 1 320 ? 0.028 8.974 -15.613 1.00 85.81 320 LYS A CA 1
ATOM 2611 C C . LYS A 1 320 ? 1.464 9.432 -15.364 1.00 85.81 320 LYS A C 1
ATOM 2613 O O . LYS A 1 320 ? 2.204 9.639 -16.315 1.00 85.81 320 LYS A O 1
ATOM 2618 N N . HIS A 1 321 ? 1.864 9.590 -14.103 1.00 90.25 321 HIS A N 1
ATOM 2619 C CA . HIS A 1 321 ? 3.232 9.956 -13.748 1.00 90.25 321 HIS A CA 1
ATOM 2620 C C . HIS A 1 321 ? 4.232 8.897 -14.223 1.00 90.25 321 HIS A C 1
ATOM 2622 O O . HIS A 1 321 ? 5.198 9.247 -14.894 1.00 90.25 321 HIS A O 1
ATOM 2628 N N . PHE A 1 322 ? 3.955 7.621 -13.942 1.00 89.88 322 PHE A N 1
ATOM 2629 C CA . PHE A 1 322 ? 4.782 6.497 -14.373 1.00 89.88 322 PHE A CA 1
ATOM 2630 C C . PHE A 1 322 ? 4.956 6.475 -15.896 1.00 89.88 322 PHE A C 1
ATOM 2632 O O . PHE A 1 322 ? 6.085 6.480 -16.382 1.00 89.88 322 PHE A O 1
ATOM 2639 N N . VAL A 1 323 ? 3.857 6.525 -16.656 1.00 86.56 323 VAL A N 1
ATOM 2640 C CA . VAL A 1 323 ? 3.922 6.479 -18.123 1.00 86.56 323 VAL A CA 1
ATOM 2641 C C . VAL A 1 323 ? 4.592 7.724 -18.698 1.00 86.56 323 VAL A C 1
ATOM 2643 O O . VAL A 1 323 ? 5.473 7.588 -19.538 1.00 86.56 323 VAL A O 1
ATOM 2646 N N . ASN A 1 324 ? 4.278 8.923 -18.200 1.00 88.31 324 ASN A N 1
ATOM 2647 C CA . ASN A 1 324 ? 4.932 10.152 -18.657 1.00 88.31 324 ASN A CA 1
ATOM 2648 C C . ASN A 1 324 ? 6.453 10.116 -18.437 1.00 88.31 324 ASN A C 1
ATOM 2650 O O . ASN A 1 324 ? 7.203 10.635 -19.258 1.00 88.31 324 ASN A O 1
ATOM 2654 N N . SER A 1 325 ? 6.930 9.514 -17.344 1.00 91.38 325 SER A N 1
ATOM 2655 C CA . SER A 1 325 ? 8.368 9.339 -17.109 1.00 91.38 325 SER A CA 1
ATOM 2656 C C . SER A 1 325 ? 9.019 8.432 -18.156 1.00 91.38 325 SER A C 1
ATOM 2658 O O . SER A 1 325 ? 10.125 8.729 -18.605 1.00 91.38 325 SER A O 1
ATOM 2660 N N . ILE A 1 326 ? 8.322 7.378 -18.590 1.00 89.25 326 ILE A N 1
ATOM 2661 C CA . ILE A 1 326 ? 8.769 6.501 -19.680 1.00 89.25 326 ILE A CA 1
ATOM 2662 C C . ILE A 1 326 ? 8.704 7.242 -21.022 1.00 89.25 326 ILE A C 1
ATOM 2664 O O . ILE A 1 326 ? 9.682 7.269 -21.760 1.00 89.25 326 ILE A O 1
ATOM 2668 N N . GLU A 1 327 ? 7.592 7.906 -21.334 1.00 83.44 327 GLU A N 1
ATOM 2669 C CA . GLU A 1 327 ? 7.427 8.659 -22.581 1.00 83.44 327 GLU A CA 1
ATOM 2670 C C . GLU A 1 327 ? 8.459 9.782 -22.719 1.00 83.44 327 GLU A C 1
ATOM 2672 O O . GLU A 1 327 ? 8.977 9.997 -23.812 1.00 83.44 327 GLU A O 1
ATOM 2677 N N . ASN A 1 328 ? 8.802 10.480 -21.635 1.00 84.75 328 ASN A N 1
ATOM 2678 C CA . ASN A 1 328 ? 9.841 11.512 -21.645 1.00 84.75 328 ASN A CA 1
ATOM 2679 C C . ASN A 1 328 ? 11.225 10.927 -21.949 1.00 84.75 328 ASN A C 1
ATOM 2681 O O . ASN A 1 328 ? 11.993 11.542 -22.684 1.00 84.75 328 ASN A O 1
ATOM 2685 N N . MET A 1 329 ? 11.529 9.736 -21.422 1.00 85.19 329 MET A N 1
ATOM 2686 C CA . MET A 1 329 ? 12.753 9.009 -21.765 1.00 85.19 329 MET A CA 1
ATOM 2687 C C . MET A 1 329 ? 12.772 8.658 -23.260 1.00 85.19 329 MET A C 1
ATOM 2689 O O . MET A 1 329 ? 13.776 8.890 -23.926 1.00 85.19 329 MET A O 1
ATOM 2693 N N . LEU A 1 330 ? 11.644 8.184 -23.798 1.00 77.44 330 LEU A N 1
ATOM 2694 C CA . LEU A 1 330 ? 11.509 7.761 -25.196 1.00 77.44 330 LEU A CA 1
ATOM 2695 C C . LEU A 1 330 ? 11.371 8.918 -26.193 1.00 77.44 330 LEU A C 1
ATOM 2697 O O . LEU A 1 330 ? 11.614 8.735 -27.377 1.00 77.44 330 LEU A O 1
ATOM 2701 N N . THR A 1 331 ? 10.948 10.108 -25.765 1.00 69.00 331 THR A N 1
ATOM 2702 C CA . THR A 1 331 ? 10.744 11.262 -26.665 1.00 69.00 331 THR A CA 1
ATOM 2703 C C . THR A 1 331 ? 12.065 11.847 -27.164 1.00 69.00 331 THR A C 1
ATOM 2705 O O . THR A 1 331 ? 12.088 12.507 -28.198 1.00 69.00 331 THR A O 1
ATOM 2708 N N . ASN A 1 332 ? 13.171 11.534 -26.490 1.00 58.78 332 ASN A N 1
ATOM 2709 C CA . ASN A 1 332 ? 14.519 11.809 -26.986 1.00 58.78 332 ASN A CA 1
ATOM 2710 C C . ASN A 1 332 ? 14.999 10.774 -28.020 1.00 58.78 332 ASN A C 1
ATOM 2712 O O . ASN A 1 332 ? 16.110 10.894 -28.531 1.00 58.78 332 ASN A O 1
ATOM 2716 N N . CYS A 1 333 ? 14.182 9.766 -28.326 1.00 55.81 333 CYS A N 1
ATOM 2717 C CA . CYS A 1 333 ? 14.459 8.726 -29.303 1.00 55.81 333 CYS A CA 1
ATOM 2718 C C . CYS A 1 333 ? 13.540 8.935 -30.507 1.00 55.81 333 CYS A C 1
ATOM 2720 O O . CYS A 1 333 ? 12.376 9.313 -30.352 1.00 55.81 333 CYS A O 1
ATOM 2722 N N . GLU A 1 334 ? 14.047 8.710 -31.718 1.00 57.47 334 GLU A N 1
ATOM 2723 C CA . GLU A 1 334 ? 13.222 8.733 -32.928 1.00 57.47 334 GLU A CA 1
ATOM 2724 C C . GLU A 1 334 ? 12.100 7.694 -32.768 1.00 57.47 334 GLU A C 1
ATOM 2726 O O . GLU A 1 334 ? 12.341 6.489 -32.798 1.00 57.47 334 GLU A O 1
ATOM 2731 N N . LYS A 1 335 ? 10.872 8.155 -32.489 1.00 53.44 335 LYS A N 1
ATOM 2732 C CA . LYS A 1 335 ? 9.751 7.277 -32.132 1.00 53.44 335 LYS A CA 1
ATOM 2733 C C . LYS A 1 335 ? 9.427 6.340 -33.293 1.00 53.44 335 LYS A C 1
ATOM 2735 O O . LYS A 1 335 ? 8.887 6.770 -34.313 1.00 53.44 335 LYS A O 1
ATOM 2740 N N . THR A 1 336 ? 9.682 5.049 -33.108 1.00 55.69 336 THR A N 1
ATOM 2741 C CA . THR A 1 336 ? 9.072 4.002 -33.926 1.00 55.69 336 THR A CA 1
ATOM 2742 C C . THR A 1 336 ? 7.564 3.999 -33.653 1.00 55.69 336 THR A C 1
ATOM 2744 O O . THR A 1 336 ? 7.108 4.226 -32.533 1.00 55.69 336 THR A O 1
ATOM 2747 N N . GLN A 1 337 ? 6.747 3.784 -34.687 1.00 59.62 337 GLN A N 1
ATOM 2748 C CA . GLN A 1 337 ? 5.283 3.863 -34.567 1.00 59.62 337 GLN A CA 1
ATOM 2749 C C . GLN A 1 337 ? 4.658 2.717 -33.741 1.00 59.62 337 GLN A C 1
ATOM 2751 O O . GLN A 1 337 ? 3.447 2.719 -33.558 1.00 59.62 337 GLN A O 1
ATOM 2756 N N . ASN A 1 338 ? 5.449 1.760 -33.230 1.00 73.69 338 ASN A N 1
ATOM 2757 C CA . ASN A 1 338 ? 4.970 0.565 -32.524 1.00 73.69 338 ASN A CA 1
ATOM 2758 C C . ASN A 1 338 ? 5.937 0.132 -31.405 1.00 73.69 338 ASN A C 1
ATOM 2760 O O . ASN A 1 338 ? 6.637 -0.868 -31.556 1.00 73.69 338 ASN A O 1
ATOM 2764 N N . LEU A 1 339 ? 5.959 0.863 -30.289 1.00 84.50 339 LEU A N 1
ATOM 2765 C CA . LEU A 1 339 ? 6.795 0.520 -29.134 1.00 84.50 339 LEU A CA 1
ATOM 2766 C C . LEU A 1 339 ? 6.422 -0.853 -28.545 1.00 84.50 339 LEU A C 1
ATOM 2768 O O . LEU A 1 339 ? 5.241 -1.168 -28.353 1.00 84.50 339 LEU A O 1
ATOM 2772 N N . LYS A 1 340 ? 7.438 -1.645 -28.205 1.00 89.25 340 LYS A N 1
ATOM 2773 C CA . LYS A 1 340 ? 7.342 -2.949 -27.545 1.00 89.25 340 LYS A CA 1
ATOM 2774 C C . LYS A 1 340 ? 8.096 -2.939 -26.217 1.00 89.25 340 LYS A C 1
ATOM 2776 O O . LYS A 1 340 ? 9.283 -2.622 -26.158 1.00 89.25 340 LYS A O 1
ATOM 2781 N N . ALA A 1 341 ? 7.405 -3.326 -25.151 1.00 92.12 341 ALA A N 1
ATOM 2782 C CA . ALA A 1 341 ? 7.948 -3.461 -23.808 1.00 92.12 341 ALA A CA 1
ATOM 2783 C C . ALA A 1 341 ? 7.972 -4.924 -23.363 1.00 92.12 341 ALA A C 1
ATOM 2785 O O . ALA A 1 341 ? 6.989 -5.646 -23.512 1.00 92.12 341 ALA A O 1
ATOM 2786 N N . CYS A 1 342 ? 9.077 -5.334 -22.749 1.00 93.81 342 CYS A N 1
ATOM 2787 C CA . CYS A 1 342 ? 9.221 -6.624 -22.092 1.00 93.81 342 CYS A CA 1
ATOM 2788 C C . CYS A 1 342 ? 9.302 -6.430 -20.579 1.00 93.81 342 CYS A C 1
ATOM 2790 O O . CYS A 1 342 ? 10.286 -5.903 -20.070 1.00 93.81 342 CYS A O 1
ATOM 2792 N N . ILE A 1 343 ? 8.289 -6.870 -19.840 1.00 93.94 343 ILE A N 1
ATOM 2793 C CA . ILE A 1 343 ? 8.297 -6.857 -18.376 1.00 93.94 343 ILE A CA 1
ATOM 2794 C C . ILE A 1 343 ? 8.840 -8.192 -17.875 1.00 93.94 343 ILE A C 1
ATOM 2796 O O . ILE A 1 343 ? 8.345 -9.250 -18.252 1.00 93.94 343 ILE A O 1
ATOM 2800 N N . VAL A 1 344 ? 9.831 -8.151 -16.995 1.00 92.06 344 VAL A N 1
ATOM 2801 C CA . VAL A 1 344 ? 10.449 -9.326 -16.384 1.00 92.06 344 VAL A CA 1
ATOM 2802 C C . VAL A 1 344 ? 10.064 -9.348 -14.904 1.00 92.06 344 VAL A C 1
ATOM 2804 O O . VAL A 1 344 ? 10.472 -8.477 -14.140 1.00 92.06 344 VAL A O 1
ATOM 2807 N N . ASP A 1 345 ? 9.263 -10.337 -14.502 1.00 89.38 345 ASP A N 1
ATOM 2808 C CA . ASP A 1 345 ? 8.829 -10.553 -13.114 1.00 89.38 345 ASP A CA 1
ATOM 2809 C C . ASP A 1 345 ? 9.158 -11.988 -12.695 1.00 89.38 345 ASP A C 1
ATOM 2811 O O . ASP A 1 345 ? 8.395 -12.930 -12.941 1.00 89.38 345 ASP A O 1
ATOM 2815 N N . LEU A 1 346 ? 10.314 -12.146 -12.047 1.00 85.00 346 LEU A N 1
ATOM 2816 C CA . LEU A 1 346 ? 10.840 -13.440 -11.602 1.00 85.00 346 LEU A CA 1
ATOM 2817 C C . LEU A 1 346 ? 10.490 -13.756 -10.141 1.00 85.00 346 LEU A C 1
ATOM 2819 O O . LEU A 1 346 ? 11.238 -14.435 -9.440 1.00 85.00 346 LEU A O 1
ATOM 2823 N N . SER A 1 347 ? 9.344 -13.263 -9.664 1.00 76.31 347 SER A N 1
ATOM 2824 C CA . SER A 1 347 ? 8.878 -13.532 -8.304 1.00 76.31 347 SER A CA 1
ATOM 2825 C C . SER A 1 347 ? 8.421 -14.986 -8.103 1.00 76.31 347 SER A C 1
ATOM 2827 O O . SER A 1 347 ? 7.859 -15.646 -8.978 1.00 76.31 347 SER A O 1
ATOM 2829 N N . ASN A 1 348 ? 8.645 -15.497 -6.889 1.00 62.28 348 ASN A N 1
ATOM 2830 C CA . ASN A 1 348 ? 8.616 -16.933 -6.593 1.00 62.28 348 ASN A CA 1
ATOM 2831 C C . ASN A 1 348 ? 7.232 -17.603 -6.548 1.00 62.28 348 ASN A C 1
ATOM 2833 O O . ASN A 1 348 ? 7.188 -18.811 -6.337 1.00 62.28 348 ASN A O 1
ATOM 2837 N N . ASN A 1 349 ? 6.111 -16.888 -6.709 1.00 58.59 349 ASN A N 1
ATOM 2838 C CA . ASN A 1 349 ? 4.794 -17.474 -6.397 1.00 58.59 349 ASN A CA 1
ATOM 2839 C C . ASN A 1 349 ? 3.606 -17.022 -7.264 1.00 58.59 349 ASN A C 1
ATOM 2841 O O . ASN A 1 349 ? 2.597 -17.725 -7.293 1.00 58.59 349 ASN A O 1
ATOM 2845 N N . LYS A 1 350 ? 3.663 -15.852 -7.909 1.00 65.81 350 LYS A N 1
ATOM 2846 C CA . LYS A 1 350 ? 2.592 -15.305 -8.763 1.00 65.81 350 LYS A CA 1
ATOM 2847 C C . LYS A 1 350 ? 3.064 -14.005 -9.403 1.00 65.81 350 LYS A C 1
ATOM 2849 O O . LYS A 1 350 ? 3.805 -13.274 -8.758 1.00 65.81 350 LYS A O 1
ATOM 2854 N N . ILE A 1 351 ? 2.542 -13.683 -10.586 1.00 71.31 351 ILE A N 1
ATOM 2855 C CA . ILE A 1 351 ? 2.658 -12.334 -11.153 1.00 71.31 351 ILE A CA 1
ATOM 2856 C C . ILE A 1 351 ? 2.170 -11.315 -10.120 1.00 71.31 351 ILE A C 1
ATOM 2858 O O . ILE A 1 351 ? 1.090 -11.476 -9.538 1.00 71.31 351 ILE A O 1
ATOM 2862 N N . SER 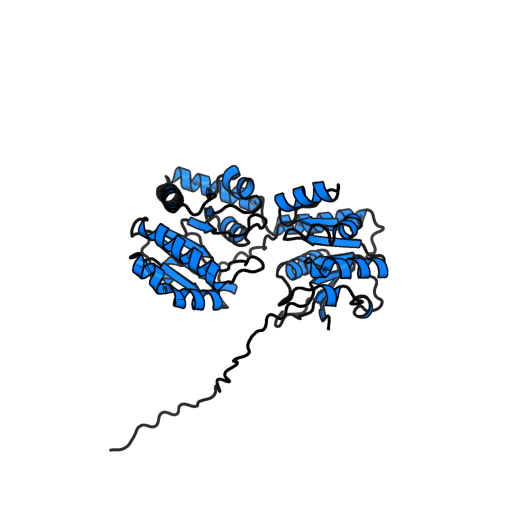A 1 352 ? 2.970 -10.279 -9.875 1.00 70.31 352 SER A N 1
ATOM 2863 C CA . SER A 1 352 ? 2.590 -9.231 -8.934 1.00 70.31 352 SER A CA 1
ATOM 2864 C C . SER A 1 352 ? 1.436 -8.376 -9.482 1.00 70.31 352 SER A C 1
ATOM 2866 O O . SER A 1 352 ? 1.310 -8.146 -10.688 1.00 70.31 352 SER A O 1
ATOM 2868 N N . ASP A 1 353 ? 0.598 -7.827 -8.594 1.00 72.44 353 ASP A N 1
ATOM 2869 C CA . ASP A 1 353 ? -0.418 -6.840 -8.999 1.00 72.44 353 ASP A CA 1
ATOM 2870 C C . ASP A 1 353 ? 0.230 -5.636 -9.708 1.00 72.44 353 ASP A C 1
ATOM 2872 O O . ASP A 1 353 ? -0.385 -5.014 -10.573 1.00 72.44 353 ASP A O 1
ATOM 2876 N N . ARG A 1 354 ? 1.482 -5.313 -9.352 1.00 76.56 354 ARG A N 1
ATOM 2877 C CA . ARG A 1 354 ? 2.267 -4.245 -9.971 1.00 76.56 354 ARG A CA 1
ATOM 2878 C C . ARG A 1 354 ? 2.580 -4.559 -11.433 1.00 76.56 354 ARG A C 1
ATOM 2880 O O . ARG A 1 354 ? 2.304 -3.712 -12.275 1.00 76.56 354 ARG A O 1
ATOM 2887 N N . THR A 1 355 ? 3.036 -5.772 -11.740 1.00 84.94 355 THR A N 1
ATOM 2888 C CA . THR A 1 355 ? 3.281 -6.246 -13.112 1.00 84.94 355 THR A CA 1
ATOM 2889 C C . THR A 1 355 ? 2.025 -6.139 -13.969 1.00 84.94 355 THR A C 1
ATOM 2891 O O . THR A 1 355 ? 2.073 -5.585 -15.068 1.00 84.94 355 THR A O 1
ATOM 2894 N N . HIS A 1 356 ? 0.873 -6.584 -13.454 1.00 81.12 356 HIS A N 1
ATOM 2895 C CA . HIS A 1 356 ? -0.402 -6.424 -14.158 1.00 81.12 356 HIS A CA 1
ATOM 2896 C C . HIS A 1 356 ? -0.750 -4.951 -14.386 1.00 81.12 356 HIS A C 1
ATOM 2898 O O . HIS A 1 356 ? -1.074 -4.573 -15.509 1.00 81.12 356 HIS A O 1
ATOM 2904 N N . ASN A 1 357 ? -0.648 -4.112 -13.353 1.00 78.69 357 ASN A N 1
ATOM 2905 C CA . ASN A 1 357 ? -0.953 -2.689 -13.476 1.00 78.69 357 ASN A CA 1
ATOM 2906 C C . ASN A 1 357 ? -0.049 -2.005 -14.508 1.00 78.69 357 ASN A C 1
ATOM 2908 O O . ASN A 1 357 ? -0.564 -1.293 -15.360 1.00 78.69 357 ASN A O 1
ATOM 2912 N N . ILE A 1 358 ? 1.265 -2.254 -14.482 1.00 85.94 358 ILE A N 1
ATOM 2913 C CA . ILE A 1 358 ? 2.210 -1.704 -15.467 1.00 85.94 358 ILE A CA 1
ATOM 2914 C C . ILE A 1 358 ? 1.856 -2.169 -16.874 1.00 85.94 358 ILE A C 1
ATOM 2916 O O . ILE A 1 358 ? 1.765 -1.336 -17.771 1.00 85.94 358 ILE A O 1
ATOM 2920 N N . SER A 1 359 ? 1.566 -3.459 -17.052 1.00 87.81 359 SER A N 1
ATOM 2921 C CA . SER A 1 359 ? 1.173 -4.002 -18.358 1.00 87.81 359 SER A CA 1
ATOM 2922 C C . SER A 1 359 ? -0.038 -3.261 -18.936 1.00 87.81 359 SER A C 1
ATOM 2924 O O . SER A 1 359 ? -0.017 -2.838 -20.089 1.00 87.81 359 SER A O 1
ATOM 2926 N N . TYR A 1 360 ? -1.082 -3.046 -18.127 1.00 84.81 360 TYR A N 1
ATOM 2927 C CA . TYR A 1 360 ? -2.275 -2.318 -18.566 1.00 84.81 360 TYR A CA 1
ATOM 2928 C C . TYR A 1 360 ? -2.005 -0.833 -18.824 1.00 84.81 360 TYR A C 1
ATOM 2930 O O . TYR A 1 360 ? -2.511 -0.305 -19.808 1.00 84.81 360 TYR A O 1
ATOM 2938 N N . MET A 1 361 ? -1.201 -0.169 -17.986 1.00 83.94 361 MET A N 1
ATOM 2939 C CA . MET A 1 361 ? -0.847 1.245 -18.170 1.00 83.94 361 MET A CA 1
ATOM 2940 C C . MET A 1 361 ? -0.103 1.475 -19.490 1.00 83.94 361 MET A C 1
ATOM 2942 O O . MET A 1 361 ? -0.435 2.398 -20.225 1.00 83.94 361 MET A O 1
ATOM 2946 N N . LEU A 1 362 ? 0.865 0.615 -19.816 1.00 85.94 362 LEU A N 1
ATOM 2947 C CA . LEU A 1 362 ? 1.609 0.688 -21.076 1.00 85.94 362 LEU A CA 1
ATOM 2948 C C . LEU A 1 362 ? 0.695 0.413 -22.281 1.00 85.94 362 LEU A C 1
ATOM 2950 O O . LEU A 1 362 ? 0.718 1.154 -23.263 1.00 85.94 362 LEU A O 1
ATOM 2954 N N . MET A 1 363 ? -0.170 -0.598 -22.176 1.00 85.69 363 MET A N 1
ATOM 2955 C CA . MET A 1 363 ? -1.126 -0.948 -23.229 1.00 85.69 363 MET A CA 1
ATOM 2956 C C . MET A 1 363 ? -2.148 0.167 -23.503 1.00 85.69 363 MET A C 1
ATOM 2958 O O . MET A 1 363 ? -2.457 0.433 -24.663 1.00 85.69 363 MET A O 1
ATOM 2962 N N . GLU A 1 364 ? -2.666 0.841 -22.468 1.00 81.88 364 GLU A N 1
ATOM 2963 C CA . GLU A 1 364 ? -3.569 2.000 -22.621 1.00 81.88 364 GLU A CA 1
ATOM 2964 C C . GLU A 1 364 ? -2.907 3.156 -23.397 1.00 81.88 364 GLU A C 1
ATOM 2966 O O . GLU A 1 364 ? -3.608 3.970 -23.996 1.00 81.88 364 GLU A O 1
ATOM 2971 N N . HIS A 1 365 ? -1.573 3.188 -23.440 1.00 78.81 365 HIS A N 1
ATOM 2972 C CA . HIS A 1 365 ? -0.760 4.148 -24.187 1.00 78.81 365 HIS A CA 1
ATOM 2973 C C . HIS A 1 365 ? -0.206 3.585 -25.512 1.00 78.81 365 HIS A C 1
ATOM 2975 O O . HIS A 1 365 ? 0.702 4.163 -26.106 1.00 78.81 365 HIS A O 1
ATOM 2981 N N . GLY A 1 366 ? -0.759 2.472 -26.008 1.00 81.00 366 GLY A N 1
ATOM 2982 C CA . GLY A 1 366 ? -0.415 1.908 -27.318 1.00 81.00 366 GLY A CA 1
ATOM 2983 C C . GLY A 1 366 ? 0.921 1.161 -27.371 1.00 81.00 366 GLY A C 1
ATOM 2984 O O . GLY A 1 366 ? 1.407 0.874 -28.462 1.00 81.00 366 GLY A O 1
ATOM 2985 N N . ILE A 1 367 ? 1.513 0.835 -26.220 1.00 85.12 367 ILE A N 1
ATOM 2986 C CA . ILE A 1 367 ? 2.740 0.038 -26.130 1.00 85.12 367 ILE A CA 1
ATOM 2987 C C . ILE A 1 367 ? 2.348 -1.441 -26.054 1.00 85.12 367 ILE A C 1
ATOM 2989 O O . ILE A 1 367 ? 1.563 -1.839 -25.192 1.00 85.12 367 ILE A O 1
ATOM 2993 N N . ASN A 1 368 ? 2.899 -2.269 -26.942 1.00 88.19 368 ASN A N 1
ATOM 2994 C CA . ASN A 1 368 ? 2.702 -3.718 -26.883 1.00 88.19 368 ASN A CA 1
ATOM 2995 C C . ASN A 1 368 ? 3.542 -4.301 -25.749 1.00 88.19 368 ASN A C 1
ATOM 2997 O O . ASN A 1 368 ? 4.710 -3.940 -25.609 1.00 88.19 368 ASN A O 1
ATOM 3001 N N . VAL A 1 369 ? 2.976 -5.208 -24.955 1.00 90.19 369 VAL A N 1
ATOM 3002 C CA . VAL A 1 369 ? 3.646 -5.726 -23.757 1.00 90.19 369 VAL A CA 1
ATOM 3003 C C . VAL A 1 369 ? 3.803 -7.237 -23.843 1.00 90.19 369 VAL A C 1
ATOM 3005 O O . VAL A 1 369 ? 2.822 -7.953 -24.022 1.00 90.19 369 VAL A O 1
ATOM 3008 N N . CYS A 1 370 ? 5.015 -7.738 -23.624 1.00 91.25 370 CYS A N 1
ATOM 3009 C CA . CYS A 1 370 ? 5.237 -9.125 -23.232 1.00 91.25 370 CYS A CA 1
ATOM 3010 C C . CYS A 1 370 ? 5.673 -9.192 -21.762 1.00 91.25 370 CYS A C 1
ATOM 3012 O O . CYS A 1 370 ? 6.365 -8.309 -21.259 1.00 91.25 370 CYS A O 1
ATOM 3014 N N . VAL A 1 371 ? 5.232 -10.223 -21.047 1.00 91.06 371 VAL A N 1
ATOM 3015 C CA . VAL A 1 371 ? 5.533 -10.446 -19.631 1.00 91.06 371 VAL A CA 1
ATOM 3016 C C . VAL A 1 371 ? 6.226 -11.793 -19.486 1.00 91.06 371 VAL A C 1
ATOM 3018 O O . VAL A 1 371 ? 5.610 -12.837 -19.704 1.00 91.06 371 VAL A O 1
ATOM 3021 N N . LEU A 1 372 ? 7.494 -11.767 -19.083 1.00 89.75 372 LEU A N 1
ATOM 3022 C CA . LEU A 1 372 ? 8.290 -12.946 -18.759 1.00 89.75 372 LEU A CA 1
ATOM 3023 C C . LEU A 1 372 ? 8.149 -13.258 -17.271 1.00 89.75 372 LEU A C 1
ATOM 3025 O O . LEU A 1 372 ? 8.511 -12.445 -16.417 1.00 89.75 372 LEU A O 1
ATOM 3029 N N . THR A 1 373 ? 7.626 -14.440 -16.948 1.00 86.75 373 THR A N 1
ATOM 3030 C CA . THR A 1 373 ? 7.400 -14.840 -15.554 1.00 86.75 373 THR A CA 1
ATOM 3031 C C . THR A 1 373 ? 7.505 -16.355 -15.341 1.00 86.75 373 THR A C 1
ATOM 3033 O O . THR A 1 373 ? 7.161 -17.123 -16.242 1.00 86.75 373 THR A O 1
ATOM 3036 N N . PRO A 1 374 ? 7.926 -16.845 -14.158 1.00 81.88 374 PRO A N 1
ATOM 3037 C CA . PRO A 1 374 ? 7.963 -18.281 -13.870 1.00 81.88 374 PRO A CA 1
ATOM 3038 C C . PRO A 1 374 ? 6.561 -18.911 -13.769 1.00 81.88 374 PRO A C 1
ATOM 3040 O O . PRO A 1 374 ? 6.392 -20.117 -13.986 1.00 81.88 374 PRO A O 1
ATOM 3043 N N . PHE A 1 375 ? 5.538 -18.107 -13.448 1.00 77.88 375 PHE A N 1
ATOM 3044 C CA . PHE A 1 375 ? 4.174 -18.571 -13.189 1.00 77.88 375 PHE A CA 1
ATOM 3045 C C . PHE A 1 375 ? 3.148 -17.794 -14.012 1.00 77.88 375 PHE A C 1
ATOM 3047 O O . PHE A 1 375 ? 2.919 -16.610 -13.787 1.00 77.88 375 PHE A O 1
ATOM 3054 N N . LEU A 1 376 ? 2.471 -18.490 -14.927 1.00 73.00 376 LEU A N 1
ATOM 3055 C CA . LEU A 1 376 ? 1.362 -17.913 -15.683 1.00 73.00 376 LEU A CA 1
ATOM 3056 C C . LEU A 1 376 ? 0.129 -17.715 -14.780 1.00 73.00 376 LEU A C 1
ATOM 3058 O O . LEU A 1 376 ? -0.120 -18.534 -13.888 1.00 73.00 376 LEU A O 1
ATOM 3062 N N . PRO A 1 377 ? -0.669 -16.660 -15.006 1.00 64.62 377 PRO A N 1
ATOM 3063 C CA . PRO A 1 377 ? -1.862 -16.406 -14.216 1.00 64.62 377 PRO A CA 1
ATOM 3064 C C . PRO A 1 377 ? -2.917 -17.488 -14.500 1.00 64.62 377 PRO A C 1
ATOM 3066 O O . PRO A 1 377 ? -3.208 -17.797 -15.652 1.00 64.62 377 PRO A O 1
ATOM 3069 N N . LEU A 1 378 ? -3.514 -18.059 -13.446 1.00 51.75 378 LEU A N 1
ATOM 3070 C CA . LEU A 1 378 ? -4.509 -19.143 -13.554 1.00 51.75 378 LEU A CA 1
ATOM 3071 C C . LEU A 1 378 ? -5.846 -18.696 -14.170 1.00 51.75 378 LEU A C 1
ATOM 3073 O O . LEU A 1 378 ? -6.621 -19.532 -14.627 1.00 51.75 378 LEU A O 1
ATOM 3077 N N . SER A 1 379 ? -6.143 -17.396 -14.162 1.00 45.72 379 SER A N 1
ATOM 3078 C CA . SER A 1 379 ? -7.418 -16.867 -14.642 1.00 45.72 379 SER A CA 1
ATOM 3079 C C . SER A 1 379 ? -7.322 -15.370 -14.934 1.00 45.72 379 SER A C 1
ATOM 3081 O O . SER A 1 379 ? -7.432 -14.560 -14.016 1.00 45.72 379 SER A O 1
ATOM 3083 N N . HIS A 1 380 ? -7.187 -15.001 -16.207 1.00 44.59 380 HIS A N 1
ATOM 3084 C CA . HIS A 1 380 ? -7.593 -13.681 -16.696 1.00 44.59 380 HIS A CA 1
ATOM 3085 C C . HIS A 1 380 ? -8.494 -13.862 -17.923 1.00 44.59 380 HIS A C 1
ATOM 3087 O O . HIS A 1 380 ? -8.081 -14.376 -18.956 1.00 44.59 380 HIS A O 1
ATOM 3093 N N . THR A 1 381 ? -9.761 -13.486 -17.778 1.00 34.66 381 THR A N 1
ATOM 3094 C CA . THR A 1 381 ? -10.723 -13.268 -18.871 1.00 34.66 381 THR A CA 1
ATOM 3095 C C . THR A 1 381 ? -10.511 -11.892 -19.504 1.00 34.66 381 THR A C 1
ATOM 3097 O O . THR A 1 381 ? -10.307 -10.944 -18.745 1.00 34.66 381 THR A O 1
ATOM 3100 N N . PRO A 1 382 ? -10.823 -11.714 -20.800 1.00 39.31 382 PRO A N 1
ATOM 3101 C CA . PRO A 1 382 ? -10.148 -12.317 -21.948 1.00 39.31 382 PRO A CA 1
ATOM 3102 C C . PRO A 1 382 ? -8.746 -11.711 -22.148 1.00 39.31 382 PRO A C 1
ATOM 3104 O O . PRO A 1 382 ? -8.491 -10.580 -21.744 1.00 39.31 382 PRO A O 1
ATOM 3107 N N . LEU A 1 383 ? -7.866 -12.462 -22.814 1.00 45.81 383 LEU A N 1
ATOM 3108 C CA . LEU A 1 383 ? -6.600 -11.986 -23.376 1.00 45.81 383 LEU A CA 1
ATOM 3109 C C . LEU A 1 383 ? -6.817 -10.618 -24.045 1.00 45.81 383 LEU A C 1
ATOM 3111 O O . LEU A 1 383 ? -7.458 -10.532 -25.100 1.00 45.81 383 LEU A O 1
ATOM 3115 N N . SER A 1 384 ? -6.317 -9.534 -23.443 1.00 51.09 384 SER A N 1
ATOM 3116 C CA . SER A 1 384 ? -6.100 -8.332 -24.237 1.00 51.09 384 SER A CA 1
ATOM 3117 C C . SER A 1 384 ? -5.095 -8.743 -25.308 1.00 51.09 384 SER A C 1
ATOM 3119 O O . SER A 1 384 ? -4.057 -9.321 -25.000 1.00 51.09 384 SER A O 1
ATOM 3121 N N . HIS A 1 385 ? -5.424 -8.524 -26.579 1.00 56.09 385 HIS A N 1
A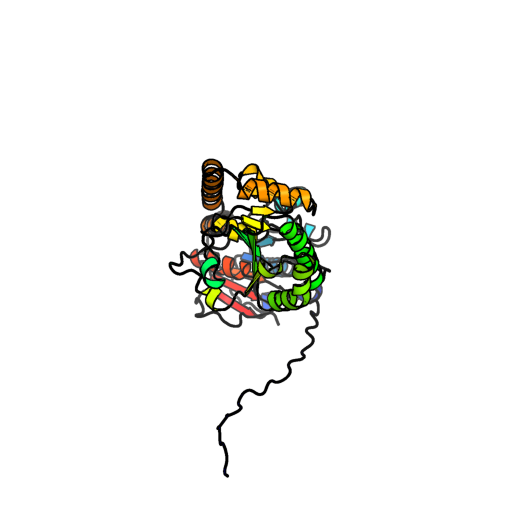TOM 3122 C CA . HIS A 1 385 ? -4.626 -9.053 -27.693 1.00 56.09 385 HIS A CA 1
ATOM 3123 C C . HIS A 1 385 ? -3.197 -8.467 -27.738 1.00 56.09 385 HIS A C 1
ATOM 3125 O O . HIS A 1 385 ? -2.381 -8.910 -28.535 1.00 56.09 385 HIS A O 1
ATOM 3131 N N . ASN A 1 386 ? -2.901 -7.508 -26.854 1.00 71.06 386 ASN A N 1
ATOM 3132 C CA . ASN A 1 386 ? -1.666 -6.737 -26.797 1.00 71.06 386 ASN A CA 1
ATOM 3133 C C . ASN A 1 386 ? -0.825 -7.016 -25.532 1.00 71.06 386 ASN A C 1
ATOM 3135 O O . ASN A 1 386 ? 0.186 -6.340 -25.338 1.00 71.06 386 ASN A O 1
ATOM 3139 N N . ILE A 1 387 ? -1.237 -7.952 -24.655 1.00 84.44 387 ILE A N 1
ATOM 3140 C CA . ILE A 1 387 ? -0.401 -8.434 -23.540 1.00 84.44 387 ILE A CA 1
ATOM 3141 C C . ILE A 1 387 ? -0.135 -9.931 -23.718 1.00 84.44 387 ILE A C 1
ATOM 3143 O O . ILE A 1 387 ? -1.032 -10.759 -23.549 1.00 84.44 387 ILE A O 1
ATOM 3147 N N . GLU A 1 388 ? 1.112 -10.278 -24.013 1.00 86.38 388 GLU A N 1
ATOM 3148 C CA . GLU A 1 388 ? 1.571 -11.662 -24.119 1.00 86.38 388 GLU A CA 1
ATOM 3149 C C . GLU A 1 388 ? 2.212 -12.117 -22.800 1.00 86.38 388 GLU A C 1
ATOM 3151 O O . GLU A 1 388 ? 3.105 -11.457 -22.278 1.00 86.38 388 GLU A O 1
ATOM 3156 N N . TYR A 1 389 ? 1.784 -13.256 -22.250 1.00 85.81 389 TYR A N 1
ATOM 3157 C CA . TYR A 1 389 ? 2.411 -13.856 -21.067 1.00 85.81 389 TYR A CA 1
ATOM 3158 C C . TYR A 1 389 ? 3.253 -15.064 -21.478 1.00 85.81 389 TYR A C 1
ATOM 3160 O O . TYR A 1 389 ? 2.712 -16.060 -21.959 1.00 85.81 389 TYR A O 1
ATOM 3168 N N . ILE A 1 390 ? 4.562 -15.001 -21.235 1.00 85.44 390 ILE A N 1
ATOM 3169 C CA . ILE A 1 390 ? 5.522 -16.038 -21.615 1.00 85.44 390 ILE A CA 1
ATOM 3170 C C . ILE A 1 390 ? 6.109 -16.652 -20.347 1.00 85.44 390 ILE A C 1
ATOM 3172 O O . ILE A 1 390 ? 6.632 -15.965 -19.463 1.00 85.44 390 ILE A O 1
ATOM 3176 N N . LYS A 1 391 ? 6.008 -17.978 -20.247 1.00 84.62 391 LYS A N 1
ATOM 3177 C CA . LYS A 1 391 ? 6.533 -18.714 -19.101 1.00 84.62 391 LYS A CA 1
ATOM 3178 C C . LYS A 1 391 ? 8.047 -18.875 -19.220 1.00 84.62 391 LYS A C 1
ATOM 3180 O O . LYS A 1 391 ? 8.527 -19.418 -20.210 1.00 84.62 391 LYS A O 1
ATOM 3185 N N . VAL A 1 392 ? 8.774 -18.491 -18.176 1.00 81.62 392 VAL A N 1
ATOM 3186 C CA . VAL A 1 392 ? 10.201 -18.798 -18.010 1.00 81.62 392 VAL A CA 1
ATOM 3187 C C . VAL A 1 392 ? 10.305 -20.178 -17.356 1.00 81.62 392 VAL A C 1
ATOM 3189 O O . VAL A 1 392 ? 9.852 -20.358 -16.223 1.00 81.62 392 VAL A O 1
ATOM 3192 N N . SER A 1 393 ? 10.812 -21.174 -18.088 1.00 72.25 393 SER A N 1
ATOM 3193 C CA . SER A 1 393 ? 10.877 -22.584 -17.661 1.00 72.25 393 SER A CA 1
ATOM 3194 C C . SER A 1 393 ? 12.271 -23.171 -17.726 1.00 72.25 393 SER A C 1
ATOM 3196 O O . SER A 1 393 ? 12.929 -22.921 -18.762 1.00 72.25 393 SER A O 1
#

Sequence (393 aa):
MKKFGRHFLNIFGFGTFTKKNPTKNVDIEKFEKFDLSKLLNNEPIDMVIAINEPAITPSINLANIKDAFTIIDLDHPIDDNKFTNALKEVNLIFSANRQLATGLEKKLNRHIVISRHVKKNKSNTKYIDLKKVYHLIDDTQIIVFDANIQHSYGESPNDIFKQKLVFIAQILENLPRYVHLIITGGVTEKNIFKQYENIFEKHNCSTRVHFYTENLASFKYPLDFDNVDLALLLNTQNYYTPVQYYKYLSKEVPMISTEFADSNQLVTSANIGEIINNQDVEQWVTKIKKHLNASLTEKEKIKTNLQTQKKQINGSLEAKHFVNSIENMLTNCEKTQNLKACIVDLSNNKISDRTHNISYMLMEHGINVCVLTPFLPLSHTPLSHNIEYIKVS

Solvent-accessible surface area (backbone atoms only — not comparable to full-atom values): 22608 Å² total; per-residue (Å²): 136,89,84,90,82,82,88,77,83,86,82,74,84,79,74,81,78,80,66,79,76,74,83,68,77,75,57,56,72,67,44,59,74,46,72,62,61,80,78,47,70,98,65,82,38,55,28,22,36,13,42,47,76,61,13,43,62,33,30,48,55,40,12,67,77,51,75,22,44,30,34,40,45,35,70,60,89,72,71,80,79,82,48,54,70,64,65,61,72,44,76,44,46,35,17,42,40,62,62,56,23,57,53,49,22,70,73,61,74,46,90,51,46,71,43,53,88,47,70,71,79,77,91,66,95,53,63,40,55,60,48,69,77,68,70,52,59,87,85,47,43,29,35,36,35,69,61,74,72,85,68,62,93,92,57,60,67,65,59,57,50,50,53,50,50,51,52,50,28,60,29,52,52,74,45,64,87,56,50,29,41,39,37,35,26,40,69,68,47,50,55,53,47,66,77,50,48,65,53,24,52,79,40,77,36,47,94,37,55,43,80,47,65,59,46,82,62,44,78,75,26,45,74,49,43,89,74,38,68,33,32,51,43,85,55,92,46,59,70,36,66,58,67,63,56,56,53,34,37,73,51,53,35,36,36,43,26,37,53,28,36,51,37,60,63,73,25,47,73,46,48,33,37,48,73,40,91,64,91,50,51,66,62,51,39,52,54,50,50,52,61,76,67,46,52,71,70,56,52,51,51,29,44,54,31,22,53,52,49,32,72,72,61,36,20,66,58,38,48,51,50,50,50,49,57,51,50,58,64,45,67,80,40,91,77,66,97,70,48,26,36,37,36,30,37,59,52,95,84,50,74,50,74,63,59,53,50,51,49,51,57,41,40,78,71,65,28,36,31,37,37,41,22,63,45,77,80,93,79,71,87,75,78,55,96,51,58,47,80,43,71,55,128

Foldseek 3Di:
DDDDDDDDDDPDPPPPPPPDPPPPPPDLVVQLPDQCLVLDDPDAAAEEEEDDDSRQNNRLNNCVVRVHAYEYEDQFDDDQPDCLVSVLPHLAYEYQFDVNQVVNCVSSVDHHHYFHPFDFDDDDPAADEPCVVLVADLLQAEEEEELPADDDPPDDSLVVSLVVLLLVLLLQLLADLSYAYEYEYAPVSVVSCVVNLCSNVVSVCSSRYHYHHCDPVCVVHPHQCVRHQEYEAEHPEAEGDDNVLSVCLLNLHAYEYEHHGCCCVLHVVLVLYYYDPDSPSVVVNVRVCCSVPPDPVSSVVNSVSSVVSCVVDHPVVSLVSVVVVVVVSCVVPPDDPEHEYEYEDADSPDDDPVNVSNCVSCVVVRYQYEYEYQDDDPDDPDPPVRYHYTHDD

pLDDT: mean 81.46, std 18.3, range [24.94, 98.19]

Mean predicted aligned error: 9.35 Å

Radius of gyration: 23.98 Å; Cα contacts (8 Å, |Δi|>4): 611; chains: 1; bounding box: 68×71×63 Å